Protein 9RI2 (pdb70)

Nearest PDB structures (foldseek):
  3d2l-assembly1_A  TM=8.158E-01  e=1.312E-17  Exiguobacterium sibiricum 255-15
  1y8c-assembly1_A  TM=8.364E-01  e=2.672E-17  Clostridium acetobutylicum ATCC 824
  1wzn-assembly1_A  TM=7.825E-01  e=9.847E-17  Pyrococcus horikoshii OT3
  6zxy-assembly1_B  TM=6.786E-01  e=4.424E-08  Archaeoglobus fulgidus
  7bgg-assembly1_A  TM=6.818E-01  e=3.289E-08  Mycobacterium tuberculosis H37Rv

Structure (mmCIF, N/CA/C/O backbone):
data_9RI2
#
_entry.id   9RI2
#
_cell.length_a   53.751
_cell.length_b   55.517
_cell.length_c   186.017
_cell.angle_alpha   90.000
_cell.angle_beta   90.000
_cell.angle_gamma   90.000
#
_symmetry.space_group_name_H-M   'P 21 21 21'
#
loop_
_entity.id
_entity.type
_entity.pdbx_description
1 polymer 'Methyltransferase, putative'
2 non-polymer 2-[3-(2-HYDROXY-1,1-DIHYDROXYMETHYL-ETHYLAMINO)-PROPYLAMINO]-2-HYDROXYMETHYL-PROPANE-1,3-DIOL
3 non-polymer 'CITRATE ANION'
4 water water
#
loop_
_atom_site.group_PDB
_atom_site.id
_atom_site.type_symbol
_atom_site.label_atom_id
_atom_site.label_alt_id
_atom_site.label_comp_id
_atom_site.label_asym_id
_atom_site.label_entity_id
_atom_site.label_seq_id
_atom_site.pdbx_PDB_ins_code
_atom_site.Cartn_x
_atom_site.Cartn_y
_atom_site.Cartn_z
_atom_site.occupancy
_atom_site.B_iso_or_equiv
_atom_site.auth_seq_id
_atom_site.auth_comp_id
_atom_site.auth_asym_id
_atom_site.auth_atom_id
_atom_site.pdbx_PDB_model_num
ATOM 1 N N . ALA A 1 13 ? 2.87954 -46.35167 -30.72585 1.000 71.20290 13 ALA A N 1
ATOM 2 C CA . ALA A 1 13 ? 1.82366 -45.57944 -31.37017 1.000 79.32796 13 ALA A CA 1
ATOM 3 C C . ALA A 1 13 ? 2.40136 -44.62086 -32.40758 1.000 73.23249 13 ALA A C 1
ATOM 4 O O . ALA A 1 13 ? 2.98518 -43.59452 -32.06253 1.000 77.39039 13 ALA A O 1
ATOM 6 N N . ARG A 1 14 ? 2.23393 -44.97059 -33.68239 1.000 67.29400 14 ARG A N 1
ATOM 7 C CA . ARG A 1 14 ? 2.70722 -44.14848 -34.78955 1.000 62.32672 14 ARG A CA 1
ATOM 8 C C . ARG A 1 14 ? 1.66595 -43.14646 -35.26677 1.000 62.06684 14 ARG A C 1
ATOM 9 O O . ARG A 1 14 ? 2.02584 -42.07173 -35.76348 1.000 58.37647 14 ARG A O 1
ATOM 17 N N . GLU A 1 15 ? 0.38915 -43.48384 -35.12814 1.000 55.39778 15 GLU A N 1
ATOM 18 C CA . GLU A 1 15 ? -0.71536 -42.68910 -35.64232 1.000 47.58502 15 GLU A CA 1
ATOM 19 C C . GLU A 1 15 ? -1.29582 -41.77908 -34.56803 1.000 49.63059 15 GLU A C 1
ATOM 20 O O . GLU A 1 15 ? -1.53230 -42.21927 -33.43782 1.000 52.66636 15 GLU A O 1
ATOM 26 N N . TRP A 1 16 ? -1.51323 -40.51207 -34.91731 1.000 47.86329 16 TRP A N 1
ATOM 27 C CA . TRP A 1 16 ? -2.31614 -39.61602 -34.09845 1.000 39.23708 16 TRP A CA 1
ATOM 28 C C . TRP A 1 16 ? -3.29372 -38.88528 -35.01042 1.000 38.72500 16 TRP A C 1
ATOM 29 O O . TRP A 1 16 ? -3.06964 -38.75466 -36.21608 1.000 44.69528 16 TRP A O 1
ATOM 40 N N . PHE A 1 17 ? -4.38998 -38.41090 -34.42360 1.000 43.90401 17 PHE A N 1
ATOM 41 C CA . PHE A 1 17 ? -5.46688 -37.78344 -35.17672 1.000 35.90359 17 PHE A CA 1
ATOM 42 C C . PHE A 1 17 ? -5.83443 -36.42961 -34.59379 1.000 39.30884 17 PHE A C 1
ATOM 43 O O . PHE A 1 17 ? -5.81299 -36.23739 -33.37459 1.000 50.19686 17 PHE A O 1
ATOM 51 N N . GLU A 1 18 ? -6.17776 -35.49694 -35.47438 1.000 36.76094 18 GLU A N 1
ATOM 52 C CA . GLU A 1 18 ? -6.84846 -34.26771 -35.08787 1.000 34.35123 18 GLU A CA 1
ATOM 53 C C . GLU A 1 18 ? -8.30856 -34.38541 -35.50067 1.000 39.07519 18 GLU A C 1
ATOM 54 O O . GLU A 1 18 ? -8.61948 -34.96608 -36.54517 1.000 45.35327 18 GLU A O 1
ATOM 60 N N . GLU A 1 19 ? -9.20539 -33.83778 -34.68808 1.000 42.05765 19 GLU A N 1
ATOM 61 C CA . GLU A 1 19 ? -10.62406 -33.82339 -35.01628 1.000 42.18059 19 GLU A CA 1
ATOM 62 C C . GLU A 1 19 ? -11.14827 -32.40254 -34.90680 1.000 39.60635 19 GLU A C 1
ATOM 63 O O . GLU A 1 19 ? -10.97262 -31.74889 -33.87454 1.000 36.30461 19 GLU A O 1
ATOM 69 N N . TRP A 1 20 ? -11.79299 -31.93736 -35.97002 1.000 39.77033 20 TRP A N 1
ATOM 70 C CA . TRP A 1 20 ? -12.41609 -30.62344 -36.02418 1.000 42.07253 20 TRP A CA 1
ATOM 71 C C . TRP A 1 20 ? -13.93018 -30.77615 -35.98092 1.000 47.12125 20 TRP A C 1
ATOM 72 O O . TRP A 1 20 ? -14.51017 -31.48632 -36.80958 1.000 45.54662 20 TRP A O 1
ATOM 83 N N . PHE A 1 21 ? -14.56645 -30.10778 -35.02097 1.000 47.88995 21 PHE A N 1
ATOM 84 C CA . PHE A 1 21 ? -16.01360 -30.15755 -34.86080 1.000 44.19474 21 PHE A CA 1
ATOM 85 C C . PHE A 1 21 ? -16.54700 -28.73973 -34.93329 1.000 49.84818 21 PHE A C 1
ATOM 86 O O . PHE A 1 21 ? -16.21528 -27.90322 -34.08591 1.000 53.59688 21 PHE A O 1
ATOM 94 N N . ASP A 1 22 ? -17.37084 -28.47706 -35.93402 1.000 49.61935 22 ASP A N 1
ATOM 95 C CA . ASP A 1 22 ? -18.22828 -27.31209 -35.92992 1.000 61.41557 22 ASP A CA 1
ATOM 96 C C . ASP A 1 22 ? -19.61735 -27.77517 -35.50236 1.000 74.97754 22 ASP A C 1
ATOM 97 O O . ASP A 1 22 ? -19.80610 -28.92022 -35.07885 1.000 80.68946 22 ASP A O 1
ATOM 102 N N . HIS A 1 23 ? -20.60568 -26.89062 -35.59677 1.000 103.94274 23 HIS A N 1
ATOM 103 C CA . HIS A 1 23 ? -21.94243 -27.27035 -35.14865 1.000 109.45963 23 HIS A CA 1
ATOM 104 C C . HIS A 1 23 ? -22.53242 -28.40035 -35.98754 1.000 107.13448 23 HIS A C 1
ATOM 105 O O . HIS A 1 23 ? -22.95143 -29.41249 -35.40214 1.000 106.54980 23 HIS A O 1
ATOM 112 N N . PRO A 1 24 ? -22.61429 -28.31038 -37.33161 1.000 87.20103 24 PRO A N 1
ATOM 113 C CA . PRO A 1 24 ? -23.12273 -29.46124 -38.08897 1.000 85.42515 24 PRO A CA 1
ATOM 114 C C . PRO A 1 24 ? -22.04763 -30.37704 -38.66885 1.000 85.88547 24 PRO A C 1
ATOM 115 O O . PRO A 1 24 ? -22.31922 -31.55791 -38.90591 1.000 84.13356 24 PRO A O 1
ATOM 119 N N . LEU A 1 25 ? -20.83377 -29.87375 -38.88911 1.000 89.88241 25 LEU A N 1
ATOM 120 C CA . LEU A 1 25 ? -19.83307 -30.58512 -39.67843 1.000 89.62235 25 LEU A CA 1
ATOM 121 C C . LEU A 1 25 ? -18.71204 -31.15804 -38.81596 1.000 84.56658 25 LEU A C 1
ATOM 122 O O . LEU A 1 25 ? -18.58032 -30.86617 -37.62399 1.000 82.52059 25 LEU A O 1
ATOM 127 N N . TYR A 1 26 ? -17.89236 -31.98305 -39.46824 1.000 58.58835 26 TYR A N 1
ATOM 128 C CA . TYR A 1 26 ? -16.82629 -32.75257 -38.84464 1.000 47.74874 26 TYR A CA 1
ATOM 129 C C . TYR A 1 26 ? -15.72621 -33.05990 -39.85163 1.000 51.74211 26 TYR A C 1
ATOM 130 O O . TYR A 1 26 ? -16.00597 -33.35493 -41.01591 1.000 59.24297 26 TYR A O 1
ATOM 139 N N . LEU A 1 27 ? -14.47488 -32.96366 -39.39965 1.000 46.92942 27 LEU A N 1
ATOM 140 C CA . LEU A 1 27 ? -13.31319 -33.26709 -40.22845 1.000 43.64591 27 LEU A CA 1
ATOM 141 C C . LEU A 1 27 ? -12.28998 -34.03416 -39.40278 1.000 41.90068 27 LEU A C 1
ATOM 142 O O . LEU A 1 27 ? -11.98080 -33.64435 -38.27278 1.000 41.80836 27 LEU A O 1
ATOM 147 N N . LYS A 1 28 ? -11.76614 -35.11570 -39.97639 1.000 41.12535 28 LYS A N 1
ATOM 148 C CA . LYS A 1 28 ? -10.70175 -35.91276 -39.38295 1.000 41.08452 28 LYS A CA 1
ATOM 149 C C . LYS A 1 28 ? -9.40644 -35.68673 -40.15375 1.000 40.37465 28 LYS A C 1
ATOM 150 O O . LYS A 1 28 ? -9.41209 -35.61505 -41.38656 1.000 56.96174 28 LYS A O 1
ATOM 156 N N . VAL A 1 29 ? -8.29723 -35.57369 -39.42767 1.000 34.06572 29 VAL A N 1
ATOM 157 C CA . VAL A 1 29 ? -6.97804 -35.37705 -40.01966 1.000 38.96518 29 VAL A CA 1
ATOM 158 C C . VAL A 1 29 ? -6.03569 -36.44679 -39.48385 1.000 43.35905 29 VAL A C 1
ATOM 159 O O . VAL A 1 29 ? -5.93820 -36.63917 -38.26672 1.000 43.79860 29 VAL A O 1
ATOM 163 N N . TYR A 1 30 ? -5.36559 -37.15660 -40.39260 1.000 48.87758 30 TYR A N 1
ATOM 164 C CA . TYR A 1 30 ? -4.51787 -38.29235 -40.05132 1.000 47.48129 30 TYR A CA 1
ATOM 165 C C . TYR A 1 30 ? -3.04604 -37.89967 -40.08719 1.000 50.29169 30 TYR A C 1
ATOM 166 O O . TYR A 1 30 ? -2.58820 -37.24845 -41.03127 1.000 52.72706 30 TYR A O 1
ATOM 175 N N . HIS A 1 31 ? -2.30622 -38.31605 -39.05876 1.000 43.28269 31 HIS A N 1
ATOM 176 C CA . HIS A 1 31 ? -0.87914 -38.03415 -38.93607 1.000 45.14144 31 HIS A CA 1
ATOM 17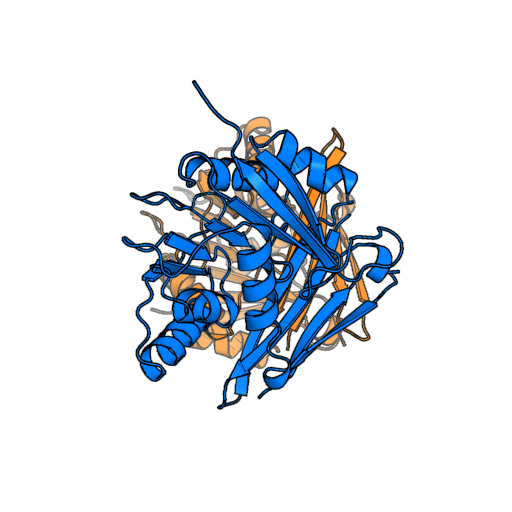7 C C . HIS A 1 31 ? -0.12709 -39.31482 -38.60158 1.000 42.42694 31 HIS A C 1
ATOM 178 O O . HIS A 1 31 ? -0.41133 -39.95131 -37.58188 1.000 48.78384 31 HIS A O 1
ATOM 185 N N . HIS A 1 32 ? 0.81566 -39.70249 -39.45826 1.000 45.30156 32 HIS A N 1
ATOM 186 C CA . HIS A 1 32 ? 1.63933 -40.88278 -39.22787 1.000 46.33131 32 HIS A CA 1
ATOM 187 C C . HIS A 1 32 ? 3.10235 -40.46565 -39.11663 1.000 46.49301 32 HIS A C 1
ATOM 188 O O . HIS A 1 32 ? 3.56824 -39.61541 -39.88255 1.000 49.02353 32 HIS A O 1
ATOM 195 N N . ARG A 1 33 ? 3.82939 -41.07060 -38.1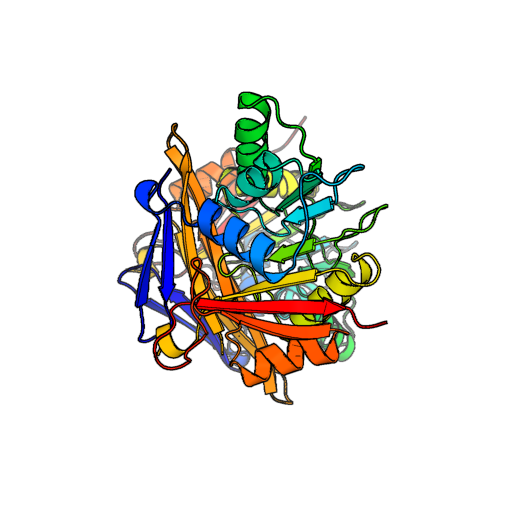6539 1.000 38.97793 33 ARG A N 1
ATOM 196 C CA . ARG A 1 33 ? 5.24698 -40.74510 -37.99660 1.000 38.99933 33 ARG A CA 1
ATOM 197 C C . ARG A 1 33 ? 6.03140 -40.95980 -39.28276 1.000 43.27608 33 ARG A C 1
ATOM 198 O O . ARG A 1 33 ? 6.87319 -40.13401 -39.65473 1.000 43.44794 33 ARG A O 1
ATOM 206 N N . ASP A 1 34 ? 5.78507 -42.07749 -39.96175 1.000 41.74385 34 ASP A N 1
ATOM 207 C CA . ASP A 1 34 ? 6.55431 -42.44172 -41.14107 1.000 39.51762 34 ASP A CA 1
ATOM 208 C C . ASP A 1 34 ? 6.30951 -41.50520 -42.31591 1.000 45.78610 34 ASP A C 1
ATOM 209 O O . ASP A 1 34 ? 7.04113 -41.58384 -43.30818 1.000 45.00373 34 ASP A O 1
ATOM 214 N N . ALA A 1 35 ? 5.31064 -40.62220 -42.22401 1.000 43.97482 35 ALA A N 1
ATOM 215 C CA . ALA A 1 35 ? 5.06185 -39.64525 -43.27695 1.000 36.96005 35 ALA A CA 1
ATOM 216 C C . ALA A 1 35 ? 6.11615 -38.54747 -43.28577 1.000 42.82371 35 ALA A C 1
ATOM 217 O O . ALA A 1 35 ? 6.32059 -37.90645 -44.32235 1.000 50.55885 35 ALA A O 1
ATOM 219 N N . GLU A 1 36 ? 6.77571 -38.31599 -42.15135 1.000 36.89548 36 GLU A N 1
ATOM 220 C CA . GLU A 1 36 ? 7.82010 -37.30175 -42.02318 1.000 41.41905 36 GLU A CA 1
ATOM 221 C C . GLU A 1 36 ? 7.29309 -35.91233 -42.36589 1.000 43.31640 36 GLU A C 1
ATOM 222 O O . GLU A 1 36 ? 7.98402 -35.10445 -42.98871 1.000 42.49134 36 GLU A O 1
ATOM 228 N N . GLU A 1 37 ? 6.05274 -35.63553 -41.95849 1.000 41.60333 37 GLU A N 1
ATOM 229 C CA . GLU A 1 37 ? 5.47445 -34.31547 -42.18800 1.000 43.79041 37 GLU A CA 1
ATOM 230 C C . GLU A 1 37 ? 6.35381 -33.22046 -41.59779 1.000 47.53537 37 GLU A C 1
ATOM 231 O O . GLU A 1 37 ? 6.49272 -32.14031 -42.18464 1.000 42.01704 37 GLU A O 1
ATOM 237 N N . ALA A 1 38 ? 6.94555 -33.47949 -40.42826 1.000 48.56139 38 ALA A N 1
ATOM 238 C CA . ALA A 1 38 ? 7.76660 -32.47102 -39.76718 1.000 39.29303 38 ALA A CA 1
ATOM 239 C C . ALA A 1 38 ? 9.01105 -32.13815 -40.58240 1.000 35.83397 38 ALA A C 1
ATOM 240 O O . ALA A 1 38 ? 9.36564 -30.96314 -40.72792 1.000 36.71256 38 ALA A O 1
ATOM 242 N N . GLU A 1 39 ? 9.68723 -33.15435 -41.12649 1.000 36.66108 39 GLU A N 1
ATOM 243 C CA . GLU A 1 39 ? 10.89601 -32.89448 -41.90485 1.000 36.69434 39 GLU A CA 1
ATOM 244 C C . GLU A 1 39 ? 10.56831 -32.18180 -43.20854 1.000 39.04644 39 GLU A C 1
ATOM 245 O O . GLU A 1 39 ? 11.22444 -31.19805 -43.56963 1.000 43.53093 39 GLU A O 1
ATOM 251 N N . ARG A 1 40 ? 9.54455 -32.65499 -43.92291 1.000 38.74763 40 ARG A N 1
ATOM 252 C CA . ARG A 1 40 ? 9.17460 -32.01950 -45.18236 1.000 37.36129 40 ARG A CA 1
ATOM 253 C C . ARG A 1 40 ? 8.71301 -30.58684 -44.95912 1.000 36.07174 40 ARG A C 1
ATOM 254 O O . ARG A 1 40 ? 8.98562 -29.70341 -45.78145 1.000 34.55287 40 ARG A O 1
ATOM 262 N N . CYS A 1 41 ? 8.01215 -30.33414 -43.85347 1.000 32.65080 41 CYS A N 1
ATOM 263 C CA . CYS A 1 41 ? 7.65732 -28.96012 -43.51823 1.000 37.03692 41 CYS A CA 1
ATOM 264 C C . CYS A 1 41 ? 8.90584 -28.12149 -43.27693 1.000 33.53037 41 CYS A C 1
ATOM 265 O O . CYS A 1 41 ? 9.01546 -26.99389 -43.77088 1.000 33.50027 41 CYS A O 1
ATOM 268 N N . VAL A 1 42 ? 9.85335 -28.65398 -42.50083 1.000 32.56685 42 VAL A N 1
ATOM 269 C CA . VAL A 1 42 ? 11.08799 -27.92636 -42.22131 1.000 31.00456 42 VAL A CA 1
ATOM 270 C C . VAL A 1 42 ? 11.87496 -27.69801 -43.50528 1.000 35.78598 42 VAL A C 1
ATOM 271 O O . VAL A 1 42 ? 12.39049 -26.59877 -43.74651 1.000 32.32636 42 VAL A O 1
ATOM 275 N N . ARG A 1 43 ? 11.97441 -28.72804 -44.35190 1.000 33.08740 43 ARG A N 1
ATOM 276 C CA . ARG A 1 43 ? 12.68043 -28.58032 -45.62182 1.000 34.30533 43 ARG A CA 1
ATOM 277 C C . ARG A 1 43 ? 12.07250 -27.46950 -46.46866 1.000 33.86558 43 ARG A C 1
ATOM 278 O O . ARG A 1 43 ? 12.79799 -26.65595 -47.05143 1.000 34.33191 43 ARG A O 1
ATOM 286 N N . THR A 1 44 ? 10.74085 -27.41686 -46.54418 1.000 32.51559 44 THR A N 1
ATOM 287 C CA . THR A 1 44 ? 10.08410 -26.36222 -47.30864 1.000 32.10654 44 THR A CA 1
ATOM 288 C C . THR A 1 44 ? 10.35733 -24.98947 -46.70492 1.000 31.33683 44 THR A C 1
ATOM 289 O O . THR A 1 44 ? 10.60661 -24.02084 -47.43254 1.000 32.55900 44 THR A O 1
ATOM 293 N N . ILE A 1 45 ? 10.31492 -24.88551 -45.37526 1.000 30.84853 45 ILE A N 1
ATOM 294 C CA . ILE A 1 45 ? 10.57075 -23.60447 -44.72092 1.000 33.73422 45 ILE A CA 1
ATOM 295 C C . ILE A 1 45 ? 11.99716 -23.13805 -44.99111 1.000 37.26702 45 ILE A C 1
ATOM 296 O O . ILE A 1 45 ? 12.23169 -21.97049 -45.32612 1.000 31.65328 45 ILE A O 1
ATOM 301 N N . LEU A 1 46 ? 12.96978 -24.04487 -44.87091 1.000 32.03149 46 LEU A N 1
ATOM 302 C CA . LEU A 1 46 ? 14.36099 -23.67299 -45.11173 1.000 40.17392 46 LEU A CA 1
ATOM 303 C C . LEU A 1 46 ? 14.58276 -23.23808 -46.55670 1.000 42.36480 46 LEU A C 1
ATOM 304 O O . LEU A 1 46 ? 15.30516 -22.26793 -46.81673 1.000 41.47229 46 LEU A O 1
ATOM 309 N N . ASP A 1 47 ? 13.97662 -23.94790 -47.51160 1.000 44.79938 47 ASP A N 1
ATOM 310 C CA . ASP A 1 47 ? 14.16901 -23.60782 -48.91773 1.000 42.42877 47 ASP A CA 1
ATOM 311 C C . ASP A 1 47 ? 13.54591 -22.26063 -49.25999 1.000 45.78459 47 ASP A C 1
ATOM 312 O O . ASP A 1 47 ? 14.15762 -21.45057 -49.96627 1.000 48.61858 47 ASP A O 1
ATOM 317 N N . LEU A 1 48 ? 12.33402 -21.99800 -48.76730 1.000 41.16732 48 LEU A N 1
ATOM 318 C CA . LEU A 1 48 ? 11.62659 -20.78812 -49.17008 1.000 41.28290 48 LEU A CA 1
ATOM 319 C C . LEU A 1 48 ? 12.13211 -19.54981 -48.44105 1.000 38.34295 48 LEU A C 1
ATOM 320 O O . LEU A 1 48 ? 12.17164 -18.46522 -49.03251 1.000 43.31501 48 LEU A O 1
ATOM 325 N N . THR A 1 49 ? 12.54414 -19.68920 -47.17994 1.000 38.50080 49 THR A N 1
ATOM 326 C CA . THR A 1 49 ? 13.05805 -18.55086 -46.42913 1.000 37.66435 49 THR A CA 1
ATOM 327 C C . THR A 1 49 ? 14.52212 -18.27083 -46.72742 1.000 42.30028 49 THR A C 1
ATOM 328 O O . THR A 1 49 ? 15.01099 -17.18622 -46.39406 1.000 43.31380 49 THR A O 1
ATOM 332 N N . GLY A 1 50 ? 15.23240 -19.21925 -47.33119 1.000 41.24889 50 GLY A N 1
ATOM 333 C CA . GLY A 1 50 ? 16.63197 -19.01855 -47.63605 1.000 49.35077 50 GLY A CA 1
ATOM 334 C C . GLY A 1 50 ? 17.57050 -19.17564 -46.46443 1.000 50.22331 50 GLY A C 1
ATOM 335 O O . GLY A 1 50 ? 18.76439 -18.88747 -46.60626 1.000 55.57420 50 GLY A O 1
ATOM 336 N N . ILE A 1 51 ? 17.06938 -19.60600 -45.30708 1.000 46.61317 51 ILE A N 1
ATOM 337 C CA . ILE A 1 51 ? 17.91838 -19.77369 -44.13507 1.000 49.84710 51 ILE A CA 1
ATOM 338 C C . ILE A 1 51 ? 18.91555 -20.89456 -44.38396 1.000 60.01765 51 ILE A C 1
ATOM 339 O O . ILE A 1 51 ? 18.54286 -22.00297 -44.79228 1.000 57.50157 51 ILE A O 1
ATOM 344 N N . ASP A 1 52 ? 20.19346 -20.60926 -44.13983 1.000 67.09799 52 ASP A N 1
ATOM 345 C CA . ASP A 1 52 ? 21.24187 -21.59273 -44.34737 1.000 65.40458 52 ASP A CA 1
ATOM 346 C C . ASP A 1 52 ? 21.62568 -22.21806 -43.01672 1.000 71.61876 52 ASP A C 1
ATOM 347 O O . ASP A 1 52 ? 22.19826 -21.52554 -42.16038 1.000 63.45827 52 ASP A O 1
ATOM 352 N N . PRO A 1 53 ? 21.34515 -23.50460 -42.79600 1.000 77.54641 53 PRO A N 1
ATOM 353 C CA . PRO A 1 53 ? 21.76930 -24.13546 -41.53635 1.000 77.59743 53 PRO A CA 1
ATOM 354 C C . PRO A 1 53 ? 23.27735 -24.26103 -41.40010 1.000 82.56499 53 PRO A C 1
ATOM 355 O O . PRO A 1 53 ? 23.77984 -24.31794 -40.27078 1.000 84.03273 53 PRO A O 1
ATOM 359 N N . ALA A 1 54 ? 24.01629 -24.30881 -42.51187 1.000 76.81957 54 ALA A N 1
ATOM 360 C CA . ALA A 1 54 ? 25.46665 -24.44626 -42.43906 1.000 81.23994 54 ALA A CA 1
ATOM 361 C C . ALA A 1 54 ? 26.15074 -23.19334 -41.90781 1.000 84.53230 54 ALA A C 1
ATOM 362 O O . ALA A 1 54 ? 27.28291 -23.28475 -41.42086 1.000 94.83661 54 ALA A O 1
ATOM 364 N N . TRP A 1 55 ? 25.50083 -22.03404 -42.00274 1.000 85.65115 55 TRP A N 1
ATOM 365 C CA . TRP A 1 55 ? 26.11185 -20.78364 -41.56735 1.000 84.84615 55 TRP A CA 1
ATOM 366 C C . TRP A 1 55 ? 26.55062 -20.83786 -40.10861 1.000 89.26525 55 TRP A C 1
ATOM 367 O O . TRP A 1 55 ? 25.87862 -21.42636 -39.25668 1.000 80.93809 55 TRP A O 1
ATOM 378 N N . GLN A 1 56 ? 27.69561 -20.21424 -39.83214 1.000 94.23053 56 GLN A N 1
ATOM 379 C CA . GLN A 1 56 ? 28.26409 -20.10780 -38.50220 1.000 94.17581 56 GLN A CA 1
ATOM 380 C C . GLN A 1 56 ? 28.41083 -18.63857 -38.12681 1.000 97.94165 56 GLN A C 1
ATOM 381 O O . GLN A 1 56 ? 28.93098 -17.85154 -38.93038 1.000 105.47485 56 GLN A O 1
ATOM 387 N N . PRO A 1 57 ? 27.97557 -18.22402 -36.92784 1.000 89.64163 57 PRO A N 1
ATOM 388 C CA . PRO A 1 57 ? 27.30001 -19.01848 -35.89191 1.000 84.79928 57 PRO A CA 1
ATOM 389 C C . PRO A 1 57 ? 25.90224 -19.43265 -36.33396 1.000 76.87423 57 PRO A C 1
ATOM 390 O O . PRO A 1 57 ? 25.26634 -18.72631 -37.11249 1.000 80.71447 57 PRO A O 1
ATOM 394 N N . PRO A 1 58 ? 25.40073 -20.56845 -35.85148 1.000 64.55545 58 PRO A N 1
ATOM 395 C CA . PRO A 1 58 ? 24.13354 -21.08658 -36.37849 1.000 68.32791 58 PRO A CA 1
ATOM 396 C C . PRO A 1 58 ? 22.96615 -20.19167 -35.99664 1.000 55.81444 58 PRO A C 1
ATOM 397 O O . PRO A 1 58 ? 22.88172 -19.69145 -34.87225 1.000 48.18779 58 PRO A O 1
ATOM 401 N N . HIS A 1 59 ? 22.06989 -19.98125 -36.95735 1.000 43.34341 59 HIS A N 1
ATOM 402 C CA . HIS A 1 59 ? 20.87984 -19.19154 -36.69576 1.000 43.32710 59 HIS A CA 1
ATOM 403 C C . HIS A 1 59 ? 20.03011 -19.85884 -35.61997 1.000 38.75159 59 HIS A C 1
ATOM 404 O O . HIS A 1 59 ? 20.13240 -21.06085 -35.36053 1.000 39.41901 59 HIS A O 1
ATOM 411 N N . SER A 1 60 ? 19.17745 -19.06040 -34.99082 1.000 37.23996 60 SER A N 1
ATOM 412 C CA . SER A 1 60 ? 18.36830 -19.51361 -33.87073 1.000 35.70385 60 SER A CA 1
ATOM 413 C C . SER A 1 60 ? 16.90871 -19.58246 -34.29640 1.000 42.84747 60 SER A C 1
ATOM 414 O O . SER A 1 60 ? 16.39193 -18.65001 -34.92289 1.000 40.94087 60 SER A O 1
ATOM 417 N N . VAL A 1 61 ? 16.25028 -20.68564 -33.95490 1.000 40.42848 61 VAL A N 1
ATOM 418 C CA . VAL A 1 61 ? 14.84532 -20.89919 -34.27112 1.000 40.48204 61 VAL A CA 1
ATOM 419 C C . VAL A 1 61 ? 14.09272 -21.12150 -32.96892 1.000 36.32095 61 VAL A C 1
ATOM 420 O O . VAL A 1 61 ? 14.56766 -21.84775 -32.08765 1.000 32.41611 61 VAL A O 1
ATOM 424 N N . LEU A 1 62 ? 12.94421 -20.46447 -32.83533 1.000 35.37499 62 LEU A N 1
ATOM 425 C CA . LEU A 1 62 ? 12.02109 -20.68377 -31.72816 1.000 33.61429 62 LEU A CA 1
ATOM 426 C C . LEU A 1 62 ? 10.79037 -21.39885 -32.27177 1.000 34.30963 62 LEU A C 1
ATOM 427 O O . LEU A 1 62 ? 10.05210 -20.84099 -33.09108 1.000 36.56146 62 LEU A O 1
ATOM 432 N N . ASP A 1 63 ? 10.58328 -22.63664 -31.83166 1.000 36.03215 63 ASP A N 1
ATOM 433 C CA . ASP A 1 63 ? 9.37817 -23.39497 -32.16220 1.000 40.73185 63 ASP A CA 1
ATOM 434 C C . ASP A 1 63 ? 8.36911 -23.11849 -31.05337 1.000 41.40250 63 ASP A C 1
ATOM 435 O O . ASP A 1 63 ? 8.41500 -23.73815 -29.98687 1.000 34.72895 63 ASP A O 1
ATOM 440 N N . ILE A 1 64 ? 7.46026 -22.17350 -31.30195 1.000 42.24732 64 ILE A N 1
ATOM 441 C CA . ILE A 1 64 ? 6.61989 -21.60079 -30.25248 1.000 52.02834 64 ILE A CA 1
ATOM 442 C C . ILE A 1 64 ? 5.51522 -22.56454 -29.82180 1.000 51.30896 64 ILE A C 1
ATOM 443 O O . ILE A 1 64 ? 4.75208 -22.28021 -28.89054 1.000 49.08462 64 ILE A O 1
ATOM 448 N N . ALA A 1 65 ? 5.44362 -23.72506 -30.46980 1.000 56.77007 65 ALA A N 1
ATOM 449 C CA . ALA A 1 65 ? 4.49644 -24.76635 -30.08711 1.000 52.53098 65 ALA A CA 1
ATOM 450 C C . ALA A 1 65 ? 4.99339 -26.11271 -30.59468 1.000 52.52480 65 ALA A C 1
ATOM 451 O O . ALA A 1 65 ? 4.45276 -26.66685 -31.55820 1.000 60.69510 65 ALA A O 1
ATOM 453 N N . CYS A 1 66 ? 6.03155 -26.63872 -29.94209 1.000 44.93896 66 CYS A N 1
ATOM 454 C CA . CYS A 1 66 ? 6.70845 -27.83009 -30.44296 1.000 60.64420 66 CYS A CA 1
ATOM 455 C C . CYS A 1 66 ? 5.79511 -29.04777 -30.45802 1.000 53.99733 66 CYS A C 1
ATOM 456 O O . CYS A 1 66 ? 5.97399 -29.93762 -31.29708 1.000 58.99036 66 CYS A O 1
ATOM 459 N N . GLY A 1 67 ? 4.80728 -29.10514 -29.56920 1.000 49.79472 67 GLY A N 1
ATOM 460 C CA . GLY A 1 67 ? 3.95176 -30.28109 -29.55855 1.000 57.56922 67 GLY A CA 1
ATOM 461 C C . GLY A 1 67 ? 4.75927 -31.46499 -29.06523 1.000 72.07133 67 GLY A C 1
ATOM 462 O O . GLY A 1 67 ? 5.43922 -31.38420 -28.03628 1.000 72.85804 67 GLY A O 1
ATOM 463 N N . ALA A 1 68 ? 4.70415 -32.58032 -29.79447 1.000 103.17521 68 ALA A N 1
ATOM 464 C CA . ALA A 1 68 ? 5.45769 -33.75515 -29.37137 1.000 106.61714 68 ALA A CA 1
ATOM 465 C C . ALA A 1 68 ? 6.96164 -33.56172 -29.52368 1.000 105.51014 68 ALA A C 1
ATOM 466 O O . ALA A 1 68 ? 7.73370 -34.29689 -28.89848 1.000 107.29416 68 ALA A O 1
ATOM 468 N N . GLY A 1 69 ? 7.39310 -32.60379 -30.33410 1.000 80.59415 69 GLY A N 1
ATOM 469 C CA . GLY A 1 69 ? 8.79770 -32.35542 -30.55135 1.000 67.00848 69 GLY A CA 1
ATOM 470 C C . GLY A 1 69 ? 9.36618 -32.90926 -31.83452 1.000 72.42800 69 GLY A C 1
ATOM 471 O O . GLY A 1 69 ? 10.56360 -33.21331 -31.87810 1.000 71.92050 69 GLY A O 1
ATOM 472 N N . ARG A 1 70 ? 8.55718 -33.03263 -32.88425 1.000 67.74398 70 ARG A N 1
ATOM 473 C CA . ARG A 1 70 ? 9.01306 -33.62562 -34.13324 1.000 41.52718 70 ARG A CA 1
ATOM 474 C C . ARG A 1 70 ? 9.61681 -32.58192 -35.06818 1.000 45.38991 70 ARG A C 1
ATOM 475 O O . ARG A 1 70 ? 10.71058 -32.78643 -35.60259 1.000 46.19721 70 ARG A O 1
ATOM 483 N N . HIS A 1 71 ? 8.93115 -31.45384 -35.26557 1.000 50.65064 71 HIS A N 1
ATOM 484 C CA . HIS A 1 71 ? 9.45396 -30.43184 -36.16311 1.000 44.05665 71 HIS A CA 1
ATOM 485 C C . HIS A 1 71 ? 10.56359 -29.61044 -35.52270 1.000 42.77568 71 HIS A C 1
ATOM 486 O O . HIS A 1 71 ? 11.50646 -29.21250 -36.21611 1.000 40.23243 71 HIS A O 1
ATOM 493 N N . ALA A 1 72 ? 10.49221 -29.36966 -34.21174 1.000 53.42930 72 ALA A N 1
ATOM 494 C CA . ALA A 1 72 ? 11.58880 -28.67893 -33.54175 1.000 48.96044 72 ALA A CA 1
ATOM 495 C C . ALA A 1 72 ? 12.86448 -29.50305 -33.61460 1.000 45.54116 72 ALA A C 1
ATOM 496 O O . ALA A 1 72 ? 13.95674 -28.96169 -33.82666 1.000 37.16981 72 ALA A O 1
ATOM 498 N N . LEU A 1 73 ? 12.73757 -30.82271 -33.47103 1.000 48.32196 73 LEU A N 1
ATOM 499 C CA . LEU A 1 73 ? 13.88523 -31.70219 -33.64243 1.000 44.21001 73 LEU A CA 1
ATOM 500 C C . LEU A 1 73 ? 14.36980 -31.70533 -35.08761 1.000 44.92754 73 LEU A C 1
ATOM 501 O O . LEU A 1 73 ? 15.57617 -31.81588 -35.33403 1.000 37.62180 73 LEU A O 1
ATOM 506 N N . SER A 1 74 ? 13.45107 -31.57962 -36.05135 1.000 45.14011 74 SER A N 1
ATOM 507 C CA . SER A 1 74 ? 13.85151 -31.51742 -37.45474 1.000 44.34321 74 SER A CA 1
ATOM 508 C C . SER A 1 74 ? 14.65327 -30.25473 -37.74668 1.000 40.81452 74 SER A C 1
ATOM 509 O O . SER A 1 74 ? 15.64043 -30.29991 -38.49032 1.000 39.48659 74 SER A O 1
ATOM 512 N N . PHE A 1 75 ? 14.23740 -29.11674 -37.18415 1.000 35.86591 75 PHE A N 1
ATOM 513 C CA . PHE A 1 75 ? 15.05672 -27.91109 -37.26388 1.000 41.18289 75 PHE A CA 1
ATOM 514 C C . PHE A 1 75 ? 16.43771 -28.15401 -36.66491 1.000 44.67703 75 PHE A C 1
ATOM 515 O O . PHE A 1 75 ? 17.46199 -27.79722 -37.25949 1.000 34.71597 75 PHE A O 1
ATOM 523 N N . ALA A 1 76 ? 16.48106 -28.77207 -35.48292 1.000 41.25318 76 ALA A N 1
ATOM 524 C CA . ALA A 1 76 ? 17.74645 -28.95783 -34.78402 1.000 38.93825 76 ALA A CA 1
ATOM 525 C C . ALA A 1 76 ? 18.67476 -29.91595 -35.51923 1.000 45.94272 76 ALA A C 1
ATOM 526 O O . ALA A 1 76 ? 19.89957 -29.79388 -35.40192 1.000 44.56667 76 ALA A O 1
ATOM 528 N N . ARG A 1 77 ? 18.12154 -30.86677 -36.27945 1.000 42.10310 77 ARG A N 1
ATOM 529 C CA . ARG A 1 77 ? 18.96583 -31.83553 -36.97364 1.000 42.85136 77 ARG A CA 1
ATOM 530 C C . ARG A 1 77 ? 19.85771 -31.16563 -38.00788 1.000 50.93669 77 ARG A C 1
ATOM 531 O O . ARG A 1 77 ? 20.98850 -31.61235 -38.23381 1.000 53.48157 77 ARG A O 1
ATOM 539 N N . THR A 1 78 ? 19.37036 -30.10002 -38.64650 1.000 46.24229 78 THR A N 1
ATOM 540 C CA . THR A 1 78 ? 20.14158 -29.41765 -39.67758 1.000 46.54165 78 THR A CA 1
ATOM 541 C C . THR A 1 78 ? 21.30388 -28.61312 -39.11149 1.000 45.90873 78 THR A C 1
ATOM 542 O O . THR A 1 78 ? 22.13302 -28.13094 -39.88978 1.000 53.71992 78 THR A O 1
ATOM 546 N N . GLY A 1 79 ? 21.38761 -28.46050 -37.78946 1.000 46.60180 79 GLY A N 1
ATOM 547 C CA . GLY A 1 79 ? 22.44166 -27.69172 -37.15566 1.000 46.34836 79 GLY A CA 1
ATOM 548 C C . GLY A 1 79 ? 22.01495 -26.35136 -36.59424 1.000 48.44079 79 GLY A C 1
ATOM 549 O O . GLY A 1 79 ? 22.85820 -25.64108 -36.03314 1.000 49.85213 79 GLY A O 1
ATOM 550 N N . LEU A 1 80 ? 20.74640 -25.97552 -36.73156 1.000 48.64244 80 LEU A N 1
ATOM 551 C CA . LEU A 1 80 ? 20.26550 -24.71322 -36.18779 1.000 43.34474 80 LEU A CA 1
ATOM 552 C C . LEU A 1 80 ? 20.12782 -24.78788 -34.66952 1.000 39.25191 80 LEU A C 1
ATOM 553 O O . LEU A 1 80 ? 19.93354 -25.86020 -34.09153 1.000 48.89483 80 LEU A O 1
ATOM 558 N N . ARG A 1 81 ? 20.22752 -23.62646 -34.02398 1.000 39.72630 81 ARG A N 1
ATOM 559 C CA . ARG A 1 81 ? 20.07379 -23.51141 -32.57581 1.000 34.53527 81 ARG A CA 1
ATOM 560 C C . ARG A 1 81 ? 18.59036 -23.38098 -32.25159 1.000 37.23648 81 ARG A C 1
ATOM 561 O O . ARG A 1 81 ? 17.97778 -22.34322 -32.52124 1.000 37.18245 81 ARG A O 1
ATOM 569 N N . VAL A 1 82 ? 18.01150 -24.43071 -31.67454 1.000 36.17298 82 VAL A N 1
ATOM 570 C CA . VAL A 1 82 ? 16.56402 -24.56639 -31.55720 1.000 39.30848 82 VAL A CA 1
ATOM 571 C C . VAL A 1 82 ? 16.15533 -24.45292 -30.09667 1.000 41.29162 82 VAL A C 1
ATOM 572 O O . VAL A 1 82 ? 16.71522 -25.13600 -29.23013 1.000 41.08743 82 VAL A O 1
ATOM 576 N N . THR A 1 83 ? 15.17512 -23.59330 -29.83101 1.000 37.46303 83 THR A N 1
ATOM 577 C CA . THR A 1 83 ? 14.50347 -23.51217 -28.54098 1.000 39.90663 83 THR A CA 1
ATOM 578 C C . THR A 1 83 ? 13.05499 -23.94621 -28.73631 1.000 40.05394 83 THR A C 1
ATOM 579 O O . THR A 1 83 ? 12.35068 -23.39885 -29.59223 1.000 35.82746 83 THR A O 1
ATOM 583 N N . ALA A 1 84 ? 12.62359 -24.94331 -27.96705 1.000 36.41438 84 ALA A N 1
ATOM 584 C CA . ALA A 1 84 ? 11.27916 -25.49531 -28.07503 1.000 34.44984 84 ALA A CA 1
ATOM 585 C C . ALA A 1 84 ? 10.42411 -25.01118 -26.91170 1.000 44.07485 84 ALA A C 1
ATOM 586 O O . ALA A 1 84 ? 10.83608 -25.09960 -25.75003 1.000 38.92529 84 ALA A O 1
ATOM 588 N N . ASN A 1 85 ? 9.23226 -24.51303 -27.22881 1.000 41.55701 85 ASN A N 1
ATOM 589 C CA . ASN A 1 85 ? 8.31722 -23.94853 -26.24784 1.000 40.67717 85 ASN A CA 1
ATOM 590 C C . ASN A 1 85 ? 6.97878 -24.66862 -26.32437 1.000 48.69300 85 ASN A C 1
ATOM 591 O O . ASN A 1 85 ? 6.44380 -24.87665 -27.41867 1.000 45.54561 85 ASN A O 1
ATOM 596 N N . ASP A 1 86 ? 6.44737 -25.05228 -25.16505 1.000 45.14526 86 ASP A N 1
ATOM 597 C CA . ASP A 1 86 ? 5.12719 -25.66157 -25.08618 1.000 45.53561 86 ASP A CA 1
ATOM 598 C C . ASP A 1 86 ? 4.61140 -25.53275 -23.65882 1.000 47.92672 86 ASP A C 1
ATOM 599 O O . ASP A 1 86 ? 5.39236 -25.52317 -22.70396 1.000 50.14017 86 ASP A O 1
ATOM 604 N N . LEU A 1 87 ? 3.28598 -25.43006 -23.52422 1.000 38.41628 87 LEU A N 1
ATOM 605 C CA . LEU A 1 87 ? 2.67687 -25.32660 -22.20025 1.000 40.53755 87 LEU A CA 1
ATOM 606 C C . LEU A 1 87 ? 2.57465 -26.67255 -21.49099 1.000 42.99170 87 LEU A C 1
ATOM 607 O O . LEU A 1 87 ? 2.57071 -26.71503 -20.25513 1.000 46.35995 87 LEU A O 1
ATOM 612 N N . SER A 1 88 ? 2.48790 -27.76798 -22.23505 1.000 31.18110 88 SER A N 1
ATOM 613 C CA . SER A 1 88 ? 2.35514 -29.08281 -21.61986 1.000 32.65772 88 SER A CA 1
ATOM 614 C C . SER A 1 88 ? 3.71456 -29.57951 -21.14112 1.000 44.85576 88 SER A C 1
ATOM 615 O O . SER A 1 88 ? 4.64849 -29.67123 -21.94716 1.000 43.73269 88 SER A O 1
ATOM 618 N N . PRO A 1 89 ? 3.87855 -29.88579 -19.85193 1.000 40.05796 89 PRO A N 1
ATOM 619 C CA . PRO A 1 89 ? 5.14388 -30.49180 -19.40337 1.000 43.54204 89 PRO A CA 1
ATOM 620 C C . PRO A 1 89 ? 5.38540 -31.86903 -19.99210 1.000 42.57743 89 PRO A C 1
ATOM 621 O O . PRO A 1 89 ? 6.54207 -32.24226 -20.22512 1.000 44.77336 89 PRO A O 1
ATOM 625 N N . TYR A 1 90 ? 4.32225 -32.63620 -20.24111 1.000 40.95294 90 TYR A N 1
ATOM 626 C CA . TYR A 1 90 ? 4.47770 -33.96102 -20.83185 1.000 40.48889 90 TYR A CA 1
ATOM 627 C C . TYR A 1 90 ? 5.05624 -33.87308 -22.23806 1.000 45.85824 90 TYR A C 1
ATOM 628 O O . TYR A 1 90 ? 5.99607 -34.59904 -22.58261 1.000 47.87868 90 TYR A O 1
ATOM 637 N N . LEU A 1 91 ? 4.50026 -32.98837 -23.06846 1.000 42.60002 91 LEU A N 1
ATOM 638 C CA . LEU A 1 91 ? 4.99402 -32.84429 -24.43360 1.000 44.33673 91 LEU A CA 1
ATOM 639 C C . LEU A 1 91 ? 6.42609 -32.32247 -24.46085 1.000 47.27822 91 LEU A C 1
ATOM 640 O O . LEU A 1 91 ? 7.21043 -32.69610 -25.34098 1.000 45.45967 91 LEU A O 1
ATOM 645 N N . LEU A 1 92 ? 6.78391 -31.44577 -23.51614 1.000 46.04753 92 LEU A N 1
ATOM 646 C CA . LEU A 1 92 ? 8.16973 -30.99244 -23.42775 1.000 43.47584 92 LEU A CA 1
ATOM 647 C C . LEU A 1 92 ? 9.09768 -32.12325 -23.00977 1.000 45.00341 92 LEU A C 1
ATOM 648 O O . LEU A 1 92 ? 10.18036 -32.28700 -23.58364 1.000 40.96561 92 LEU A O 1
ATOM 653 N N . ASP A 1 93 ? 8.69207 -32.91259 -22.01091 1.000 49.15386 93 ASP A N 1
ATOM 654 C CA . ASP A 1 93 ? 9.53024 -34.01626 -21.55901 1.000 51.00582 93 ASP A CA 1
ATOM 655 C C . ASP A 1 93 ? 9.67064 -35.07339 -22.64354 1.000 55.87083 93 ASP A C 1
ATOM 656 O O . ASP A 1 93 ? 10.70069 -35.75322 -22.71998 1.000 65.12160 93 ASP A O 1
ATOM 661 N N . GLN A 1 94 ? 8.65614 -35.21126 -23.49898 1.000 47.47382 94 GLN A N 1
ATOM 662 C CA . GLN A 1 94 ? 8.78727 -36.08238 -24.65959 1.000 55.34038 94 GLN A CA 1
ATOM 663 C C . GLN A 1 94 ? 9.87207 -35.57202 -25.60085 1.000 50.18166 94 GLN A C 1
ATOM 664 O O . GLN A 1 94 ? 10.68788 -36.35360 -26.10327 1.000 48.95546 94 GLN A O 1
ATOM 670 N N . ALA A 1 95 ? 9.91550 -34.25594 -25.82640 1.000 44.53964 95 ALA A N 1
ATOM 671 C CA . ALA A 1 95 ? 10.90881 -33.68950 -26.73161 1.000 48.96436 95 ALA A CA 1
ATOM 672 C C . ALA A 1 95 ? 12.31151 -33.73200 -26.13805 1.000 49.66280 95 ALA A C 1
ATOM 673 O O . ALA A 1 95 ? 13.29162 -33.84054 -26.88294 1.000 42.84693 95 ALA A O 1
ATOM 675 N N . ARG A 1 96 ? 12.43457 -33.64492 -24.81224 1.000 50.63911 96 ARG A N 1
ATOM 676 C CA . ARG A 1 96 ? 13.73837 -33.84010 -24.18725 1.000 46.94373 96 ARG A CA 1
ATOM 677 C C . ARG A 1 96 ? 14.25563 -35.24954 -24.43787 1.000 45.70298 96 ARG A C 1
ATOM 678 O O . ARG A 1 96 ? 15.40371 -35.43469 -24.85585 1.000 48.24733 96 ARG A O 1
ATOM 686 N N . LYS A 1 97 ? 13.41011 -36.25718 -24.20013 1.000 51.81263 97 LYS A N 1
ATOM 687 C CA . LYS A 1 97 ? 13.83696 -37.64748 -24.33624 1.000 48.72799 97 LYS A CA 1
ATOM 688 C C . LYS A 1 97 ? 14.29512 -37.94917 -25.76052 1.000 48.38997 97 LYS A C 1
ATOM 689 O O . LYS A 1 97 ? 15.34232 -38.57349 -25.96676 1.000 47.74759 97 LYS A O 1
ATOM 695 N N . GLN A 1 98 ? 13.52036 -37.51321 -26.75918 1.000 44.90520 98 GLN A N 1
ATOM 696 C CA . GLN A 1 98 ? 13.89482 -37.76485 -28.14878 1.000 49.48630 98 GLN A CA 1
ATOM 697 C C . GLN A 1 98 ? 15.19925 -37.06336 -28.50672 1.000 52.16632 98 GLN A C 1
ATOM 698 O O . GLN A 1 98 ? 16.05939 -37.64395 -29.17925 1.000 48.65843 98 GLN A O 1
ATOM 704 N N . ALA A 1 99 ? 15.35759 -35.80626 -28.08552 1.000 54.62486 99 ALA A N 1
ATOM 705 C CA . ALA A 1 99 ? 16.59905 -35.09460 -28.36913 1.000 49.84028 99 ALA A CA 1
ATOM 706 C C . ALA A 1 99 ? 17.76362 -35.72230 -27.61539 1.000 50.61353 99 ALA A C 1
ATOM 707 O O . ALA A 1 99 ? 18.86157 -35.86628 -28.16555 1.000 48.11848 99 ALA A O 1
ATOM 709 N N . LYS A 1 100 ? 17.54050 -36.09793 -26.35313 1.000 47.53266 100 LYS A N 1
ATOM 710 C CA . LYS A 1 100 ? 18.55591 -36.82510 -25.59891 1.000 51.97439 100 LYS A CA 1
ATOM 711 C C . LYS A 1 100 ? 18.92985 -38.12889 -26.29315 1.000 55.54410 100 LYS A C 1
ATOM 712 O O . LYS A 1 100 ? 20.10913 -38.49627 -26.34753 1.000 54.84623 100 LYS A O 1
ATOM 718 N N . ALA A 1 101 ? 17.94104 -38.82800 -26.85645 1.000 63.13229 101 ALA A N 1
ATOM 719 C CA . ALA A 1 101 ? 18.20017 -40.11777 -27.48524 1.000 60.60735 101 ALA A CA 1
ATOM 720 C C . ALA A 1 101 ? 18.90606 -39.98193 -28.82829 1.000 60.32193 101 ALA A C 1
ATOM 721 O O . ALA A 1 101 ? 19.54003 -40.94244 -29.27875 1.000 58.68749 101 ALA A O 1
ATOM 723 N N . GLU A 1 102 ? 18.81181 -38.82200 -29.47692 1.000 55.13693 102 GLU A N 1
ATOM 724 C CA . GLU A 1 102 ? 19.48396 -38.58107 -30.74558 1.000 50.48979 102 GLU A CA 1
ATOM 725 C C . GLU A 1 102 ? 20.76034 -37.76616 -30.58379 1.000 49.50462 102 GLU A C 1
ATOM 726 O O . GLU A 1 102 ? 21.37663 -37.39630 -31.58796 1.000 49.89488 102 GLU A O 1
ATOM 732 N N . GLY A 1 103 ? 21.17676 -37.49339 -29.35054 1.000 43.33187 103 GLY A N 1
ATOM 733 C CA . GLY A 1 103 ? 22.34931 -36.66110 -29.12371 1.000 43.29625 103 GLY A CA 1
ATOM 734 C C . GLY A 1 103 ? 22.22369 -35.26955 -29.70360 1.000 42.65496 103 GLY A C 1
ATOM 735 O O . GLY A 1 103 ? 23.21513 -34.70626 -30.18443 1.000 41.84183 103 GLY A O 1
ATOM 736 N N . ILE A 1 104 ? 21.01997 -34.70043 -29.66991 1.000 48.20857 104 ILE A N 1
ATOM 737 C CA . ILE A 1 104 ? 20.74787 -33.37775 -30.21968 1.000 47.03973 104 ILE A CA 1
ATOM 738 C C . ILE A 1 104 ? 20.61090 -32.38373 -29.07727 1.000 42.32524 104 ILE A C 1
ATOM 739 O O . ILE A 1 104 ? 19.94298 -32.66125 -28.07265 1.000 40.52088 104 ILE A O 1
ATOM 744 N N . ASN A 1 105 ? 21.22562 -31.21378 -29.23750 1.000 38.78485 105 ASN A N 1
ATOM 745 C CA . ASN A 1 105 ? 21.15264 -30.15892 -28.23763 1.000 37.14340 105 ASN A CA 1
ATOM 746 C C . ASN A 1 105 ? 19.95998 -29.25767 -28.52770 1.000 39.32294 105 ASN A C 1
ATOM 747 O O . ASN A 1 105 ? 19.78091 -28.79116 -29.65744 1.000 38.37127 105 ASN A O 1
ATOM 752 N N . MET A 1 106 ? 19.13118 -29.04185 -27.51139 1.000 44.04329 106 MET A N 1
ATOM 753 C CA . MET A 1 106 ? 17.96438 -28.18791 -27.64711 1.000 39.77721 106 MET A CA 1
ATOM 754 C C . MET A 1 106 ? 17.71129 -27.48156 -26.32486 1.000 39.87412 106 MET A C 1
ATOM 755 O O . MET A 1 106 ? 17.98915 -28.02390 -25.25219 1.000 44.67570 106 MET A O 1
ATOM 760 N N . GLU A 1 107 ? 17.18399 -26.26773 -26.41005 1.000 40.04771 107 GLU A N 1
ATOM 761 C CA . GLU A 1 107 ? 16.70835 -25.55327 -25.23756 1.000 35.85461 107 GLU A CA 1
ATOM 762 C C . GLU A 1 107 ? 15.19396 -25.67885 -25.15656 1.000 41.31206 107 GLU A C 1
ATOM 763 O O . GLU A 1 107 ? 14.51408 -25.86415 -26.16892 1.000 42.95061 107 GLU A O 1
ATOM 769 N N . PHE A 1 108 ? 14.66934 -25.59240 -23.93935 1.000 41.53128 108 PHE A N 1
ATOM 770 C CA . PHE A 1 108 ? 13.25897 -25.84868 -23.69514 1.000 42.78081 108 PHE A CA 1
ATOM 771 C C . PHE A 1 108 ? 12.65310 -24.71154 -22.88858 1.000 41.65561 108 PHE A C 1
ATOM 772 O O . PHE A 1 108 ? 13.28770 -24.16938 -21.97777 1.000 35.64538 108 PHE A O 1
ATOM 780 N N . SER A 1 109 ? 11.42541 -24.34811 -23.24911 1.000 35.84315 109 SER A N 1
ATOM 781 C CA . SER A 1 109 ? 10.70318 -23.24984 -22.62975 1.000 35.26022 109 SER A CA 1
ATOM 782 C C . SER A 1 109 ? 9.26483 -23.68576 -22.38379 1.000 44.96156 109 SER A C 1
ATOM 783 O O . SER A 1 109 ? 8.69379 -24.45975 -23.15678 1.000 48.24657 109 SER A O 1
ATOM 786 N N . ARG A 1 110 ? 8.68268 -23.18769 -21.29285 1.000 35.36992 110 ARG A N 1
ATOM 787 C CA . ARG A 1 110 ? 7.29609 -23.47858 -20.93366 1.000 38.85426 110 ARG A CA 1
ATOM 788 C C . ARG A 1 110 ? 6.59295 -22.14584 -20.64851 1.000 43.39395 110 ARG A C 1
ATOM 789 O O . ARG A 1 110 ? 6.34565 -21.78335 -19.49647 1.000 36.82239 110 ARG A O 1
ATOM 797 N N . GLN A 1 111 ? 6.28560 -21.40585 -21.71490 1.000 34.28862 111 GLN A N 1
ATOM 798 C CA . GLN A 1 111 ? 5.73178 -20.06353 -21.60446 1.000 35.67047 111 GLN A CA 1
ATOM 799 C C . GLN A 1 111 ? 4.47057 -19.92503 -22.44766 1.000 39.39189 111 GLN A C 1
ATOM 800 O O . GLN A 1 111 ? 4.36490 -20.51005 -23.53035 1.000 30.65619 111 GLN A O 1
ATOM 806 N N . ASP A 1 112 ? 3.51586 -19.14808 -21.93822 1.000 38.61837 112 ASP A N 1
ATOM 807 C CA . ASP A 1 112 ? 2.33941 -18.77756 -22.71408 1.000 36.83564 112 ASP A CA 1
ATOM 808 C C . ASP A 1 112 ? 2.71121 -17.75591 -23.78325 1.000 32.93764 112 ASP A C 1
ATOM 809 O O . ASP A 1 112 ? 3.48750 -16.83049 -23.53511 1.000 39.07235 112 ASP A O 1
ATOM 814 N N . MET A 1 113 ? 2.12773 -17.90657 -24.97390 1.000 39.80756 113 MET A N 1
ATOM 815 C CA . MET A 1 113 ? 2.49533 -17.03740 -26.08756 1.000 42.65791 113 MET A CA 1
ATOM 816 C C . MET A 1 113 ? 2.07527 -15.58642 -25.88116 1.000 43.38157 113 MET A C 1
ATOM 817 O O . MET A 1 113 ? 2.62383 -14.69951 -26.54407 1.000 40.72706 113 MET A O 1
ATOM 822 N N . ARG A 1 114 ? 1.12642 -15.31920 -24.98339 1.000 44.85459 114 ARG A N 1
ATOM 823 C CA . ARG A 1 114 ? 0.69777 -13.94744 -24.74021 1.000 42.63024 114 ARG A CA 1
ATOM 824 C C . ARG A 1 114 ? 1.70151 -13.15321 -23.91644 1.000 42.79730 114 ARG A C 1
ATOM 825 O O . ARG A 1 114 ? 1.72360 -11.92164 -24.00900 1.000 45.86030 114 ARG A O 1
ATOM 833 N N . THR A 1 115 ? 2.53102 -13.82439 -23.11588 1.000 42.33846 115 THR A N 1
ATOM 834 C CA . THR A 1 115 ? 3.49149 -13.14733 -22.25265 1.000 47.12863 115 THR A CA 1
ATOM 835 C C . THR A 1 115 ? 4.88500 -13.74663 -22.39023 1.000 50.65083 115 THR A C 1
ATOM 836 O O . THR A 1 115 ? 5.72529 -13.55470 -21.50506 1.000 60.59141 115 THR A O 1
ATOM 840 N N . ILE A 1 116 ? 5.14284 -14.47809 -23.47663 1.000 47.33681 116 ILE A N 1
ATOM 841 C CA . ILE A 1 116 ? 6.43100 -15.13960 -23.63746 1.000 47.11483 116 ILE A CA 1
ATOM 842 C C . ILE A 1 116 ? 7.52909 -14.09442 -23.75745 1.000 52.07474 116 ILE A C 1
ATOM 843 O O . ILE A 1 116 ? 7.41368 -13.12185 -24.51442 1.000 56.48732 116 ILE A O 1
ATOM 848 N N . ARG A 1 117 ? 8.59104 -14.27356 -22.98105 1.000 46.34615 117 ARG A N 1
ATOM 849 C CA . ARG A 1 117 ? 9.70821 -13.34691 -22.97927 1.000 49.06138 117 ARG A CA 1
ATOM 850 C C . ARG A 1 117 ? 11.00659 -14.12997 -23.07605 1.000 46.66987 117 ARG A C 1
ATOM 851 O O . ARG A 1 117 ? 11.10978 -15.26027 -22.58968 1.000 35.65124 117 ARG A O 1
ATOM 859 N N . PHE A 1 118 ? 11.98807 -13.52598 -23.73912 1.000 49.33747 118 PHE A N 1
ATOM 860 C CA . PHE A 1 118 ? 13.33479 -14.06850 -23.78663 1.000 46.93582 118 PHE A CA 1
ATOM 861 C C . PHE A 1 118 ? 14.33759 -12.93388 -23.68125 1.000 51.15129 118 PHE A C 1
ATOM 862 O O . PHE A 1 118 ? 14.03142 -11.77032 -23.95112 1.000 55.50947 118 PHE A O 1
ATOM 870 N N . GLU A 1 119 ? 15.55196 -13.30699 -23.29257 1.000 60.53081 119 GLU A N 1
ATOM 871 C CA . GLU A 1 119 ? 16.68650 -12.39979 -23.24313 1.000 59.77590 119 GLU A CA 1
ATOM 872 C C . GLU A 1 119 ? 17.35807 -12.23600 -24.59794 1.000 60.27628 119 GLU A C 1
ATOM 873 O O . GLU A 1 119 ? 18.00517 -11.21180 -24.83874 1.000 70.02320 119 GLU A O 1
ATOM 879 N N . ARG A 1 120 ? 17.21366 -13.21456 -25.48104 1.000 60.39931 120 ARG A N 1
ATOM 880 C CA . ARG A 1 120 ? 17.80747 -13.20175 -26.80458 1.000 50.65526 120 ARG A CA 1
ATOM 881 C C . ARG A 1 120 ? 16.71194 -13.01229 -27.84489 1.000 47.91921 120 ARG A C 1
ATOM 882 O O . ARG A 1 120 ? 15.51840 -12.97014 -27.53212 1.000 52.57210 120 ARG A O 1
ATOM 890 N N . ARG A 1 121 ? 17.12701 -12.90005 -29.09623 1.000 48.62855 121 ARG A N 1
ATOM 891 C CA . ARG A 1 121 ? 16.20054 -12.83024 -30.21265 1.000 46.11731 121 ARG A CA 1
ATOM 892 C C . ARG A 1 121 ? 16.48671 -13.97743 -31.17630 1.000 39.24668 121 ARG A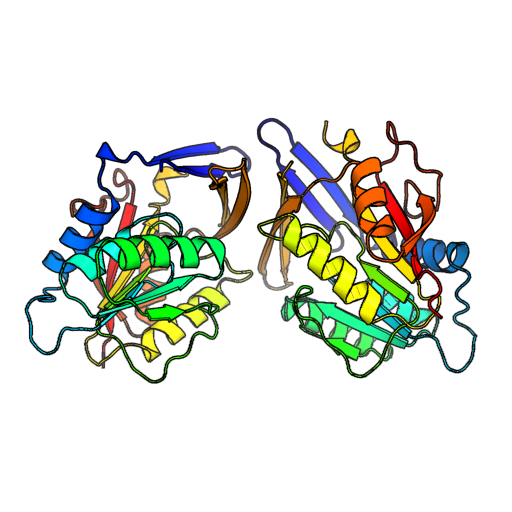 C 1
ATOM 893 O O . ARG A 1 121 ? 17.45044 -14.73025 -31.01372 1.000 37.93773 121 ARG A O 1
ATOM 901 N N . PHE A 1 122 ? 15.64571 -14.09557 -32.20002 1.000 36.95949 122 PHE A N 1
ATOM 902 C CA . PHE A 1 122 ? 15.66783 -15.24722 -33.08463 1.000 33.60772 122 PHE A CA 1
ATOM 903 C C . PHE A 1 122 ? 15.64445 -14.80220 -34.53696 1.000 43.30591 122 PHE A C 1
ATOM 904 O O . PHE A 1 122 ? 15.20189 -13.70008 -34.87054 1.000 43.85595 122 PHE A O 1
ATOM 912 N N . ASP A 1 123 ? 16.13685 -15.68670 -35.39995 1.000 44.45896 123 ASP A N 1
ATOM 913 C CA . ASP A 1 123 ? 16.08313 -15.46197 -36.83607 1.000 43.49543 123 ASP A CA 1
ATOM 914 C C . ASP A 1 123 ? 14.83347 -16.05642 -37.46581 1.000 46.66191 123 ASP A C 1
ATOM 915 O O . ASP A 1 123 ? 14.34239 -15.52825 -38.47049 1.000 47.37605 123 ASP A O 1
ATOM 920 N N . LEU A 1 124 ? 14.30753 -17.13709 -36.89291 1.000 35.67903 124 LEU A N 1
ATOM 921 C CA . LEU A 1 124 ? 13.08280 -17.76179 -37.36930 1.000 32.42124 124 LEU A CA 1
ATOM 922 C C . LEU A 1 124 ? 12.22971 -18.15594 -36.17454 1.000 39.17156 124 LEU A C 1
ATOM 923 O O . LEU A 1 124 ? 12.74207 -18.71727 -35.20197 1.000 41.36536 124 LEU A O 1
ATOM 928 N N . ILE A 1 125 ? 10.94041 -17.83692 -36.23822 1.000 33.17611 125 ILE A N 1
ATOM 929 C CA . ILE A 1 125 ? 9.96146 -18.27854 -35.25186 1.000 35.46838 125 ILE A CA 1
ATOM 930 C C . ILE A 1 125 ? 8.88641 -19.06345 -35.99103 1.000 33.76119 125 ILE A C 1
ATOM 931 O O . ILE A 1 125 ? 8.25379 -18.53884 -36.91634 1.000 30.82189 125 ILE A O 1
ATOM 936 N N . ALA A 1 126 ? 8.67240 -20.31147 -35.58127 1.000 29.33124 126 ALA A N 1
ATOM 937 C CA . ALA A 1 126 ? 7.78622 -21.22512 -36.28912 1.000 35.47760 126 ALA A CA 1
ATOM 938 C C . ALA A 1 126 ? 6.61040 -21.61110 -35.40164 1.000 37.86210 126 ALA A C 1
ATOM 939 O O . ALA A 1 126 ? 6.80165 -22.07298 -34.27098 1.000 43.57433 126 ALA A O 1
ATOM 941 N N . GLN A 1 127 ? 5.39887 -21.40128 -35.91267 1.000 27.18747 127 GLN A N 1
ATOM 942 C CA . GLN A 1 127 ? 4.15845 -21.82564 -35.26555 1.000 32.21565 127 GLN A CA 1
ATOM 943 C C . GLN A 1 127 ? 3.44972 -22.76129 -36.24156 1.000 38.46035 127 GLN A C 1
ATOM 944 O O . GLN A 1 127 ? 2.73360 -22.30731 -37.14079 1.000 30.91640 127 GLN A O 1
ATOM 950 N N . LEU A 1 128 ? 3.64439 -24.06391 -36.06168 1.000 41.50803 128 LEU A N 1
ATOM 951 C CA . LEU A 1 128 ? 3.27667 -25.05596 -37.05869 1.000 32.72005 128 LEU A CA 1
ATOM 952 C C . LEU A 1 128 ? 2.13541 -25.94226 -36.57480 1.000 32.37971 128 LEU A C 1
ATOM 953 O O . LEU A 1 128 ? 1.87178 -26.06563 -35.37528 1.000 38.21434 128 LEU A O 1
ATOM 958 N N . PHE A 1 129 ? 1.46028 -26.55843 -37.54802 1.000 35.74599 129 PHE A N 1
ATOM 959 C CA . PHE A 1 129 ? 0.44066 -27.58412 -37.31375 1.000 30.01671 129 PHE A CA 1
ATOM 960 C C . PHE A 1 129 ? -0.72907 -27.04582 -36.48878 1.000 37.56949 129 PHE A C 1
ATOM 961 O O . PHE A 1 129 ? -1.13747 -27.63436 -35.48411 1.000 35.54009 129 PHE A O 1
ATOM 969 N N . SER A 1 130 ? -1.27595 -25.91418 -36.94123 1.000 32.54439 130 SER A N 1
ATOM 970 C CA . SER A 1 130 ? -2.54465 -25.38064 -36.44711 1.000 25.59336 130 SER A CA 1
ATOM 971 C C . SER A 1 130 ? -2.52721 -25.16960 -34.93380 1.000 38.79199 130 SER A C 1
ATOM 972 O O . SER A 1 130 ? -3.40498 -25.63985 -34.20798 1.000 38.90132 130 SER A O 1
ATOM 975 N N . SER A 1 131 ? -1.51829 -24.44151 -34.45647 1.000 39.62010 131 SER A N 1
ATOM 976 C CA . SER A 1 131 ? -1.38871 -24.13049 -33.03846 1.00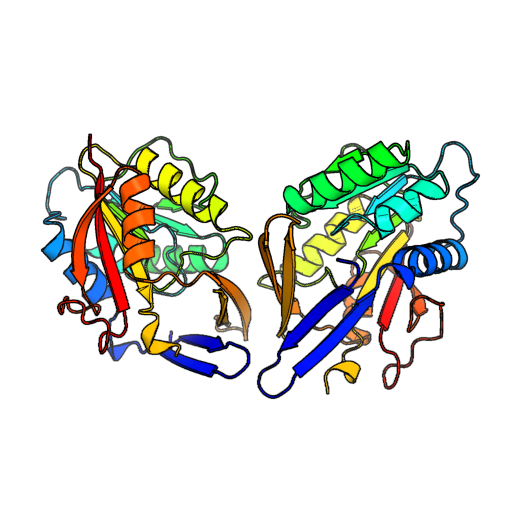0 30.87891 131 SER A CA 1
ATOM 977 C C . SER A 1 131 ? -1.72496 -22.67450 -32.72838 1.000 33.63949 131 SER A C 1
ATOM 978 O O . SER A 1 131 ? -1.41207 -22.18823 -31.63730 1.000 40.36164 131 SER A O 1
ATOM 981 N N . PHE A 1 132 ? -2.37782 -21.97792 -33.65403 1.000 33.18774 132 PHE A N 1
ATOM 982 C CA . PHE A 1 132 ? -2.67173 -20.56102 -33.51488 1.000 29.81148 132 PHE A CA 1
ATOM 983 C C . PHE A 1 132 ? -4.16935 -20.33825 -33.35566 1.000 36.84095 132 PHE A C 1
ATOM 984 O O . PHE A 1 132 ? -4.98568 -21.06333 -33.92974 1.000 45.98221 132 PHE A O 1
ATOM 992 N N . GLY A 1 133 ? -4.52115 -19.32443 -32.56698 1.000 39.32634 133 GLY A N 1
ATOM 993 C CA . GLY A 1 133 ? -5.90777 -18.94029 -32.40790 1.000 37.18498 133 GLY A CA 1
ATOM 994 C C . GLY A 1 133 ? -6.65467 -19.65206 -31.30439 1.000 46.65642 133 GLY A C 1
ATOM 995 O O . GLY A 1 133 ? -7.86064 -19.89054 -31.44249 1.000 43.62192 133 GLY A O 1
ATOM 996 N N . TYR A 1 134 ? -5.98294 -19.99850 -30.20847 1.000 41.80458 134 TYR A N 1
ATOM 997 C CA . TYR A 1 134 ? -6.59963 -20.75733 -29.12811 1.000 31.94216 134 TYR A CA 1
ATOM 998 C C . TYR A 1 134 ? -7.28407 -19.87970 -28.08605 1.000 40.65973 134 TYR A C 1
ATOM 999 O O . TYR A 1 134 ? -7.90079 -20.41530 -27.15859 1.000 44.56558 134 TYR A O 1
ATOM 1008 N N . PHE A 1 135 ? -7.20596 -18.55848 -28.21291 1.000 38.90460 135 PHE A N 1
ATOM 1009 C CA . PHE A 1 135 ? -7.51790 -17.68062 -27.09839 1.000 37.14953 135 PHE A CA 1
ATOM 1010 C C . PHE A 1 135 ? -8.98403 -17.25099 -27.11920 1.000 39.11400 135 PHE A C 1
ATOM 1011 O O . PHE A 1 135 ? -9.75002 -17.57307 -28.03049 1.000 44.44171 135 PHE A O 1
ATOM 1019 N N . GLU A 1 136 ? -9.37161 -16.50242 -26.08396 1.000 47.96728 136 GLU A N 1
ATOM 1020 C CA . GLU A 1 136 ? -10.76648 -16.11246 -25.90382 1.000 39.95571 136 GLU A CA 1
ATOM 1021 C C . GLU A 1 136 ? -11.20618 -15.09278 -26.94678 1.000 44.85491 136 GLU A C 1
ATOM 1022 O O . GLU A 1 136 ? -12.29498 -15.21444 -27.52003 1.000 43.74928 136 GLU A O 1
ATOM 1028 N N . THR A 1 137 ? -10.37331 -14.08641 -27.20782 1.000 49.52805 137 THR A N 1
ATOM 1029 C CA . THR A 1 137 ? -10.71362 -12.97360 -28.07999 1.000 41.00088 137 THR A CA 1
ATOM 1030 C C . THR A 1 137 ? -9.69773 -12.83627 -29.20689 1.000 50.36522 137 THR A C 1
ATOM 1031 O O . THR A 1 137 ? -8.58533 -13.36722 -29.14322 1.000 53.81396 137 THR A O 1
ATOM 1035 N N . ASP A 1 138 ? -10.10224 -12.10238 -30.24780 1.000 56.94682 138 ASP A N 1
ATOM 1036 C CA . ASP A 1 138 ? -9.20113 -11.81569 -31.35981 1.000 56.03173 138 ASP A CA 1
ATOM 1037 C C . ASP A 1 138 ? -8.04775 -10.91802 -30.93600 1.000 49.23195 138 ASP A C 1
ATOM 1038 O O . ASP A 1 138 ? -6.95253 -11.00911 -31.50380 1.000 45.11369 138 ASP A O 1
ATOM 1043 N N . GLN A 1 139 ? -8.27649 -10.04261 -29.95387 1.000 48.83325 139 GLN A N 1
ATOM 1044 C CA . GLN A 1 139 ? -7.22200 -9.14372 -29.49988 1.000 48.73240 139 GLN A CA 1
ATOM 1045 C C . GLN A 1 139 ? -6.01274 -9.91192 -28.98622 1.000 45.23149 139 GLN A C 1
ATOM 1046 O O . GLN A 1 139 ? -4.87193 -9.47079 -29.16960 1.000 43.90094 139 GLN A O 1
ATOM 1052 N N . GLU A 1 140 ? -6.23631 -11.07311 -28.37007 1.000 39.61617 140 GLU A N 1
ATOM 1053 C CA . GLU A 1 140 ? -5.12090 -11.84380 -27.83575 1.000 45.07619 140 GLU A CA 1
ATOM 1054 C C . GLU A 1 140 ? -4.24678 -12.41296 -28.94471 1.000 45.92674 140 GLU A C 1
ATOM 1055 O O . GLU A 1 140 ? -3.05108 -12.64157 -28.73223 1.000 43.78597 140 GLU A O 1
ATOM 1061 N N . ASP A 1 141 ? -4.81564 -12.64342 -30.12928 1.000 46.44136 141 ASP A N 1
ATOM 1062 C CA . ASP A 1 141 ? -4.00594 -13.10489 -31.25220 1.000 40.08199 141 ASP A CA 1
ATOM 1063 C C . ASP A 1 141 ? -3.15313 -11.97765 -31.82372 1.000 41.71282 141 ASP A C 1
ATOM 1064 O O . ASP A 1 141 ? -2.01389 -12.20997 -32.24513 1.000 37.06050 141 ASP A O 1
ATOM 1069 N N . ARG A 1 142 ? -3.68309 -10.75031 -31.84622 1.000 38.04816 142 ARG A N 1
ATOM 1070 C CA . ARG A 1 142 ? -2.87161 -9.60824 -32.25801 1.000 35.34985 142 ARG A CA 1
ATOM 1071 C C . ARG A 1 142 ? -1.74389 -9.34961 -31.26866 1.000 37.10776 142 ARG A C 1
ATOM 1072 O O . ARG A 1 142 ? -0.64950 -8.92497 -31.66027 1.000 29.78401 142 ARG A O 1
ATOM 1080 N N . ASP A 1 143 ? -2.00272 -9.57485 -29.97973 1.000 42.55390 143 ASP A N 1
ATOM 1081 C CA . ASP A 1 143 ? -0.95425 -9.43862 -28.97561 1.000 35.13201 143 ASP A CA 1
ATOM 1082 C C . ASP A 1 143 ? 0.16806 -10.44082 -29.22199 1.000 32.41383 143 ASP A C 1
ATOM 1083 O O . ASP A 1 143 ? 1.35086 -10.08317 -29.19019 1.000 43.60444 143 ASP A O 1
ATOM 1088 N N . VAL A 1 144 ? -0.18705 -11.70685 -29.46859 1.000 33.67020 144 VAL A N 1
ATOM 1089 C CA . VAL A 1 144 ? 0.82004 -12.73185 -29.74349 1.000 36.46636 144 VAL A CA 1
ATOM 1090 C C . VAL A 1 144 ? 1.64959 -12.36553 -30.97033 1.000 40.87151 144 VAL A C 1
ATOM 1091 O O . VAL A 1 144 ? 2.87975 -12.50349 -30.96591 1.000 42.07910 144 VAL A O 1
ATOM 1095 N N . ILE A 1 145 ? 0.99469 -11.89332 -32.03656 1.000 36.39557 145 ILE A N 1
ATOM 1096 C CA . ILE A 1 145 ? 1.71809 -11.49217 -33.24295 1.000 33.02270 145 ILE A CA 1
ATOM 1097 C C . ILE A 1 145 ? 2.73514 -10.40821 -32.90982 1.000 36.29399 145 ILE A C 1
ATOM 1098 O O . ILE A 1 145 ? 3.90772 -10.49178 -33.29407 1.000 35.89441 145 ILE A O 1
ATOM 1103 N N . ALA A 1 146 ? 2.29636 -9.37283 -32.18660 1.000 42.37531 146 ALA A N 1
ATOM 1104 C CA . ALA A 1 146 ? 3.20462 -8.30824 -31.77029 1.000 33.86743 146 ALA A CA 1
ATOM 1105 C C . ALA A 1 146 ? 4.32613 -8.84886 -30.89269 1.000 41.15835 146 ALA A C 1
ATOM 1106 O O . ALA A 1 146 ? 5.46733 -8.37796 -30.96972 1.000 39.94421 146 ALA A O 1
ATOM 1108 N N . ASN A 1 147 ? 4.01680 -9.83526 -30.04823 1.000 42.71059 147 ASN A N 1
ATOM 1109 C CA . ASN A 1 147 ? 5.04150 -10.46526 -29.22319 1.000 44.13437 147 ASN A CA 1
ATOM 1110 C C . ASN A 1 147 ? 6.08937 -11.15425 -30.08653 1.000 47.51664 147 ASN A C 1
ATOM 1111 O O . ASN A 1 147 ? 7.29714 -10.99233 -29.87157 1.000 45.72925 147 ASN A O 1
ATOM 1116 N N . ILE A 1 148 ? 5.63835 -11.93337 -31.07200 1.000 43.13946 148 ILE A N 1
ATOM 1117 C CA . ILE A 1 148 ? 6.56085 -12.65127 -31.94651 1.000 42.67102 148 ILE A CA 1
ATOM 1118 C C . ILE A 1 148 ? 7.42984 -11.67361 -32.73224 1.000 43.60301 148 ILE A C 1
ATOM 1119 O O . ILE A 1 148 ? 8.62163 -11.92200 -32.95766 1.000 46.75381 148 ILE A O 1
ATOM 1124 N N . ALA A 1 149 ? 6.85978 -10.53310 -33.13118 1.000 36.63375 149 ALA A N 1
ATOM 1125 C CA . ALA A 1 149 ? 7.62945 -9.53939 -33.87506 1.000 36.22237 149 ALA A CA 1
ATOM 1126 C C . ALA A 1 149 ? 8.75655 -8.96246 -33.02762 1.000 37.33784 149 ALA A C 1
ATOM 1127 O O . ALA A 1 149 ? 9.84664 -8.67938 -33.53807 1.000 37.73013 149 ALA A O 1
ATOM 1129 N N . SER A 1 150 ? 8.51092 -8.77283 -31.73248 1.000 40.11511 150 SER A N 1
ATOM 1130 C CA . SER A 1 150 ? 9.51201 -8.20092 -30.84359 1.000 37.35417 150 SER A CA 1
ATOM 1131 C C . SER A 1 150 ? 10.61386 -9.18654 -30.47382 1.000 39.46945 150 SER A C 1
ATOM 1132 O O . SER A 1 150 ? 11.64036 -8.76549 -29.93124 1.000 40.97870 150 SER A O 1
ATOM 1135 N N . LEU A 1 151 ? 10.42675 -10.47696 -30.73489 1.000 34.05357 151 LEU A N 1
ATOM 1136 C CA . LEU A 1 151 ? 11.43765 -11.48163 -30.43783 1.000 38.36664 151 LEU A CA 1
ATOM 1137 C C . LEU A 1 151 ? 12.33900 -11.79141 -31.62710 1.000 47.25218 151 LEU A C 1
ATOM 1138 O O . LEU A 1 151 ? 13.23972 -12.62692 -31.49996 1.000 45.73914 151 LEU A O 1
ATOM 1143 N N . LEU A 1 152 ? 12.12653 -11.14658 -32.77039 1.000 42.71159 152 LEU A N 1
ATOM 1144 C CA . LEU A 1 152 ? 12.86487 -11.45283 -33.98747 1.000 42.33956 152 LEU A CA 1
ATOM 1145 C C . LEU A 1 152 ? 14.02605 -10.48600 -34.18608 1.000 46.90473 152 LEU A C 1
ATOM 1146 O O . LEU A 1 152 ? 13.91970 -9.29323 -33.88516 1.000 49.09698 152 LEU A O 1
ATOM 1151 N N . ASN A 1 153 ? 15.14064 -11.01851 -34.68898 1.000 37.88902 153 ASN A N 1
ATOM 1152 C CA . ASN A 1 153 ? 16.21838 -10.19293 -35.20263 1.000 39.90111 153 ASN A CA 1
ATOM 1153 C C . ASN A 1 153 ? 15.73214 -9.39815 -36.41473 1.000 42.80088 153 ASN A C 1
ATOM 1154 O O . ASN A 1 153 ? 14.68843 -9.71334 -36.99320 1.000 45.56728 153 ASN A O 1
ATOM 1159 N N . PRO A 1 154 ? 16.45820 -8.34656 -36.80403 1.000 45.09898 154 PRO A N 1
ATOM 1160 C CA . PRO A 1 154 ? 16.10394 -7.63205 -38.03630 1.000 36.49588 154 PRO A CA 1
ATOM 1161 C C . PRO A 1 154 ? 16.05775 -8.57635 -39.22842 1.000 40.15239 154 PRO A C 1
ATOM 1162 O O . PRO A 1 154 ? 16.93042 -9.42948 -39.40440 1.000 42.74531 154 PRO A O 1
ATOM 1166 N N . GLY A 1 155 ? 15.01679 -8.42030 -40.04475 1.000 37.90061 155 GLY A N 1
ATOM 1167 C CA . GLY A 1 155 ? 14.80690 -9.31914 -41.16183 1.000 39.58046 155 GLY A CA 1
ATOM 1168 C C . GLY A 1 155 ? 14.41274 -10.72777 -40.77881 1.000 43.17056 155 GLY A C 1
ATOM 1169 O O . GLY A 1 155 ? 14.48789 -11.62968 -41.61746 1.000 38.99240 155 GLY A O 1
ATOM 1170 N N . GLY A 1 156 ? 13.97031 -10.94102 -39.53921 1.000 38.52752 156 GLY A N 1
ATOM 1171 C CA . GLY A 1 156 ? 13.62279 -12.27500 -39.10098 1.000 35.44109 156 GLY A CA 1
ATOM 1172 C C . GLY A 1 156 ? 12.34502 -12.78221 -39.73879 1.000 41.25097 156 GLY A C 1
ATOM 1173 O O . GLY A 1 156 ? 11.52892 -12.02598 -40.26747 1.000 42.18797 156 GLY A O 1
ATOM 1174 N N . TRP A 1 157 ? 12.17627 -14.10087 -39.68069 1.000 40.01562 157 TRP A N 1
ATOM 1175 C CA . TRP A 1 157 ? 11.07689 -14.79103 -40.33989 1.000 37.29764 157 TRP A CA 1
ATOM 1176 C C . TRP A 1 157 ? 10.07250 -15.32111 -39.32445 1.000 35.99308 157 TRP A C 1
ATOM 1177 O O . TRP A 1 157 ? 10.44951 -15.78513 -38.24295 1.000 31.95298 157 TRP A O 1
ATOM 1188 N N . TYR A 1 158 ? 8.79337 -15.26661 -39.69403 1.000 31.00580 158 TYR A N 1
ATOM 1189 C CA . TYR A 1 158 ? 7.70749 -15.86011 -38.92142 1.000 33.82702 158 TYR A CA 1
ATOM 1190 C C . TYR A 1 158 ? 6.89097 -16.74463 -39.85178 1.000 35.48005 158 TYR A C 1
ATOM 1191 O O . TYR A 1 158 ? 6.35288 -16.25973 -40.85298 1.000 32.08091 158 TYR A O 1
ATOM 1200 N N . VAL A 1 159 ? 6.80447 -18.03461 -39.52970 1.000 34.56277 159 VAL A N 1
ATOM 1201 C CA . VAL A 1 159 ? 6.07274 -19.00962 -40.33543 1.000 33.24575 159 VAL A CA 1
ATOM 1202 C C . VAL A 1 159 ? 4.82722 -19.42417 -39.56368 1.000 29.64833 159 VAL A C 1
ATOM 1203 O O . VAL A 1 159 ? 4.92334 -19.91140 -38.43085 1.000 29.58327 159 VAL A O 1
ATOM 1207 N N . LEU A 1 160 ? 3.66040 -19.23840 -40.17808 1.000 34.15980 160 LEU A N 1
ATOM 1208 C CA . LEU A 1 160 ? 2.37449 -19.51693 -39.54787 1.000 38.81698 160 LEU A CA 1
ATOM 1209 C C . LEU A 1 160 ? 1.63913 -20.55578 -40.38177 1.000 30.47663 160 LEU A C 1
ATOM 1210 O O . LEU A 1 160 ? 1.30768 -20.29959 -41.54408 1.000 30.95529 160 LEU A O 1
ATOM 1215 N N . ASP A 1 161 ? 1.38296 -21.71966 -39.78696 1.000 37.62444 161 ASP A N 1
ATOM 1216 C CA . ASP A 1 161 ? 0.77152 -22.85953 -40.47080 1.000 36.33934 161 ASP A CA 1
ATOM 1217 C C . ASP A 1 161 ? -0.67236 -22.99434 -39.99331 1.000 40.73851 161 ASP A C 1
ATOM 1218 O O . ASP A 1 161 ? -0.93452 -23.54799 -38.92091 1.000 41.60507 161 ASP A O 1
ATOM 1223 N N . LEU A 1 162 ? -1.60451 -22.49446 -40.79759 1.000 35.44230 162 LEU A N 1
ATOM 1224 C CA . LEU A 1 162 ? -3.02348 -22.52430 -40.48281 1.000 30.58143 162 LEU A CA 1
ATOM 1225 C C . LEU A 1 162 ? -3.74990 -23.46331 -41.43405 1.000 36.13855 162 LEU A C 1
ATOM 1226 O O . LEU A 1 162 ? -3.30625 -23.69689 -42.56236 1.000 42.81770 162 LEU A O 1
ATOM 1231 N N . ILE A 1 163 ? -4.87771 -23.99992 -40.96888 1.000 34.84928 163 ILE A N 1
ATOM 1232 C CA . ILE A 1 163 ? -5.72133 -24.80762 -41.83754 1.000 38.17077 163 ILE A CA 1
ATOM 1233 C C . ILE A 1 163 ? -6.38702 -23.90642 -42.86604 1.000 42.45867 163 ILE A C 1
ATOM 1234 O O . ILE A 1 163 ? -6.69088 -22.73705 -42.59144 1.000 35.12711 163 ILE A O 1
ATOM 1239 N N . ASN A 1 164 ? -6.57360 -24.43057 -44.07163 1.000 39.56258 164 ASN A N 1
ATOM 1240 C CA . ASN A 1 164 ? -7.32448 -23.71397 -45.09147 1.000 38.48331 164 ASN A CA 1
ATOM 1241 C C . ASN A 1 164 ? -8.81453 -23.95407 -44.86330 1.000 36.35432 164 ASN A C 1
ATOM 1242 O O . ASN A 1 164 ? -9.26377 -25.10425 -44.93530 1.000 38.06997 164 ASN A O 1
ATOM 1247 N N . PRO A 1 165 ? -9.60064 -22.91644 -44.55916 1.000 33.60367 165 PRO A N 1
ATOM 1248 C CA . PRO A 1 165 ? -10.98970 -23.13957 -44.11266 1.000 41.15731 165 PRO A CA 1
ATOM 1249 C C . PRO A 1 165 ? -11.86750 -23.92469 -45.07801 1.000 44.46618 165 PRO A C 1
ATOM 1250 O O . PRO A 1 165 ? -12.81763 -24.57528 -44.62246 1.000 43.88778 165 PRO A O 1
ATOM 1254 N N . VAL A 1 166 ? -11.59547 -23.88044 -46.38778 1.000 45.26118 166 VAL A N 1
ATOM 1255 C CA . VAL A 1 166 ? -12.40311 -24.63660 -47.34746 1.000 45.56683 166 VAL A CA 1
ATOM 1256 C C . VAL A 1 166 ? -12.46420 -26.11284 -46.98205 1.000 44.30237 166 VAL A C 1
ATOM 1257 O O . VAL A 1 166 ? -13.47423 -26.78111 -47.23338 1.000 46.97220 166 VAL A O 1
ATOM 1261 N N . GLN A 1 167 ? -11.39914 -26.64324 -46.37836 1.000 42.18051 167 GLN A N 1
ATOM 1262 C CA . GLN A 1 167 ? -11.31046 -28.05639 -46.03220 1.000 41.48058 167 GLN A CA 1
ATOM 1263 C C . GLN A 1 167 ? -12.19999 -28.45054 -44.86248 1.000 51.11850 167 GLN A C 1
ATOM 1264 O O . GLN A 1 167 ? -12.16311 -29.61554 -44.45275 1.000 56.15866 167 GLN A O 1
ATOM 1270 N N . LEU A 1 168 ? -12.99081 -27.53255 -44.31499 1.000 52.52846 168 LEU A N 1
ATOM 1271 C CA . LEU A 1 168 ? -13.90103 -27.85689 -43.22850 1.000 52.58226 168 LEU A CA 1
ATOM 1272 C C . LEU A 1 168 ? -15.34915 -27.96748 -43.69074 1.000 57.78104 168 LEU A C 1
ATOM 1273 O O . LEU A 1 168 ? -16.22265 -28.27414 -42.87478 1.000 57.28997 168 LEU A O 1
ATOM 1278 N N . LYS A 1 169 ? -15.62252 -27.75185 -44.97478 1.000 54.20044 169 LYS A N 1
ATOM 1279 C CA . LYS A 1 169 ? -16.98776 -27.83786 -45.48538 1.000 68.27720 169 LYS A CA 1
ATOM 1280 C C . LYS A 1 169 ? -17.17854 -29.08609 -46.34144 1.000 62.68390 169 LYS A C 1
ATOM 1281 O O . LYS A 1 169 ? -17.02777 -30.20866 -45.85942 1.000 66.64203 169 LYS A O 1
ATOM 1287 N N . ARG A 1 194 ? -17.12879 -18.39939 -36.33488 1.000 75.51582 194 ARG A N 1
ATOM 1288 C CA . ARG A 1 194 ? -15.70372 -18.22304 -36.59409 1.000 69.66864 194 ARG A CA 1
ATOM 1289 C C . ARG A 1 194 ? -14.80480 -19.08945 -35.71996 1.000 71.13604 194 ARG A C 1
ATOM 1290 O O . ARG A 1 194 ? -13.58212 -19.01446 -35.82660 1.000 76.20011 194 ARG A O 1
ATOM 1298 N N . HIS A 1 195 ? -15.39688 -19.91380 -34.85950 1.000 57.15210 195 HIS A N 1
ATOM 1299 C CA . HIS A 1 195 ? -14.63145 -20.73072 -33.92536 1.000 46.60676 195 HIS A CA 1
ATOM 1300 C C . HIS A 1 195 ? -15.03485 -22.18621 -34.09630 1.000 54.19486 195 HIS A C 1
ATOM 1301 O O . HIS A 1 195 ? -16.21877 -22.52581 -33.98959 1.000 65.25812 195 HIS A O 1
ATOM 1308 N N . VAL A 1 196 ? -14.04411 -23.03813 -34.34779 1.000 49.42005 196 VAL A N 1
ATOM 1309 C CA . VAL A 1 196 ? -14.21491 -24.47891 -34.43051 1.000 43.23984 196 VAL A CA 1
ATOM 1310 C C . VAL A 1 196 ? -13.42463 -25.10040 -33.28762 1.000 44.70935 196 VAL A C 1
ATOM 1311 O O . VAL A 1 196 ? -12.44711 -24.53137 -32.79627 1.000 48.52375 196 VAL A O 1
ATOM 1315 N N . THR A 1 197 ? -13.85009 -26.28534 -32.86857 1.000 43.33855 197 THR A N 1
ATOM 1316 C CA . THR A 1 197 ? -13.18631 -27.00134 -31.79081 1.000 46.10567 197 THR A CA 1
ATOM 1317 C C . THR A 1 197 ? -12.26074 -28.05180 -32.39050 1.000 46.33695 197 THR A C 1
ATOM 1318 O O . THR A 1 197 ? -12.66107 -28.79980 -33.28939 1.000 40.76280 197 THR A O 1
ATOM 1322 N N . LYS A 1 198 ? -11.01997 -28.08394 -31.90959 1.000 38.87458 198 LYS A N 1
ATOM 1323 C CA . LYS A 1 198 ? -10.00711 -29.02723 -32.36694 1.000 38.26627 198 LYS A CA 1
ATOM 1324 C C . LYS A 1 198 ? -9.66503 -29.94996 -31.20559 1.000 42.95118 198 LYS A C 1
ATOM 1325 O O . LYS A 1 198 ? -9.28048 -29.47883 -30.13021 1.000 47.53883 198 LYS A O 1
ATOM 1331 N N . LYS A 1 199 ? -9.79331 -31.25733 -31.42463 1.000 43.05680 199 LYS A N 1
ATOM 1332 C CA . LYS A 1 199 ? -9.63323 -32.24968 -30.37001 1.000 35.43715 199 LYS A CA 1
ATOM 1333 C C . LYS A 1 199 ? -8.50555 -33.21275 -30.71480 1.000 40.84891 199 LYS A C 1
ATOM 1334 O O . LYS A 1 199 ? -8.50182 -33.81508 -31.79459 1.000 42.49467 199 LYS A O 1
ATOM 1340 N N . ILE A 1 200 ? -7.55805 -33.35842 -29.78977 1.000 43.88769 200 ILE A N 1
ATOM 1341 C CA . ILE A 1 200 ? -6.49568 -34.35281 -29.87644 1.000 42.75634 200 ILE A CA 1
ATOM 1342 C C . ILE A 1 200 ? -6.45938 -35.11901 -28.55905 1.000 39.66434 200 ILE A C 1
ATOM 1343 O O . ILE A 1 200 ? -6.68081 -34.54086 -27.48877 1.000 41.03733 200 ILE A O 1
ATOM 1348 N N . THR A 1 201 ? -6.19529 -36.42331 -28.63884 1.000 36.47823 201 THR A N 1
ATOM 1349 C CA . THR A 1 201 ? -6.09986 -37.28136 -27.46125 1.000 44.35002 201 THR A CA 1
ATOM 1350 C C . THR A 1 201 ? -4.88811 -38.18490 -27.62145 1.000 42.93563 201 THR A C 1
ATOM 1351 O O . THR A 1 201 ? -4.78921 -38.91655 -28.60999 1.000 53.23146 201 THR A O 1
ATOM 1355 N N . LEU A 1 202 ? -3.97110 -38.13416 -26.65874 1.000 49.88447 202 LEU A N 1
ATOM 1356 C CA . LEU A 1 202 ? -2.76937 -38.95543 -26.67393 1.000 57.02071 202 LEU A CA 1
ATOM 1357 C C . LEU A 1 202 ? -2.80526 -39.96200 -25.52917 1.000 61.06955 202 LEU A C 1
ATOM 1358 O O . LEU A 1 202 ? -3.46368 -39.74385 -24.50807 1.000 57.30824 202 LEU A O 1
ATOM 1363 N N . HIS A 1 203 ? -2.08465 -41.06908 -25.70998 1.000 60.02690 203 HIS A N 1
ATOM 1364 C CA . HIS A 1 203 ? -2.00833 -42.13974 -24.72374 1.000 58.91960 203 HIS A CA 1
ATOM 1365 C C . HIS A 1 203 ? -0.55345 -42.53360 -24.53422 1.000 64.90861 203 HIS A C 1
ATOM 1366 O O . HIS A 1 203 ? 0.16270 -42.75853 -25.51502 1.000 75.65041 203 HIS A O 1
ATOM 1373 N N . GLU A 1 204 ? -0.11755 -42.61419 -23.28049 1.000 69.61168 204 GLU A N 1
ATOM 1374 C CA . GLU A 1 204 ? 1.20689 -43.13980 -22.99163 1.000 70.60308 204 GLU A CA 1
ATOM 1375 C C . GLU A 1 204 ? 1.22562 -44.65355 -23.19657 1.000 70.28183 204 GLU A C 1
ATOM 1376 O O . GLU A 1 204 ? 0.20504 -45.28674 -23.48560 1.000 67.26103 204 GLU A O 1
ATOM 1382 N N . ALA A 1 205 ? 2.41742 -45.23711 -23.04744 1.000 71.85094 205 ALA A N 1
ATOM 1383 C CA . ALA A 1 205 ? 2.56514 -46.68365 -23.17933 1.000 73.71766 205 ALA A CA 1
ATOM 1384 C C . ALA A 1 205 ? 1.67900 -47.42331 -22.18385 1.000 64.39476 205 ALA A C 1
ATOM 1385 O O . ALA A 1 205 ? 0.98795 -48.38299 -22.54418 1.000 65.31082 205 ALA A O 1
ATOM 1387 N N . ASN A 1 206 ? 1.68780 -46.98992 -20.92064 1.000 69.48021 206 ASN A N 1
ATOM 1388 C CA . ASN A 1 206 ? 0.87108 -47.63868 -19.90056 1.000 71.65117 206 ASN A CA 1
ATOM 1389 C C . ASN A 1 206 ? -0.62152 -47.42737 -20.12390 1.000 67.94972 206 ASN A C 1
ATOM 1390 O O . ASN A 1 206 ? -1.42933 -48.20074 -19.59782 1.000 68.38418 206 ASN A O 1
ATOM 1395 N N . GLY A 1 207 ? -1.00238 -46.40608 -20.88614 1.000 72.98575 207 GLY A N 1
ATOM 1396 C CA . GLY A 1 207 ? -2.39898 -46.11183 -21.15875 1.000 58.75285 207 GLY A CA 1
ATOM 1397 C C . GLY A 1 207 ? -2.87325 -44.77126 -20.63456 1.000 66.78302 207 GLY A C 1
ATOM 1398 O O . GLY A 1 207 ? -4.02729 -44.40043 -20.89411 1.000 67.90638 207 GLY A O 1
ATOM 1399 N N . ARG A 1 208 ? -2.03924 -44.03184 -19.90416 1.000 63.58720 208 ARG A N 1
ATOM 1400 C CA . ARG A 1 208 ? -2.44173 -42.74106 -19.36391 1.000 58.29284 208 ARG A CA 1
ATOM 1401 C C . ARG A 1 208 ? -2.85740 -41.80092 -20.48958 1.000 62.89736 208 ARG A C 1
ATOM 1402 O O . ARG A 1 208 ? -2.19436 -41.71061 -21.52646 1.000 66.01112 208 ARG A O 1
ATOM 1410 N N . LYS A 1 209 ? -3.96281 -41.09596 -20.27403 1.000 63.65984 209 LYS A N 1
ATOM 1411 C CA . LYS A 1 209 ? -4.59139 -40.27118 -21.29533 1.000 46.36274 209 LYS A CA 1
ATOM 1412 C C . LYS A 1 209 ? -4.17279 -38.81316 -21.15888 1.000 44.24338 209 LYS A C 1
ATOM 1413 O O . LYS A 1 209 ? -4.00727 -38.30333 -20.04722 1.000 53.66133 209 LYS A O 1
ATOM 1419 N N . HIS A 1 210 ? -3.98985 -38.15411 -22.30291 1.000 53.21900 210 HIS A N 1
ATOM 1420 C CA . HIS A 1 210 ? -3.68640 -36.72785 -22.37719 1.000 51.64278 210 HIS A CA 1
ATOM 1421 C C . HIS A 1 210 ? -4.64224 -36.09240 -23.37593 1.000 47.61658 210 HIS A C 1
ATOM 1422 O O . HIS A 1 210 ? -4.65320 -36.47263 -24.55132 1.000 44.49194 210 HIS A O 1
ATOM 1429 N N . SER A 1 211 ? -5.43073 -35.12323 -22.91737 1.000 56.04144 211 SER A N 1
ATOM 1430 C CA . SER A 1 211 ? -6.46535 -34.49468 -23.73006 1.000 53.74201 211 SER A CA 1
ATOM 1431 C C . SER A 1 211 ? -6.03528 -33.08617 -24.11665 1.000 47.99821 211 SER A C 1
ATOM 1432 O O . SER A 1 211 ? -5.62732 -32.29866 -23.25615 1.000 52.95004 211 SER A O 1
ATOM 1435 N N . PHE A 1 212 ? -6.13021 -32.77264 -25.40977 1.000 34.94514 212 PHE A N 1
ATOM 1436 C CA . PHE A 1 212 ? -5.79366 -31.45036 -25.94262 1.000 35.26706 212 PHE A CA 1
ATOM 1437 C C . PHE A 1 212 ? -6.95022 -30.98679 -26.82387 1.000 45.85198 212 PHE A C 1
ATOM 1438 O O . PHE A 1 212 ? -6.96095 -31.23999 -28.03188 1.000 42.86777 212 PHE A O 1
ATOM 1446 N N . THR A 1 213 ? -7.91454 -30.29379 -26.22618 1.000 40.88761 213 THR A N 1
ATOM 1447 C CA . THR A 1 213 ? -9.05826 -29.75659 -26.95049 1.000 41.24707 213 THR A CA 1
ATOM 1448 C C . THR A 1 213 ? -9.02182 -28.23633 -26.86009 1.000 41.31510 213 THR A C 1
ATOM 1449 O O . THR A 1 213 ? -8.79927 -27.67797 -25.78123 1.000 31.46219 213 THR A O 1
ATOM 1453 N N . GLU A 1 214 ? -9.20799 -27.56863 -27.99606 1.000 41.94079 214 GLU A N 1
ATOM 1454 C CA . GLU A 1 214 ? -9.07958 -26.12109 -28.05560 1.000 41.49307 214 GLU A CA 1
ATOM 1455 C C . GLU A 1 214 ? -10.20366 -25.53333 -28.89338 1.000 38.83156 214 GLU A C 1
ATOM 1456 O O . GLU A 1 214 ? -10.82766 -26.21765 -29.70813 1.000 42.13858 214 GLU A O 1
ATOM 1462 N N . SER A 1 215 ? -10.46076 -24.24849 -28.66943 1.000 38.71163 215 SER A N 1
ATOM 1463 C CA . SER A 1 215 ? -11.18839 -23.43187 -29.62644 1.000 36.95383 215 SER A CA 1
ATOM 1464 C C . SER A 1 215 ? -10.18238 -22.83090 -30.59563 1.000 40.69059 215 SER A C 1
ATOM 1465 O O . SER A 1 215 ? -9.07756 -22.44976 -30.20010 1.000 41.46141 215 SER A O 1
ATOM 1468 N N . VAL A 1 216 ? -10.55462 -22.76431 -31.86867 1.000 37.56681 216 VAL A N 1
ATOM 1469 C CA . VAL A 1 216 ? -9.65461 -22.27869 -32.90607 1.000 36.71331 216 VAL A CA 1
ATOM 1470 C C . VAL A 1 216 ? -10.36716 -21.17886 -33.67408 1.000 41.47121 216 VAL A C 1
ATOM 1471 O O . VAL A 1 216 ? -11.39043 -21.43179 -34.31992 1.000 50.39635 216 VAL A O 1
ATOM 1475 N N . ARG A 1 217 ? -9.84231 -19.96095 -33.59061 1.000 41.64613 217 ARG A N 1
ATOM 1476 C CA . ARG A 1 217 ? -10.33561 -18.88265 -34.43283 1.000 44.47470 217 ARG A CA 1
ATOM 1477 C C . ARG A 1 217 ? -9.88654 -19.15426 -35.86239 1.000 48.57909 217 ARG A C 1
ATOM 1478 O O . ARG A 1 217 ? -8.68595 -19.27026 -36.13268 1.000 49.13404 217 ARG A O 1
ATOM 1486 N N . ILE A 1 218 ? -10.84570 -19.26038 -36.77442 1.000 47.14800 218 ILE A N 1
ATOM 1487 C CA . ILE A 1 218 ? -10.57775 -19.64779 -38.15203 1.000 38.91545 218 ILE A CA 1
ATOM 1488 C C . ILE A 1 218 ? -10.46086 -18.37944 -38.97910 1.000 40.27649 218 ILE A C 1
ATOM 1489 O O . ILE A 1 218 ? -11.40945 -17.59068 -39.06188 1.000 52.63843 218 ILE A O 1
ATOM 1494 N N . TYR A 1 219 ? -9.30512 -18.19031 -39.60322 1.000 40.31792 219 TYR A N 1
ATOM 1495 C CA . TYR A 1 219 ? -9.00387 -16.98054 -40.35082 1.000 37.55793 219 TYR A CA 1
ATOM 1496 C C . TYR A 1 219 ? -9.04551 -17.27245 -41.84167 1.000 39.77359 219 TYR A C 1
ATOM 1497 O O . TYR A 1 219 ? -8.44008 -18.24387 -42.30746 1.000 50.16443 219 TYR A O 1
ATOM 1506 N N . SER A 1 220 ? -9.76358 -16.43371 -42.58157 1.000 41.70804 220 SER A N 1
ATOM 1507 C CA . SER A 1 220 ? -9.68512 -16.46268 -44.02685 1.000 38.62595 220 SER A CA 1
ATOM 1508 C C . SER A 1 220 ? -8.29445 -16.00649 -44.46269 1.000 40.02373 220 SER A C 1
ATOM 1509 O O . SER A 1 220 ? -7.54340 -15.43926 -43.66527 1.000 37.14027 220 SER A O 1
ATOM 1512 N N . PRO A 1 221 ? -7.91066 -16.27061 -45.71617 1.000 40.85386 221 PRO A N 1
ATOM 1513 C CA . PRO A 1 221 ? -6.61272 -15.75546 -46.18490 1.000 40.17893 221 PRO A CA 1
ATOM 1514 C C . PRO A 1 221 ? -6.48588 -14.24809 -46.05058 1.000 38.18774 221 PRO A C 1
ATOM 1515 O O . PRO A 1 221 ? -5.43410 -13.75906 -45.62002 1.000 39.66936 221 PRO A O 1
ATOM 1519 N N . ALA A 1 222 ? -7.53929 -13.49783 -46.38379 1.000 33.68359 222 ALA A N 1
ATOM 1520 C CA . ALA A 1 222 ? -7.50830 -12.05120 -46.19603 1.000 35.89462 222 ALA A CA 1
ATOM 1521 C C . ALA A 1 222 ? -7.21281 -11.69420 -44.74659 1.000 43.41505 222 ALA A C 1
ATOM 1522 O O . ALA A 1 222 ? -6.34842 -10.85525 -44.46549 1.000 44.18702 222 ALA A O 1
ATOM 1524 N N . GLU A 1 223 ? -7.91943 -12.33240 -43.80971 1.000 38.24092 223 GLU A N 1
ATOM 1525 C CA . GLU A 1 223 ? -7.71165 -12.04142 -42.39458 1.000 37.40070 223 GLU A CA 1
ATOM 1526 C C . GLU A 1 223 ? -6.29479 -12.39171 -41.95380 1.000 38.07651 223 GLU A C 1
ATOM 1527 O O . GLU A 1 223 ? -5.66622 -11.63230 -41.20634 1.000 39.30004 223 GLU A O 1
ATOM 1533 N N . ALA A 1 224 ? -5.77201 -13.53424 -42.40949 1.000 33.84874 224 ALA A N 1
ATOM 1534 C CA . ALA A 1 224 ? -4.41621 -13.92663 -42.03345 1.000 36.81693 224 ALA A CA 1
ATOM 1535 C C . ALA A 1 224 ? -3.38709 -12.93686 -42.56631 1.000 39.94968 224 ALA A C 1
ATOM 1536 O O . ALA A 1 224 ? -2.39895 -12.63070 -41.88821 1.000 34.48661 224 ALA A O 1
ATOM 1538 N N . PHE A 1 225 ? -3.60000 -12.42792 -43.78164 1.000 39.02169 225 PHE A N 1
ATOM 1539 C CA . PHE A 1 225 ? -2.72530 -11.38824 -44.31238 1.000 34.48745 225 PHE A CA 1
ATOM 1540 C C . PHE A 1 225 ? -2.85105 -10.10698 -43.49980 1.000 41.65793 225 PHE A C 1
ATOM 1541 O O . PHE A 1 225 ? -1.84274 -9.51427 -43.09915 1.000 45.25983 225 PHE A O 1
ATOM 1549 N N . SER A 1 226 ? -4.08741 -9.66334 -43.24921 1.000 36.58261 226 SER A N 1
ATOM 1550 C CA . SER A 1 226 ? -4.29549 -8.44623 -42.47099 1.000 40.73088 226 SER A CA 1
ATOM 1551 C C . SER A 1 226 ? -3.66677 -8.56146 -41.08973 1.000 46.64679 226 SER A C 1
ATOM 1552 O O . SER A 1 226 ? -3.14606 -7.57721 -40.55131 1.000 49.11796 226 SER A O 1
ATOM 1555 N N . LEU A 1 227 ? -3.69200 -9.76080 -40.50716 1.000 43.82808 227 LEU A N 1
ATOM 1556 C CA . LEU A 1 227 ? -3.12282 -9.95089 -39.17826 1.000 40.44693 227 LEU A CA 1
ATOM 1557 C C . LEU A 1 227 ? -1.61910 -9.70472 -39.18607 1.000 35.71533 227 LEU A C 1
ATOM 1558 O O . LEU A 1 227 ? -1.09012 -8.98584 -38.33098 1.000 37.97036 227 LEU A O 1
ATOM 1563 N N . LEU A 1 228 ? -0.91509 -10.28735 -40.15694 1.000 41.68802 228 LEU A N 1
ATOM 1564 C CA . LEU A 1 228 ? 0.53375 -10.13766 -40.22806 1.000 35.58029 228 LEU A CA 1
ATOM 1565 C C . LEU A 1 228 ? 0.94562 -8.78272 -40.79118 1.000 37.52092 228 LEU A C 1
ATOM 1566 O O . LEU A 1 228 ? 1.87929 -8.15689 -40.27644 1.000 36.36191 228 LEU A O 1
ATOM 1571 N N . GLU A 1 229 ? 0.27396 -8.32154 -41.85304 1.000 47.27815 229 GLU A N 1
ATOM 1572 C CA . GLU A 1 229 ? 0.66041 -7.06115 -42.48192 1.000 49.86639 229 GLU A CA 1
ATOM 1573 C C . GLU A 1 229 ? 0.54647 -5.88894 -41.51808 1.000 53.79120 229 GLU A C 1
ATOM 1574 O O . GLU A 1 229 ? 1.34696 -4.94944 -41.58789 1.000 57.03027 229 GLU A O 1
ATOM 1580 N N . SER A 1 230 ? -0.43446 -5.91916 -40.61922 1.000 44.51266 230 SER A N 1
ATOM 1581 C CA . SER A 1 230 ? -0.58636 -4.88716 -39.60515 1.000 43.70360 230 SER A CA 1
ATOM 1582 C C . SER A 1 230 ? 0.06761 -5.27575 -38.28563 1.000 40.45919 230 SER A C 1
ATOM 1583 O O . SER A 1 230 ? -0.13203 -4.58909 -37.27956 1.000 38.38038 230 SER A O 1
ATOM 1586 N N . GLY A 1 231 ? 0.84245 -6.35739 -38.26959 1.000 41.04992 231 GLY A N 1
ATOM 1587 C CA . GLY A 1 231 ? 1.64634 -6.73997 -37.13124 1.000 32.26710 231 GLY A CA 1
ATOM 1588 C C . GLY A 1 231 ? 3.12011 -6.43401 -37.26155 1.000 34.11450 231 GLY A C 1
ATOM 1589 O O . GLY A 1 231 ? 3.89223 -6.78479 -36.36498 1.000 39.15663 231 GLY A O 1
ATOM 1590 N N . GLY A 1 232 ? 3.53454 -5.78587 -38.34631 1.000 36.35788 232 GLY A N 1
ATOM 1591 C CA . GLY A 1 232 ? 4.92871 -5.48847 -38.59917 1.000 31.70924 232 GLY A CA 1
ATOM 1592 C C . GLY A 1 232 ? 5.60929 -6.38581 -39.60682 1.000 38.64631 232 GLY A C 1
ATOM 1593 O O . GLY A 1 232 ? 6.83010 -6.28550 -39.76978 1.000 37.19368 232 GLY A O 1
ATOM 1594 N N . PHE A 1 233 ? 4.85988 -7.23754 -40.30228 1.000 39.89581 233 PHE A N 1
ATOM 1595 C CA . PHE A 1 233 ? 5.40848 -8.25039 -41.18815 1.000 33.58916 233 PHE A CA 1
ATOM 1596 C C . PHE A 1 233 ? 5.02085 -7.97522 -42.63380 1.000 37.78037 233 PHE A C 1
ATOM 1597 O O . PHE A 1 233 ? 4.02431 -7.30497 -42.91892 1.000 37.38911 233 PHE A O 1
ATOM 1605 N N . ALA A 1 234 ? 5.83071 -8.51055 -43.54614 1.000 35.37564 234 ALA A N 1
ATOM 1606 C CA . ALA A 1 234 ? 5.50633 -8.57235 -44.96619 1.000 32.32289 234 ALA A CA 1
ATOM 1607 C C . ALA A 1 234 ? 5.45485 -10.03609 -45.37710 1.000 39.03562 234 ALA A C 1
ATOM 1608 O O . ALA A 1 234 ? 6.42809 -10.77111 -45.18078 1.000 42.74306 234 ALA A O 1
ATOM 1610 N N . VAL A 1 235 ? 4.32905 -10.45763 -45.94407 1.000 31.65643 235 VAL A N 1
ATOM 1611 C CA . VAL A 1 235 ? 4.17424 -11.84131 -46.37416 1.000 31.17482 235 VAL A CA 1
ATOM 1612 C C . VAL A 1 235 ? 4.97277 -12.05003 -47.65154 1.000 37.81858 235 VAL A C 1
ATOM 1613 O O . VAL A 1 235 ? 4.87286 -11.26455 -48.60057 1.000 46.41662 235 VAL A O 1
ATOM 1617 N N . GLU A 1 236 ? 5.76710 -13.11242 -47.68105 1.000 35.66127 236 GLU A N 1
ATOM 1618 C CA . GLU A 1 236 ? 6.64011 -13.38087 -48.81330 1.000 38.58279 236 GLU A CA 1
ATOM 1619 C C . GLU A 1 236 ? 6.11052 -14.48026 -49.72123 1.000 42.35299 236 GLU A C 1
ATOM 1620 O O . GLU A 1 236 ? 6.16407 -14.33754 -50.94533 1.000 39.75177 236 GLU A O 1
ATOM 1626 N N . ARG A 1 237 ? 5.63607 -15.59136 -49.15922 1.000 40.48438 237 ARG A N 1
ATOM 1627 C CA . ARG A 1 237 ? 4.89521 -16.57806 -49.93201 1.000 42.90323 237 ARG A CA 1
ATOM 1628 C C . ARG A 1 237 ? 3.77129 -17.15310 -49.08496 1.000 40.83905 237 ARG A C 1
ATOM 1629 O O . ARG A 1 237 ? 3.74491 -17.00738 -47.86052 1.000 39.13189 237 ARG A O 1
ATOM 1637 N N . VAL A 1 238 ? 2.81539 -17.77791 -49.76492 1.000 39.64970 238 VAL A N 1
ATOM 1638 C CA . VAL A 1 238 ? 1.86664 -18.68277 -49.13413 1.000 35.01331 238 VAL A CA 1
ATOM 1639 C C . VAL A 1 238 ? 1.92353 -19.99969 -49.89419 1.000 35.28603 238 VAL A C 1
ATOM 1640 O O . VAL A 1 238 ? 2.06695 -20.01334 -51.12189 1.000 35.39093 238 VAL A O 1
ATOM 1644 N N . VAL A 1 239 ? 1.83730 -21.10602 -49.16467 1.000 34.39196 239 VAL A N 1
ATOM 1645 C CA . VAL A 1 239 ? 1.87744 -22.43205 -49.76167 1.000 35.16425 239 VAL A CA 1
ATOM 1646 C C . VAL A 1 239 ? 0.71230 -23.24502 -49.22466 1.000 32.47238 239 VAL A C 1
ATOM 1647 O O . VAL A 1 239 ? 0.20838 -22.99663 -48.12468 1.000 37.15947 239 VAL A O 1
ATOM 1651 N N . GLY A 1 240 ? 0.27660 -24.21453 -50.02211 1.000 36.88515 240 GLY A N 1
ATOM 1652 C CA . GLY A 1 240 ? -0.90630 -24.98651 -49.70518 1.000 38.83224 240 GLY A CA 1
ATOM 1653 C C . GLY A 1 240 ? -0.62324 -26.31094 -49.02662 1.000 38.16485 240 GLY A C 1
ATOM 1654 O O . GLY A 1 240 ? -1.55159 -26.98361 -48.57029 1.000 41.93326 240 GLY A O 1
ATOM 1655 N N . ASP A 1 241 ? 0.64695 -26.69987 -48.94731 1.000 35.80500 241 ASP A N 1
ATOM 1656 C CA . ASP A 1 241 ? 1.01072 -27.96514 -48.32309 1.000 38.44351 241 ASP A CA 1
ATOM 1657 C C . ASP A 1 241 ? 2.46629 -27.89610 -47.88065 1.000 38.71352 241 ASP A C 1
ATOM 1658 O O . ASP A 1 241 ? 3.16964 -26.91579 -48.13590 1.000 37.49307 241 ASP A O 1
ATOM 1663 N N . TYR A 1 242 ? 2.90416 -28.94918 -47.19294 1.000 35.60360 242 TYR A N 1
ATOM 1664 C CA . TYR A 1 242 ? 4.25433 -29.00079 -46.64792 1.000 39.64218 242 TYR A CA 1
ATOM 1665 C C . TYR A 1 242 ? 5.30963 -29.28196 -47.70637 1.000 40.73392 242 TYR A C 1
ATOM 1666 O O . TYR A 1 242 ? 6.50249 -29.29806 -47.38129 1.000 36.42065 242 TYR A O 1
ATOM 1675 N N . GLU A 1 243 ? 4.90356 -29.50260 -48.95364 1.000 34.59860 243 GLU A N 1
ATOM 1676 C CA . GLU A 1 243 ? 5.84143 -29.62797 -50.05640 1.000 38.63467 243 GLU A CA 1
ATOM 1677 C C . GLU A 1 243 ? 6.05931 -28.31656 -50.79640 1.000 41.00319 243 GLU A C 1
ATOM 1678 O O . GLU A 1 243 ? 6.92224 -28.25988 -51.67862 1.000 44.74584 243 GLU A O 1
ATOM 1684 N N . GLY A 1 244 ? 5.31102 -27.26952 -50.46362 1.000 36.88301 244 GLY A N 1
ATOM 1685 C CA . GLY A 1 244 ? 5.50773 -25.97165 -51.07201 1.000 42.55410 244 GLY A CA 1
ATOM 1686 C C . GLY A 1 244 ? 4.58557 -25.62631 -52.22082 1.000 41.18509 244 GLY A C 1
ATOM 1687 O O . GLY A 1 244 ? 4.80230 -24.59617 -52.87097 1.000 40.09497 244 GLY A O 1
ATOM 1688 N N . SER A 1 245 ? 3.58043 -26.45708 -52.50436 1.000 39.36255 245 SER A N 1
ATOM 1689 C CA . SER A 1 245 ? 2.61640 -26.20694 -53.57146 1.000 42.73880 245 SER A CA 1
ATOM 1690 C C . SER A 1 245 ? 1.96742 -24.83803 -53.40001 1.000 40.12888 245 SER A C 1
ATOM 1691 O O . SER A 1 245 ? 1.75896 -24.38949 -52.26586 1.000 40.39415 245 SER A O 1
ATOM 1694 N N . PRO A 1 246 ? 1.63988 -24.14604 -54.49105 1.000 36.60482 246 PRO A N 1
ATOM 1695 C CA . PRO A 1 246 ? 0.99706 -22.83367 -54.36318 1.000 42.92634 246 PRO A CA 1
ATOM 1696 C C . PRO A 1 246 ? -0.33722 -22.92917 -53.64026 1.000 39.12437 246 PRO A C 1
ATOM 1697 O O . PRO A 1 246 ? -1.06450 -23.91812 -53.75455 1.000 48.89996 246 PRO A O 1
ATOM 1701 N N . PHE A 1 247 ? -0.64241 -21.88845 -52.86933 1.000 39.11059 247 PHE A N 1
ATOM 1702 C CA . PHE A 1 247 ? -1.88512 -21.83836 -52.11013 1.000 40.86342 247 PHE A CA 1
ATOM 1703 C C . PHE A 1 247 ? -3.03624 -21.42799 -53.01959 1.000 40.36190 247 PHE A C 1
ATOM 1704 O O . PHE A 1 247 ? -2.99141 -20.36551 -53.64885 1.000 37.64004 247 PHE A O 1
ATOM 1712 N N . ASP A 1 248 ? -4.05515 -22.27640 -53.10312 1.000 40.83663 248 ASP A N 1
ATOM 1713 C CA . ASP A 1 248 ? -5.31029 -21.94609 -53.76442 1.000 40.34580 248 ASP A CA 1
ATOM 1714 C C . ASP A 1 248 ? -6.40912 -21.99792 -52.71371 1.000 40.70161 248 ASP A C 1
ATOM 1715 O O . ASP A 1 248 ? -6.62838 -23.04434 -52.09365 1.000 36.15418 248 ASP A O 1
ATOM 1720 N N . GLU A 1 249 ? -7.07851 -20.86310 -52.50300 1.000 45.91253 249 GLU A N 1
ATOM 1721 C CA . GLU A 1 249 ? -8.06534 -20.75555 -51.43282 1.000 42.90797 249 GLU A CA 1
ATOM 1722 C C . GLU A 1 249 ? -9.11663 -21.85632 -51.51949 1.000 48.59927 249 GLU A C 1
ATOM 1723 O O . GLU A 1 249 ? -9.55626 -22.38823 -50.49320 1.000 49.72603 249 GLU A O 1
ATOM 1729 N N . ALA A 1 250 ? -9.52112 -22.21988 -52.73914 1.000 43.90772 250 ALA A N 1
ATOM 1730 C CA . ALA A 1 250 ? -10.61084 -23.16357 -52.95664 1.000 42.52378 250 ALA A CA 1
ATOM 1731 C C . ALA A 1 250 ? -10.19116 -24.62869 -52.89312 1.000 44.86604 250 ALA A C 1
ATOM 1732 O O . ALA A 1 250 ? -11.06923 -25.49621 -52.83885 1.000 44.95166 250 ALA A O 1
ATOM 1734 N N . THR A 1 251 ? -8.89160 -24.93852 -52.91385 1.000 45.16499 251 THR A N 1
ATOM 1735 C CA . THR A 1 251 ? -8.44656 -26.32755 -53.00825 1.000 40.53871 251 THR A CA 1
ATOM 1736 C C . THR A 1 251 ? -7.36034 -26.73342 -52.01986 1.000 34.10713 251 THR A C 1
ATOM 1737 O O . THR A 1 251 ? -7.25134 -27.92942 -51.72696 1.000 41.15175 251 THR A O 1
ATOM 1741 N N . SER A 1 252 ? -6.56246 -25.80646 -51.50069 1.000 38.02567 252 SER A N 1
ATOM 1742 C CA . SER A 1 252 ? -5.40134 -26.19054 -50.70665 1.000 37.04322 252 SER A CA 1
ATOM 1743 C C . SER A 1 252 ? -5.82229 -26.75935 -49.35090 1.000 39.31709 252 SER A C 1
ATOM 1744 O O . SER A 1 252 ? -6.81530 -26.31461 -48.76720 1.000 37.83259 252 SER A O 1
ATOM 1747 N N . PRO A 1 253 ? -5.10706 -27.77050 -48.84300 1.000 37.59753 253 PRO A N 1
ATOM 1748 C CA . PRO A 1 253 ? -5.37588 -28.27314 -47.48721 1.000 38.74491 253 PRO A CA 1
ATOM 1749 C C . PRO A 1 253 ? -4.81490 -27.37252 -46.39494 1.000 39.21593 253 PRO A C 1
ATOM 1750 O O . PRO A 1 253 ? -5.42621 -27.20856 -45.33370 1.000 39.21952 253 PRO A O 1
ATOM 1754 N N . ARG A 1 254 ? -3.65166 -26.78416 -46.65186 1.000 37.75742 254 ARG A N 1
ATOM 1755 C CA . ARG A 1 254 ? -2.94260 -25.93133 -45.70996 1.000 39.58547 254 ARG A CA 1
ATOM 1756 C C . ARG A 1 254 ? -2.90440 -24.49618 -46.21073 1.000 40.74229 254 ARG A C 1
ATOM 1757 O O . ARG A 1 254 ? -3.07129 -24.22278 -47.40255 1.000 42.12544 254 ARG A O 1
ATOM 1765 N N . MET A 1 255 ? -2.68508 -23.57372 -45.26917 1.000 34.59628 255 MET A N 1
ATOM 1766 C CA . MET A 1 255 ? -2.42380 -22.16401 -45.56900 1.000 38.89348 255 MET A CA 1
ATOM 1767 C C . MET A 1 255 ? -1.22924 -21.76399 -44.71041 1.000 40.22508 255 MET A C 1
ATOM 1768 O O . MET A 1 255 ? -1.39235 -21.23685 -43.60750 1.000 38.25141 255 MET A O 1
ATOM 1773 N N . MET A 1 256 ? -0.02484 -22.02674 -45.20902 1.000 36.14389 256 MET A N 1
ATOM 1774 C CA . MET A 1 256 ? 1.19512 -21.73063 -44.46909 1.000 34.66991 256 MET A CA 1
ATOM 1775 C C . MET A 1 256 ? 1.76645 -20.42241 -44.99732 1.000 27.76032 256 MET A C 1
ATOM 1776 O O . MET A 1 256 ? 2.21583 -20.35236 -46.14538 1.000 33.08459 256 MET A O 1
ATOM 1781 N N . LEU A 1 257 ? 1.74435 -19.38967 -44.15837 1.000 29.93267 257 LEU A N 1
ATOM 1782 C CA . LEU A 1 257 ? 2.26355 -18.07591 -44.51369 1.000 37.71663 257 LEU A CA 1
ATOM 1783 C C . LEU A 1 257 ? 3.69165 -17.93612 -44.01056 1.000 27.75066 257 LEU A C 1
ATOM 1784 O O . LEU A 1 257 ? 3.97433 -18.21061 -42.83964 1.000 27.42704 257 LEU A O 1
ATOM 1789 N N . LEU A 1 258 ? 4.58011 -17.49395 -44.89074 1.000 28.08153 258 LEU A N 1
ATOM 1790 C CA . LEU A 1 258 ? 5.97342 -17.23717 -44.54971 1.000 29.61329 258 LEU A CA 1
ATOM 1791 C C . LEU A 1 258 ? 6.20230 -15.73921 -44.67638 1.000 32.80285 258 LEU A C 1
ATOM 1792 O O . LEU A 1 258 ? 6.20217 -15.19628 -45.78673 1.000 33.96179 258 LEU A O 1
ATOM 1797 N N . ALA A 1 259 ? 6.41480 -15.08003 -43.54299 1.000 33.36531 259 ALA A N 1
ATOM 1798 C CA . ALA A 1 259 ? 6.47045 -13.63072 -43.48324 1.000 37.54875 259 ALA A CA 1
ATOM 1799 C C . ALA A 1 259 ? 7.81162 -13.18911 -42.92019 1.000 36.12439 259 ALA A C 1
ATOM 1800 O O . ALA A 1 259 ? 8.48307 -13.92410 -42.19170 1.000 34.60887 259 ALA A O 1
ATOM 1802 N N . ARG A 1 260 ? 8.18902 -11.96804 -43.27022 1.000 35.31628 260 ARG A N 1
ATOM 1803 C CA . ARG A 1 260 ? 9.47951 -11.41345 -42.90920 1.000 33.12567 260 ARG A CA 1
ATOM 1804 C C . ARG A 1 260 ? 9.27697 -10.05258 -42.26139 1.000 39.09543 260 ARG A C 1
ATOM 1805 O O . ARG A 1 260 ? 8.40931 -9.27750 -42.67531 1.000 40.38179 260 ARG A O 1
ATOM 1813 N N . LEU A 1 261 ? 10.08138 -9.77429 -41.24128 1.000 41.39841 261 LEU A N 1
ATOM 1814 C CA . LEU A 1 261 ? 9.94324 -8.54593 -40.47156 1.000 40.79601 261 LEU A CA 1
ATOM 1815 C C . LEU A 1 261 ? 10.29712 -7.33730 -41.33167 1.000 38.16503 261 LEU A C 1
ATOM 1816 O O . LEU A 1 261 ? 11.34431 -7.31270 -41.98503 1.000 46.50241 261 LEU A O 1
ATOM 1821 N N . LEU A 1 262 ? 9.41815 -6.33580 -41.33133 1.000 33.15345 262 LEU A N 1
ATOM 1822 C CA . LEU A 1 262 ? 9.68323 -5.09150 -42.04144 1.000 43.37100 262 LEU A CA 1
ATOM 1823 C C . LEU A 1 262 ? 10.87349 -4.36116 -41.42334 1.000 46.77002 262 LEU A C 1
ATOM 1824 O O . LEU A 1 262 ? 11.22361 -4.55495 -40.25570 1.000 52.31605 262 LEU A O 1
ATOM 1829 N N . VAL A 1 263 ? 11.49981 -3.50781 -42.22719 1.000 36.73922 263 VAL A N 1
ATOM 1830 C CA . VAL A 1 263 ? 12.69139 -2.79478 -41.78374 1.000 52.79140 263 VAL A CA 1
ATOM 1831 C C . VAL A 1 263 ? 12.28234 -1.60175 -40.93183 1.000 48.34068 263 VAL A C 1
ATOM 1832 O O . VAL A 1 263 ? 11.21180 -1.00861 -41.11482 1.000 38.39652 263 VAL A O 1
ATOM 1836 N N . SER A 1 264 ? 13.14322 -1.25756 -39.97552 1.000 43.68122 264 SER A N 1
ATOM 1837 C CA . SER A 1 264 ? 12.89872 -0.16418 -39.04553 1.000 44.61361 264 SER A CA 1
ATOM 1838 C C . SER A 1 264 ? 14.14186 0.70446 -38.95994 1.000 54.50167 264 SER A C 1
ATOM 1839 O O . SER A 1 264 ? 15.24585 0.19158 -38.75222 1.000 65.92006 264 SER A O 1
ATOM 1842 N N . ARG A 1 265 ? 13.96281 2.01191 -39.11547 1.000 45.99090 265 ARG A N 1
ATOM 1843 C CA . ARG A 1 265 ? 15.07776 2.94039 -39.00261 1.000 48.48197 265 ARG A CA 1
ATOM 1844 C C . ARG A 1 265 ? 15.26300 3.37168 -37.55155 1.000 58.18382 265 ARG A C 1
ATOM 1845 O O . ARG A 1 265 ? 14.31342 3.36959 -36.76733 1.000 49.29481 265 ARG A O 1
ATOM 1853 N N . ARG B 1 14 ? -27.45461 -11.16029 -21.03348 1.000 119.41587 14 ARG B N 1
ATOM 1854 C CA . ARG B 1 14 ? -27.62495 -11.68451 -19.68302 1.000 119.63123 14 ARG B CA 1
ATOM 1855 C C . ARG B 1 14 ? -27.80997 -13.19618 -19.68962 1.000 114.58664 14 ARG B C 1
ATOM 1856 O O . ARG B 1 14 ? -27.44223 -13.87502 -18.73187 1.000 111.16829 14 ARG B O 1
ATOM 1864 N N . GLU B 1 15 ? -28.39744 -13.72235 -20.75922 1.000 113.89558 15 GLU B N 1
ATOM 1865 C CA . GLU B 1 15 ? -28.61861 -15.15509 -20.88854 1.000 100.48940 15 GLU B CA 1
ATOM 1866 C C . GLU B 1 15 ? -27.50624 -15.78674 -21.70564 1.000 91.05349 15 GLU B C 1
ATOM 1867 O O . GLU B 1 15 ? -27.13645 -15.28339 -22.77217 1.000 97.01937 15 GLU B O 1
ATOM 1873 N N . TRP B 1 16 ? -26.99399 -16.89813 -21.19943 1.000 81.28002 16 TRP B N 1
ATOM 1874 C CA . TRP B 1 16 ? -25.98565 -17.68939 -21.87014 1.000 82.92190 16 TRP B CA 1
ATOM 1875 C C . T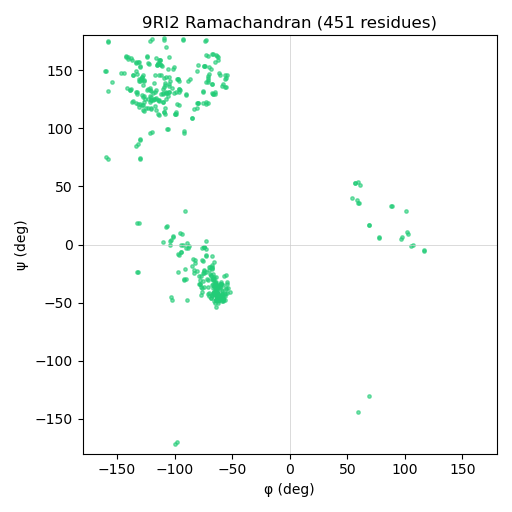RP B 1 16 ? -26.39076 -19.15356 -21.87361 1.000 79.82473 16 TRP B C 1
ATOM 1876 O O . TRP B 1 16 ? -27.19425 -19.60575 -21.05318 1.000 68.70740 16 TRP B O 1
ATOM 1887 N N . PHE B 1 17 ? -25.83721 -19.88492 -22.83149 1.000 75.50416 17 PHE B N 1
ATOM 1888 C CA . PHE B 1 17 ? -26.08317 -21.30943 -22.96232 1.000 70.19803 17 PHE B CA 1
ATOM 1889 C C . PHE B 1 17 ? -24.73972 -22.01089 -23.10138 1.000 65.76753 17 PHE B C 1
ATOM 1890 O O . PHE B 1 17 ? -23.81388 -21.48143 -23.72440 1.000 60.91890 17 PHE B O 1
ATOM 1898 N N . GLU B 1 18 ? -24.63062 -23.18656 -22.49103 1.000 51.64838 18 GLU B N 1
ATOM 1899 C CA . GLU B 1 18 ? -23.50033 -24.08294 -22.67659 1.000 54.21464 18 GLU B CA 1
ATOM 1900 C C . GLU B 1 18 ? -23.90629 -25.26810 -23.54437 1.000 50.10356 18 GLU B C 1
ATOM 1901 O O . GLU B 1 18 ? -25.07369 -25.66776 -23.57455 1.000 52.23306 18 GLU B O 1
ATOM 1907 N N . GLU B 1 19 ? -22.93212 -25.81162 -24.27029 1.000 48.44711 19 GLU B N 1
ATOM 1908 C CA . GLU B 1 19 ? -23.13931 -26.96273 -25.13661 1.000 42.39066 19 GLU B CA 1
ATOM 1909 C C . GLU B 1 19 ? -22.19061 -28.08022 -24.73299 1.000 46.08440 19 GLU B C 1
ATOM 1910 O O . GLU B 1 19 ? -20.97535 -27.87107 -24.67528 1.000 48.11064 19 GLU B O 1
ATOM 1916 N N . TRP B 1 20 ? -22.74200 -29.26204 -24.46065 1.000 50.52082 20 TRP B N 1
ATOM 1917 C CA . TRP B 1 20 ? -21.95034 -30.45681 -24.19531 1.000 46.18985 20 TRP B CA 1
ATOM 1918 C C . TRP B 1 20 ? -22.10660 -31.37748 -25.39450 1.000 53.84945 20 TRP B C 1
ATOM 1919 O O . TRP B 1 20 ? -23.21839 -31.82999 -25.68768 1.000 55.53611 20 TRP B O 1
ATOM 1930 N N . PHE B 1 21 ? -21.00645 -31.65151 -26.08944 1.000 58.54844 21 PHE B N 1
ATOM 1931 C CA . PHE B 1 21 ? -21.04357 -32.52987 -27.25195 1.000 70.22122 21 PHE B CA 1
ATOM 1932 C C . PHE B 1 21 ? -19.90612 -33.53817 -27.19451 1.000 72.57957 21 PHE B C 1
ATOM 1933 O O . PHE B 1 21 ? -18.73479 -33.15785 -27.09815 1.000 68.19606 21 PHE B O 1
ATOM 1941 N N . ASP B 1 22 ? -20.25788 -34.81612 -27.21617 1.000 85.06679 22 ASP B N 1
ATOM 1942 C CA . ASP B 1 22 ? -19.32535 -35.88017 -27.53161 1.000 90.35863 22 ASP B CA 1
ATOM 1943 C C . ASP B 1 22 ? -19.51807 -36.24270 -29.00375 1.000 99.61291 22 ASP B C 1
ATOM 1944 O O . ASP B 1 22 ? -20.21099 -35.54439 -29.74862 1.000 105.25002 22 ASP B O 1
ATOM 1949 N N . HIS B 1 23 ? -18.89621 -37.33191 -29.44326 1.000 117.13377 23 HIS B N 1
ATOM 1950 C CA . HIS B 1 23 ? -19.00010 -37.70611 -30.85228 1.000 117.14945 23 HIS B CA 1
ATOM 1951 C C . HIS B 1 23 ? -20.43048 -38.02207 -31.26812 1.000 116.45205 23 HIS B C 1
ATOM 1952 O O . HIS B 1 23 ? -20.88126 -37.48332 -32.29412 1.000 122.12690 23 HIS B O 1
ATOM 1959 N N . PRO B 1 24 ? -21.19414 -38.86891 -30.55488 1.000 112.55634 24 PRO B N 1
ATOM 1960 C CA . PRO B 1 24 ? -22.57588 -39.12009 -30.97954 1.000 103.55312 24 PRO B CA 1
ATOM 1961 C C . PRO B 1 24 ? -23.57907 -38.16960 -30.34347 1.000 93.89472 24 PRO B C 1
ATOM 1962 O O . PRO B 1 24 ? -24.67902 -37.98598 -30.87310 1.000 88.90310 24 PRO B O 1
ATOM 1966 N N . LEU B 1 25 ? -23.21933 -37.54881 -29.22490 1.000 92.34967 25 LEU B N 1
ATOM 1967 C CA . LEU B 1 25 ? -24.17525 -36.80215 -28.42521 1.000 81.04537 25 LEU B CA 1
ATOM 1968 C C . LEU B 1 25 ? -23.98176 -35.30358 -28.61905 1.000 76.51537 25 LEU B C 1
ATOM 1969 O O . LEU B 1 25 ? -22.93757 -34.84012 -29.08410 1.000 75.68150 25 LEU B O 1
ATOM 1974 N N . TYR B 1 26 ? -25.01916 -34.55004 -28.25870 1.000 75.23760 26 TYR B N 1
ATOM 1975 C CA . TYR B 1 26 ? -25.00171 -33.09657 -28.33681 1.000 66.75104 26 TYR B CA 1
ATOM 1976 C C . TYR B 1 26 ? -26.07526 -32.62530 -27.36771 1.000 58.28679 26 TYR B C 1
ATOM 1977 O O . TYR B 1 26 ? -27.19552 -33.14162 -27.39732 1.000 62.41205 26 TYR B O 1
ATOM 1986 N N . LEU B 1 27 ? -25.74661 -31.65653 -26.51802 1.000 61.48351 27 LEU B N 1
ATOM 1987 C CA . LEU B 1 27 ? -26.69285 -31.19522 -25.51031 1.000 46.02123 27 LEU B CA 1
ATOM 1988 C C . LEU B 1 27 ? -26.59516 -29.68938 -25.34019 1.000 51.38992 27 LEU B C 1
ATOM 1989 O O . LEU B 1 27 ? -25.49195 -29.14463 -25.24270 1.000 53.09210 27 LEU B O 1
ATOM 1994 N N . LYS B 1 28 ? -27.74610 -29.02542 -25.29697 1.000 46.15868 28 LYS B N 1
ATOM 1995 C CA . LYS B 1 28 ? -27.82195 -27.60408 -25.00040 1.000 45.81576 28 LYS B CA 1
ATOM 1996 C C . LYS B 1 28 ? -28.40377 -27.41783 -23.60594 1.000 58.16959 28 LYS B C 1
ATOM 1997 O O . LYS B 1 28 ? -29.36944 -28.09119 -23.23258 1.000 59.25637 28 LYS B O 1
ATOM 2003 N N . VAL B 1 29 ? -27.81702 -26.50516 -22.83648 1.000 61.10559 29 VAL B N 1
ATOM 2004 C CA . VAL B 1 29 ? -28.31075 -26.16768 -21.50651 1.000 54.15133 29 VAL B CA 1
ATOM 2005 C C . VAL B 1 29 ? -28.51053 -24.66202 -21.47376 1.000 58.07753 29 VAL B C 1
ATOM 2006 O O . VAL B 1 29 ? -27.56704 -23.90192 -21.71950 1.000 61.56505 29 VAL B O 1
ATOM 2010 N N . TYR B 1 30 ? -29.72809 -24.23492 -21.16720 1.000 65.59838 30 TYR B N 1
ATOM 2011 C CA . TYR B 1 30 ? -30.11174 -22.83389 -21.23128 1.000 63.13587 30 TYR B CA 1
ATOM 2012 C C . TYR B 1 30 ? -30.17576 -22.24044 -19.83145 1.000 69.37243 30 TYR B C 1
ATOM 2013 O O . TYR B 1 30 ? -30.61416 -22.90002 -18.88431 1.000 63.67783 30 TYR B O 1
ATOM 2022 N N . HIS B 1 31 ? -29.72382 -20.99546 -19.70540 1.000 75.79005 31 HIS B N 1
ATOM 2023 C CA . HIS B 1 31 ? -29.73322 -20.27863 -18.43741 1.000 74.53905 31 HIS B CA 1
ATOM 2024 C C . HIS B 1 31 ? -30.48179 -18.97263 -18.64796 1.000 80.93934 31 HIS B C 1
ATOM 2025 O O . HIS B 1 31 ? -30.05735 -18.12704 -19.44272 1.000 87.58665 31 HIS B O 1
ATOM 2032 N N . HIS B 1 32 ? -31.58872 -18.81448 -17.93092 1.000 82.60437 32 HIS B N 1
ATOM 2033 C CA . HIS B 1 32 ? -32.45899 -17.65664 -18.04023 1.000 85.94557 32 HIS B CA 1
ATOM 2034 C C . HIS B 1 32 ? -32.48794 -16.89488 -16.72317 1.000 86.73021 32 HIS B C 1
ATOM 2035 O O . HIS B 1 32 ? -32.39033 -17.48540 -15.64229 1.000 79.75451 32 HIS B O 1
ATOM 2042 N N . ARG B 1 33 ? -32.60002 -15.56770 -16.83720 1.000 101.87968 33 ARG B N 1
ATOM 2043 C CA . ARG B 1 33 ? -32.67051 -14.70324 -15.66245 1.000 104.31844 33 ARG B CA 1
ATOM 2044 C C . ARG B 1 33 ? -33.74183 -15.17177 -14.68707 1.000 108.02139 33 ARG B C 1
ATOM 2045 O O . ARG B 1 33 ? -33.53695 -15.14822 -13.46791 1.000 108.44351 33 ARG B O 1
ATOM 2053 N N . ASP B 1 34 ? -34.89826 -15.59127 -15.20605 1.000 118.94405 34 ASP B N 1
ATOM 2054 C CA . ASP B 1 34 ? -36.02949 -15.93709 -14.35532 1.000 120.95547 34 ASP B CA 1
ATOM 2055 C C . ASP B 1 34 ? -35.77766 -17.16331 -13.48658 1.000 116.92810 34 ASP B C 1
ATOM 2056 O O . ASP B 1 34 ? -36.53518 -17.38852 -12.53631 1.000 114.95428 34 ASP B O 1
ATOM 2061 N N . ALA B 1 35 ? -34.74323 -17.95573 -13.77626 1.000 106.29011 35 ALA B N 1
ATOM 2062 C CA . ALA B 1 35 ? -34.45718 -19.11279 -12.93706 1.000 100.90791 35 ALA B CA 1
ATOM 2063 C C . ALA B 1 35 ? -33.74645 -18.73643 -11.64307 1.000 97.86448 35 ALA B C 1
ATOM 2064 O O . ALA B 1 35 ? -33.94157 -19.40790 -10.62244 1.000 92.43188 35 ALA B O 1
ATOM 2066 N N . GLU B 1 36 ? -32.93679 -17.67370 -11.65970 1.000 93.24098 36 GLU B N 1
ATOM 2067 C CA . GLU B 1 36 ? -32.18156 -17.24893 -10.47988 1.000 81.25253 36 GLU B CA 1
ATOM 2068 C C . GLU B 1 36 ? -31.35661 -18.40731 -9.93171 1.000 72.95000 36 GLU B C 1
ATOM 2069 O O . GLU B 1 36 ? -31.26101 -18.61410 -8.72082 1.000 67.46641 36 GLU B O 1
ATOM 2075 N N . GLU B 1 37 ? -30.77612 -19.18551 -10.84870 1.000 68.89625 37 GLU B N 1
ATOM 2076 C CA . GLU B 1 37 ? -29.98934 -20.35136 -10.46298 1.000 62.03609 37 GLU B CA 1
ATOM 2077 C C . GLU B 1 37 ? -28.88741 -19.98842 -9.48046 1.000 54.67914 37 GLU B C 1
ATOM 2078 O O . GLU B 1 37 ? -28.65687 -20.70730 -8.50221 1.000 59.97172 37 GLU B O 1
ATOM 2084 N N . ALA B 1 38 ? -28.21617 -18.85869 -9.70842 1.000 51.36772 38 ALA B N 1
ATOM 2085 C CA . ALA B 1 38 ? -27.09835 -18.47672 -8.85354 1.000 51.60216 38 ALA B CA 1
ATOM 2086 C C . ALA B 1 38 ? -27.55763 -18.19564 -7.42989 1.000 52.61936 38 ALA B C 1
ATOM 2087 O O . ALA B 1 38 ? -26.90590 -18.61465 -6.46626 1.000 50.95109 38 ALA B O 1
ATOM 2089 N N . GLU B 1 39 ? -28.68239 -17.49932 -7.27782 1.000 51.87943 39 GLU B N 1
ATOM 2090 C CA . GLU B 1 39 ? -29.16480 -17.15575 -5.94617 1.000 54.51071 39 GLU B CA 1
ATOM 2091 C C . GLU B 1 39 ? -29.62176 -18.39653 -5.18635 1.000 57.41859 39 GLU B C 1
ATOM 2092 O O . GLU B 1 39 ? -29.28763 -18.57354 -4.00888 1.000 58.86870 39 GLU B O 1
ATOM 2098 N N . ARG B 1 40 ? -30.39472 -19.26558 -5.84283 1.000 61.32288 40 ARG B N 1
ATOM 2099 C CA . ARG B 1 40 ? -30.87656 -20.47325 -5.17897 1.000 60.32384 40 ARG B CA 1
ATOM 2100 C C . ARG B 1 40 ? -29.73200 -21.42368 -4.84465 1.000 48.86680 40 ARG B C 1
ATOM 2101 O O . ARG B 1 40 ? -29.74696 -22.07198 -3.79174 1.000 53.83189 40 ARG B O 1
ATOM 2109 N N . CYS B 1 41 ? -28.73032 -21.51801 -5.72306 1.000 53.50058 41 CYS B N 1
ATOM 2110 C CA . CYS B 1 41 ? -27.56079 -22.34117 -5.42709 1.000 45.17013 41 CYS B CA 1
ATOM 2111 C C . CYS B 1 41 ? -26.83107 -21.83669 -4.19164 1.000 51.25341 41 CYS B C 1
ATOM 2112 O O . CYS B 1 41 ? -26.48369 -22.61867 -3.29842 1.000 51.41060 41 CYS B O 1
ATOM 2115 N N . VAL B 1 42 ? -26.58823 -20.52615 -4.12515 1.000 50.39527 42 VAL B N 1
ATOM 2116 C CA . VAL B 1 42 ? -25.88800 -19.96070 -2.97673 1.000 51.84795 42 VAL B CA 1
ATOM 2117 C C . VAL B 1 42 ? -26.69871 -20.17460 -1.70617 1.000 52.05681 42 VAL B C 1
ATOM 2118 O O . VAL B 1 42 ? -26.15873 -20.56810 -0.66466 1.000 49.19156 42 VAL B O 1
ATOM 2122 N N . ARG B 1 43 ? -28.00987 -19.93637 -1.77848 1.000 55.64692 43 ARG B N 1
ATOM 2123 C CA . ARG B 1 43 ? -28.87692 -20.15502 -0.62658 1.000 52.49257 43 ARG B CA 1
ATOM 2124 C C . ARG B 1 43 ? -28.81195 -21.59949 -0.15051 1.000 51.36311 43 ARG B C 1
ATOM 2125 O O . ARG B 1 43 ? -28.76963 -21.86122 1.05717 1.000 52.50117 43 ARG B O 1
ATOM 2133 N N . THR B 1 44 ? -28.81216 -22.55133 -1.08685 1.000 51.31815 44 THR B N 1
ATOM 2134 C CA . THR B 1 44 ? -28.70422 -23.95928 -0.71668 1.000 53.37101 44 THR B CA 1
ATOM 2135 C C . THR B 1 44 ? -27.37346 -24.24851 -0.02901 1.000 51.71524 44 THR B C 1
ATOM 2136 O O . THR B 1 44 ? -27.32814 -24.97342 0.97265 1.000 45.33014 44 THR B O 1
ATOM 2140 N N . ILE B 1 45 ? -26.28248 -23.67030 -0.53908 1.000 46.21534 45 ILE B N 1
ATOM 2141 C CA . ILE B 1 45 ? -24.96869 -23.88330 0.06320 1.000 44.37422 45 ILE B CA 1
ATOM 2142 C C . ILE B 1 45 ? -24.94411 -23.35369 1.49034 1.000 44.28056 45 ILE B C 1
ATOM 2143 O O . ILE B 1 45 ? -24.42566 -24.00748 2.40341 1.000 48.50167 45 ILE B O 1
ATOM 2148 N N . LEU B 1 46 ? -25.50703 -22.16332 1.70538 1.000 46.50834 46 LEU B N 1
ATOM 2149 C CA . LEU B 1 46 ? -25.52565 -21.58116 3.04295 1.000 50.01446 46 LEU B CA 1
ATOM 2150 C C . LEU B 1 46 ? -26.33065 -22.43823 4.01484 1.000 50.02536 46 LEU B C 1
ATOM 2151 O O . LEU B 1 46 ? -25.91378 -22.64479 5.16074 1.000 49.66167 46 LEU B O 1
ATOM 2156 N N . ASP B 1 47 ? -27.47959 -22.95858 3.57200 1.000 46.72505 47 ASP B N 1
ATOM 2157 C CA . ASP B 1 47 ? -28.32335 -23.75778 4.45840 1.000 50.88261 47 ASP B CA 1
ATOM 2158 C C . ASP B 1 47 ? -27.64604 -25.06656 4.85309 1.000 50.29705 47 ASP B C 1
ATOM 2159 O O . ASP B 1 47 ? -27.71298 -25.47799 6.01744 1.000 50.85561 47 ASP B O 1
ATOM 2164 N N . LEU B 1 48 ? -26.99402 -25.73729 3.90014 1.000 48.48941 48 LEU B N 1
ATOM 2165 C CA . LEU B 1 48 ? -26.43236 -27.05754 4.16690 1.000 47.58981 48 LEU B CA 1
ATOM 2166 C C . LEU B 1 48 ? -25.12505 -26.98777 4.94358 1.000 49.96435 48 LEU B C 1
ATOM 2167 O O . LEU B 1 48 ? -24.83779 -27.88664 5.74260 1.000 48.95166 48 LEU B O 1
ATOM 2172 N N . THR B 1 49 ? -24.31599 -25.95224 4.71174 1.000 54.30258 49 THR B N 1
ATOM 2173 C CA . THR B 1 49 ? -23.06059 -25.80116 5.43643 1.000 54.68033 49 THR B CA 1
ATOM 2174 C C . THR B 1 49 ? -23.23023 -25.10515 6.78168 1.000 60.02431 49 THR B C 1
ATOM 2175 O O . THR B 1 49 ? -22.34098 -25.21065 7.63404 1.000 59.19841 49 THR B O 1
ATOM 2179 N N . GLY B 1 50 ? -24.34179 -24.40309 6.99326 1.000 51.93252 50 GLY B N 1
ATOM 2180 C CA . GLY B 1 50 ? -24.56115 -23.69533 8.23744 1.000 56.57806 50 GLY B CA 1
ATOM 2181 C C . GLY B 1 50 ? -23.80607 -22.39330 8.38098 1.000 55.53385 50 GLY B C 1
ATOM 2182 O O . GLY B 1 50 ? -23.85446 -21.78487 9.45614 1.000 61.93189 50 GLY B O 1
ATOM 2183 N N . ILE B 1 51 ? -23.11099 -21.94450 7.33565 1.000 52.12217 51 ILE B N 1
ATOM 2184 C CA . ILE B 1 51 ? -22.34174 -20.70783 7.41086 1.000 58.53358 51 ILE B CA 1
ATOM 2185 C C . ILE B 1 51 ? -23.28506 -19.52332 7.57561 1.000 61.38552 51 ILE B C 1
ATOM 2186 O O . ILE B 1 51 ? -24.24078 -19.35585 6.80627 1.000 60.20264 51 ILE B O 1
ATOM 2191 N N . ASP B 1 52 ? -23.00867 -18.68215 8.57505 1.000 65.80309 52 ASP B N 1
ATOM 2192 C CA . ASP B 1 52 ? -23.84474 -17.52623 8.86337 1.000 64.20264 52 ASP B CA 1
ATOM 2193 C C . ASP B 1 52 ? -23.21498 -16.28245 8.25740 1.000 64.42779 52 ASP B C 1
ATOM 2194 O O . ASP B 1 52 ? -22.13429 -15.86712 8.70473 1.000 65.90795 52 ASP B O 1
ATOM 2199 N N . PRO B 1 53 ? -23.82893 -15.66586 7.24397 1.000 50.69982 53 PRO B N 1
ATOM 2200 C CA . PRO B 1 53 ? -23.26319 -14.42077 6.70250 1.000 57.29232 53 PRO B CA 1
ATOM 2201 C C . PRO B 1 53 ? -23.34681 -13.24923 7.66865 1.000 59.99039 53 PRO B C 1
ATOM 2202 O O . PRO B 1 53 ? -22.52753 -12.32649 7.57953 1.000 54.39306 53 PRO B O 1
ATOM 2206 N N . ALA B 1 54 ? -24.31015 -13.25821 8.59153 1.000 61.20861 54 ALA B N 1
ATOM 2207 C CA . ALA B 1 54 ? -24.44795 -12.17248 9.55532 1.000 57.95240 54 ALA B CA 1
ATOM 2208 C C . ALA B 1 54 ? -23.32198 -12.15736 10.58008 1.000 63.94413 54 ALA B C 1
ATOM 2209 O O . ALA B 1 54 ? -23.11592 -11.13150 11.23698 1.000 66.71643 54 ALA B O 1
ATOM 2211 N N . TRP B 1 55 ? -22.61840 -13.27748 10.74570 1.000 68.39300 55 TRP B N 1
ATOM 2212 C CA . TRP B 1 55 ? -21.57851 -13.40863 11.76022 1.000 74.45249 55 TRP B CA 1
ATOM 2213 C C . TRP B 1 55 ? -20.52897 -12.31017 11.60868 1.000 69.80592 55 TRP B C 1
ATOM 2214 O O . TRP B 1 55 ? -20.18305 -11.91123 10.49370 1.000 62.20063 55 TRP B O 1
ATOM 2225 N N . GLN B 1 56 ? -20.01623 -11.82296 12.73928 1.000 73.43388 56 GLN B N 1
ATOM 2226 C CA . GLN B 1 56 ? -19.00185 -10.77980 12.74013 1.000 76.46119 56 GLN B CA 1
ATOM 2227 C C . GLN B 1 56 ? -17.72729 -11.28615 13.40359 1.000 75.76604 56 GLN B C 1
ATOM 2228 O O . GLN B 1 56 ? -17.79483 -11.85277 14.50356 1.000 89.29151 56 GLN B O 1
ATOM 2234 N N . PRO B 1 57 ? -16.54966 -11.11209 12.77975 1.000 70.57690 57 PRO B N 1
ATOM 2235 C CA . PRO B 1 57 ? -16.29830 -10.55626 11.43990 1.000 65.01338 57 PRO B CA 1
ATOM 2236 C C . PRO B 1 57 ? -16.78877 -11.51201 10.35883 1.000 55.97104 57 PRO B C 1
ATOM 2237 O O . PRO B 1 57 ? -16.83589 -12.71770 10.58605 1.000 61.39570 57 PRO B O 1
ATOM 2241 N N . PRO B 1 58 ? -17.16024 -11.01203 9.18135 1.000 61.94481 58 PRO B N 1
ATOM 2242 C CA . PRO B 1 58 ? -17.80477 -11.88201 8.19006 1.000 56.40144 58 PRO B CA 1
ATOM 2243 C C . PRO B 1 58 ? -16.84973 -12.93447 7.65204 1.000 50.58384 58 PRO B C 1
ATOM 2244 O O . PRO B 1 58 ? -15.67776 -12.66103 7.38369 1.000 54.32015 58 PRO B O 1
ATOM 2248 N N . HIS B 1 59 ? -17.36911 -14.15248 7.51139 1.000 49.58585 59 HIS B N 1
ATOM 2249 C CA . HIS B 1 59 ? -16.60639 -15.25427 6.94559 1.000 47.54185 59 HIS B CA 1
ATOM 2250 C C . HIS B 1 59 ? -16.21792 -14.95029 5.50015 1.000 46.06190 59 HIS B C 1
ATOM 2251 O O . HIS B 1 59 ? -16.81133 -14.09924 4.83275 1.000 48.74742 59 HIS B O 1
ATOM 2258 N N . SER B 1 60 ? -15.21312 -15.67228 5.01245 1.000 45.89331 60 SER B N 1
ATOM 2259 C CA . SER B 1 60 ? -14.62507 -15.42607 3.70109 1.000 45.06198 60 SER B CA 1
ATOM 2260 C C . SER B 1 60 ? -14.99518 -16.54674 2.73831 1.000 45.22557 60 SER B C 1
ATOM 2261 O O . SER B 1 60 ? -14.93893 -17.72781 3.09787 1.000 46.60884 60 SER B O 1
ATOM 2264 N N . VAL B 1 61 ? -15.38420 -16.17095 1.52273 1.000 41.28389 61 VAL B N 1
ATOM 2265 C CA . VAL B 1 61 ? -15.74561 -17.11307 0.47075 1.000 42.13461 61 VAL B CA 1
ATOM 2266 C C . VAL B 1 61 ? -14.84200 -16.86943 -0.72954 1.000 39.25039 61 VAL B C 1
ATOM 2267 O O . VAL B 1 61 ? -14.65039 -15.71937 -1.14238 1.000 44.92921 61 VAL B O 1
ATOM 2271 N N . LEU B 1 62 ? -14.29026 -17.94928 -1.28854 1.000 38.42589 62 LEU B N 1
ATOM 2272 C CA . LEU B 1 62 ? -13.54337 -17.90071 -2.54381 1.000 38.09650 62 LEU B CA 1
ATOM 2273 C C . LEU B 1 62 ? -14.37809 -18.57824 -3.62433 1.000 37.45054 62 LEU B C 1
ATOM 2274 O O . LEU B 1 62 ? -14.62429 -19.78791 -3.56034 1.000 37.05152 62 LEU B O 1
ATOM 2279 N N . ASP B 1 63 ? -14.82428 -17.79662 -4.60417 1.000 37.47333 63 ASP B N 1
ATOM 2280 C CA . ASP B 1 63 ? -15.51664 -18.32922 -5.77594 1.000 41.71884 63 ASP B CA 1
ATOM 2281 C C . ASP B 1 63 ? -14.44598 -18.57566 -6.83066 1.000 35.71544 63 ASP B C 1
ATOM 2282 O O . ASP B 1 63 ? -14.07740 -17.66974 -7.58242 1.000 38.83744 63 ASP B O 1
ATOM 2287 N N . ILE B 1 64 ? -13.96207 -19.81464 -6.90001 1.000 35.29563 64 ILE B N 1
ATOM 2288 C CA . ILE B 1 64 ? -12.74563 -20.13860 -7.63769 1.000 44.97739 64 ILE B CA 1
ATOM 2289 C C . ILE B 1 64 ? -12.97672 -20.13019 -9.14717 1.000 48.72154 64 ILE B C 1
ATOM 2290 O O . ILE B 1 64 ? -12.03831 -20.32244 -9.93037 1.000 44.28169 64 ILE B O 1
ATOM 2295 N N . ALA B 1 65 ? -14.21789 -19.88382 -9.56803 1.000 43.71613 65 ALA B N 1
ATOM 2296 C CA . ALA B 1 65 ? -14.54220 -19.76856 -10.98697 1.000 40.47840 65 ALA B CA 1
ATOM 2297 C C . ALA B 1 65 ? -15.84613 -19.00538 -11.18576 1.000 46.98290 65 ALA B C 1
ATOM 2298 O O . ALA B 1 65 ? -16.88784 -19.61608 -11.45088 1.000 52.51411 65 ALA B O 1
ATOM 2300 N N . CYS B 1 66 ? -15.81026 -17.67757 -11.02981 1.000 37.12100 66 CYS B N 1
ATOM 2301 C CA . CYS B 1 66 ? -17.05112 -16.90822 -11.04469 1.000 45.71476 66 CYS B CA 1
ATOM 2302 C C . CYS B 1 66 ? -17.75272 -17.00743 -12.39590 1.000 45.11664 66 CYS B C 1
ATOM 2303 O O . CYS B 1 66 ? -18.98657 -17.05851 -12.45983 1.000 50.16909 66 CYS B O 1
ATOM 2306 N N . GLY B 1 67 ? -16.98355 -17.04262 -13.47983 1.000 42.77312 67 GLY B N 1
ATOM 2307 C CA . GLY B 1 67 ? -17.51542 -17.26034 -14.81687 1.000 42.84101 67 GLY B CA 1
ATOM 2308 C C . GLY B 1 67 ? -18.52877 -16.22419 -15.26424 1.000 51.42148 67 GLY B C 1
ATOM 2309 O O . GLY B 1 67 ? -18.42003 -15.02951 -14.96413 1.000 50.14601 67 GLY B O 1
ATOM 2310 N N . ALA B 1 68 ? -19.53130 -16.69728 -16.01491 1.000 51.42603 68 ALA B N 1
ATOM 2311 C CA . ALA B 1 68 ? -20.62526 -15.86210 -16.49869 1.000 49.30552 68 ALA B CA 1
ATOM 2312 C C . ALA B 1 68 ? -21.73764 -15.67841 -15.47716 1.000 50.77939 68 ALA B C 1
ATOM 2313 O O . ALA B 1 68 ? -22.50718 -14.71893 -15.58678 1.000 55.30189 68 ALA B O 1
ATOM 2315 N N . GLY B 1 69 ? -21.85181 -16.58026 -14.50524 1.000 68.72144 69 GLY B N 1
ATOM 2316 C CA . GLY B 1 69 ? -22.94605 -16.51114 -13.55941 1.000 68.93242 69 GLY B CA 1
ATOM 2317 C C . GLY B 1 69 ? -22.71479 -15.49271 -12.45937 1.000 70.53965 69 GLY B C 1
ATOM 2318 O O . GLY B 1 69 ? -21.58499 -15.14501 -12.11824 1.000 70.94746 69 GLY B O 1
ATOM 2319 N N . ARG B 1 70 ? -23.82440 -15.00270 -11.90248 1.000 48.82187 70 ARG B N 1
ATOM 2320 C CA . ARG B 1 70 ? -23.80056 -13.98768 -10.85713 1.000 53.62286 70 ARG B CA 1
ATOM 2321 C C . ARG B 1 70 ? -23.76926 -14.58376 -9.45181 1.000 44.78458 70 ARG B C 1
ATOM 2322 O O . ARG B 1 70 ? -24.25390 -13.94839 -8.50610 1.000 48.92335 70 ARG B O 1
ATOM 2330 N N . HIS B 1 71 ? -23.19779 -15.77887 -9.27811 1.000 43.16969 71 HIS B N 1
ATOM 2331 C CA . HIS B 1 71 ? -23.19414 -16.39380 -7.95406 1.000 45.97513 71 HIS B CA 1
ATOM 2332 C C . HIS B 1 71 ? -22.17552 -15.74945 -7.02466 1.000 46.29554 71 HIS B C 1
ATOM 2333 O O . HIS B 1 71 ? -22.39771 -15.70747 -5.80907 1.000 45.46030 71 HIS B O 1
ATOM 2340 N N . ALA B 1 72 ? -21.06297 -15.24659 -7.56424 1.000 48.23944 72 ALA B N 1
ATOM 2341 C CA . ALA B 1 72 ? -20.11614 -14.51739 -6.72808 1.000 43.08089 72 ALA B CA 1
ATOM 2342 C C . ALA B 1 72 ? -20.75860 -13.26431 -6.14421 1.000 42.45516 72 ALA B C 1
ATOM 2343 O O . ALA B 1 72 ? -20.51365 -12.91622 -4.98320 1.000 39.52481 72 ALA B O 1
ATOM 2345 N N . LEU B 1 73 ? -21.59195 -12.57828 -6.93410 1.000 43.03581 73 LEU B N 1
ATOM 2346 C CA . LEU B 1 73 ? -22.34567 -11.43924 -6.41718 1.000 38.27599 73 LEU B CA 1
ATOM 2347 C C . LEU B 1 73 ? -23.39101 -11.87793 -5.39610 1.000 45.97335 73 LEU B C 1
ATOM 2348 O O . LEU B 1 73 ? -23.66962 -11.15150 -4.43378 1.000 46.14343 73 LEU B O 1
ATOM 2353 N N . SER B 1 74 ? -23.98822 -13.05784 -5.59384 1.000 48.21059 74 SER B N 1
ATOM 2354 C CA . SER B 1 74 ? -24.97693 -13.55974 -4.64218 1.000 50.31660 74 SER B CA 1
ATOM 2355 C C . SER B 1 74 ? -24.34383 -13.85406 -3.28805 1.000 50.28100 74 SER B C 1
ATOM 2356 O O . SER B 1 74 ? -24.94501 -13.57828 -2.24238 1.000 48.30551 74 SER B O 1
ATOM 2359 N N . PHE B 1 75 ? -23.14444 -14.44022 -3.28837 1.000 46.58860 75 PHE B N 1
ATOM 2360 C CA . PHE B 1 75 ? -22.38431 -14.57888 -2.05149 1.000 36.23321 75 PHE B CA 1
ATOM 2361 C C . PHE B 1 75 ? -22.13630 -13.21782 -1.41291 1.000 42.36274 75 PHE B C 1
ATOM 2362 O O . PHE B 1 75 ? -22.34916 -13.03248 -0.20879 1.000 40.40263 75 PHE B O 1
ATOM 2370 N N . ALA B 1 76 ? -21.69592 -12.24529 -2.21664 1.000 40.70135 76 ALA B N 1
ATOM 2371 C CA . ALA B 1 76 ? -21.32458 -10.94186 -1.67803 1.000 45.18387 76 ALA B CA 1
ATOM 2372 C C . ALA B 1 76 ? -22.52575 -10.18333 -1.13021 1.000 43.03820 76 ALA B C 1
ATOM 2373 O O . ALA B 1 76 ? -22.37428 -9.38308 -0.20053 1.000 45.70789 76 ALA B O 1
ATOM 2375 N N . ARG B 1 77 ? -23.71832 -10.41133 -1.68665 1.000 45.99932 77 ARG B N 1
ATOM 2376 C CA . ARG B 1 77 ? -24.89806 -9.69698 -1.20721 1.000 45.57529 77 ARG B CA 1
ATOM 2377 C C . ARG B 1 77 ? -25.23909 -10.05779 0.23315 1.000 45.38715 77 ARG B C 1
ATOM 2378 O O . ARG B 1 77 ? -25.73833 -9.20815 0.97928 1.000 38.91098 77 ARG B O 1
ATOM 2386 N N . THR B 1 78 ? -24.98307 -11.30268 0.64152 1.000 46.40857 78 THR B N 1
ATOM 2387 C CA . THR B 1 78 ? -25.33050 -11.74334 1.98733 1.000 46.77481 78 THR B CA 1
ATOM 2388 C C . THR B 1 78 ? -24.42733 -11.15167 3.06056 1.000 48.84713 78 THR B C 1
ATOM 2389 O O . THR B 1 78 ? -24.72939 -11.30016 4.24918 1.000 44.19662 78 THR B O 1
ATOM 2393 N N . GLY B 1 79 ? -23.33563 -10.49327 2.68105 1.000 50.26996 79 GLY B N 1
ATOM 2394 C CA . GLY B 1 79 ? -22.41554 -9.91618 3.63954 1.000 49.63507 79 GLY B CA 1
ATOM 2395 C C . GLY B 1 79 ? -21.11825 -10.67330 3.80182 1.000 41.03124 79 GLY B C 1
ATOM 2396 O O . GLY B 1 79 ? -20.26408 -10.24012 4.58457 1.000 43.79857 79 GLY B O 1
ATOM 2397 N N . LEU B 1 80 ? -20.93944 -11.78600 3.09726 1.000 42.20669 80 LEU B N 1
ATOM 2398 C CA . LEU B 1 80 ? -19.69817 -12.53537 3.19486 1.000 46.92740 80 LEU B CA 1
ATOM 2399 C C . LEU B 1 80 ? -18.58043 -11.79856 2.47090 1.000 45.28264 80 LEU B C 1
ATOM 2400 O O . LEU B 1 80 ? -18.81611 -11.03246 1.53337 1.000 53.62830 80 LEU B O 1
ATOM 2405 N N . ARG B 1 81 ? -17.35115 -12.03674 2.91658 1.000 43.82709 81 ARG B N 1
ATOM 2406 C CA . ARG B 1 81 ? -16.17479 -11.44130 2.29566 1.000 49.36133 81 ARG B CA 1
ATOM 2407 C C . ARG B 1 81 ? -15.78270 -12.34222 1.12834 1.000 47.99355 81 ARG B C 1
ATOM 2408 O O . ARG B 1 81 ? -15.29070 -13.45666 1.33178 1.000 51.66932 81 ARG B O 1
ATOM 2416 N N . VAL B 1 82 ? -16.00691 -11.86251 -0.09361 1.000 49.78353 82 VAL B N 1
ATOM 2417 C CA . VAL B 1 82 ? -15.97681 -12.69054 -1.29523 1.000 48.11421 82 VAL B CA 1
ATOM 2418 C C . VAL B 1 82 ? -14.76101 -12.33397 -2.13967 1.000 48.11691 82 VAL B C 1
ATOM 2419 O O . VAL B 1 82 ? -14.52737 -11.15771 -2.44357 1.000 38.60402 82 VAL B O 1
ATOM 2423 N N . THR B 1 83 ? -13.99490 -13.35330 -2.52279 1.000 49.04153 83 THR B N 1
ATOM 2424 C CA . THR B 1 83 ? -12.93821 -13.23357 -3.52020 1.000 48.12902 83 THR B CA 1
ATOM 2425 C C . THR B 1 83 ? -13.33597 -14.05789 -4.73767 1.000 43.53578 83 THR B C 1
ATOM 2426 O O . THR B 1 83 ? -13.60508 -15.25757 -4.61646 1.000 35.41479 83 THR B O 1
ATOM 2430 N N . ALA B 1 84 ? -13.38796 -13.41428 -5.89981 1.000 47.12702 84 ALA B N 1
ATOM 2431 C CA . ALA B 1 84 ? -13.77660 -14.06235 -7.14506 1.000 41.62188 84 ALA B CA 1
ATOM 2432 C C . ALA B 1 84 ? -12.53689 -14.28948 -7.99759 1.000 43.86217 84 ALA B C 1
ATOM 2433 O O . ALA B 1 84 ? -11.73473 -13.37030 -8.19341 1.000 44.92283 84 ALA B O 1
ATOM 2435 N N . ASN B 1 85 ? -12.38416 -15.50782 -8.50492 1.000 41.95092 85 ASN B N 1
ATOM 2436 C CA . ASN B 1 85 ? -11.21892 -15.88640 -9.28879 1.000 45.08881 85 ASN B CA 1
ATOM 2437 C C . ASN B 1 85 ? -11.67039 -16.39998 -10.64605 1.000 45.85716 85 ASN B C 1
ATOM 2438 O O . ASN B 1 85 ? -12.61007 -17.19690 -10.73241 1.000 40.94458 85 ASN B O 1
ATOM 2443 N N . ASP B 1 86 ? -11.01174 -15.92627 -11.69933 1.000 37.25881 86 ASP B N 1
ATOM 2444 C CA . ASP B 1 86 ? -11.26691 -16.41051 -13.04565 1.000 41.13347 86 ASP B CA 1
ATOM 2445 C C . ASP B 1 86 ? -10.06236 -16.08595 -13.91438 1.000 44.18209 86 ASP B C 1
ATOM 2446 O O . ASP B 1 86 ? -9.37592 -15.08474 -13.69606 1.000 38.99938 86 ASP B O 1
ATOM 2451 N N . LEU B 1 87 ? -9.81759 -16.94288 -14.90653 1.000 37.55969 87 LEU B N 1
ATOM 2452 C CA . LEU B 1 87 ? -8.70703 -16.70588 -15.81846 1.000 39.90350 87 LEU B CA 1
ATOM 2453 C C . LEU B 1 87 ? -9.04037 -15.63539 -16.84599 1.000 42.72205 87 LEU B C 1
ATOM 2454 O O . LEU B 1 87 ? -8.13340 -14.96167 -17.34658 1.000 45.84230 87 LEU B O 1
ATOM 2459 N N . SER B 1 88 ? -10.31712 -15.46494 -17.16946 1.000 35.10331 88 SER B N 1
ATOM 2460 C CA . SER B 1 88 ? -10.71925 -14.47716 -18.16266 1.000 37.29804 88 SER B CA 1
ATOM 2461 C C . SER B 1 88 ? -10.77180 -13.08877 -17.53893 1.000 44.66171 88 SER B C 1
ATOM 2462 O O . SER B 1 88 ? -11.51593 -12.88330 -16.57327 1.000 45.70306 88 SER B O 1
ATOM 2465 N N . PRO B 1 89 ? -10.01993 -12.11519 -18.05541 1.000 46.88069 89 PRO B N 1
ATOM 2466 C CA . PRO B 1 89 ? -10.16272 -10.74324 -17.54552 1.000 42.59474 89 PRO B CA 1
ATOM 2467 C C . PRO B 1 89 ? -11.53601 -10.15696 -17.80542 1.000 42.56857 89 PRO B C 1
ATOM 2468 O O . PRO B 1 89 ? -12.02816 -9.36937 -16.98790 1.000 53.15578 89 PRO B O 1
ATOM 2472 N N . TYR B 1 90 ? -12.17844 -10.53402 -18.91325 1.000 42.30244 90 TYR B N 1
ATOM 2473 C CA . TYR B 1 90 ? -13.51140 -10.02218 -19.21327 1.000 39.13602 90 TYR B CA 1
ATOM 2474 C C . TYR B 1 90 ? -14.51791 -10.47852 -18.16469 1.000 47.74481 90 TYR B C 1
ATOM 2475 O O . TYR B 1 90 ? -15.30149 -9.67356 -17.64790 1.000 46.80182 90 TYR B O 1
ATOM 2484 N N . LEU B 1 91 ? -14.50265 -11.77309 -17.83055 1.000 48.38310 91 LEU B N 1
ATOM 2485 C CA . LEU B 1 91 ? -15.42666 -12.29398 -16.82746 1.000 45.19744 91 LEU B CA 1
ATOM 2486 C C . LEU B 1 91 ? -15.17391 -11.67564 -15.45992 1.000 47.99062 91 LEU B C 1
ATOM 2487 O O . LEU B 1 91 ? -16.11809 -11.46934 -14.68812 1.000 48.35208 91 LEU B O 1
ATOM 2492 N N . LEU B 1 92 ? -13.91178 -11.37971 -15.14101 1.000 41.34073 92 LEU B N 1
ATOM 2493 C CA . LEU B 1 92 ? -13.60669 -10.68438 -13.89600 1.000 49.22518 92 LEU B CA 1
ATOM 2494 C C . LEU B 1 92 ? -14.17310 -9.27045 -13.90819 1.000 58.16057 92 LEU B C 1
ATOM 2495 O O . LEU B 1 92 ? -14.72928 -8.80789 -12.90491 1.000 58.28625 92 LEU B O 1
ATOM 2500 N N . ASP B 1 93 ? -14.04112 -8.56948 -15.03645 1.000 54.48992 93 ASP B N 1
ATOM 2501 C CA . ASP B 1 93 ? -14.55746 -7.20914 -15.12654 1.000 60.35806 93 ASP B CA 1
ATOM 2502 C C . ASP B 1 93 ? -16.07836 -7.17544 -15.02511 1.000 59.87981 93 ASP B C 1
ATOM 2503 O O . ASP B 1 93 ? -16.64490 -6.17881 -14.55995 1.000 60.77979 93 ASP B O 1
ATOM 2508 N N . GLN B 1 94 ? -16.75288 -8.24942 -15.44530 1.000 49.54303 94 GLN B N 1
ATOM 2509 C CA . GLN B 1 94 ? -18.19691 -8.33675 -15.24995 1.000 49.01426 94 GLN B CA 1
ATOM 2510 C C . GLN B 1 94 ? -18.54929 -8.34648 -13.76939 1.000 51.65967 94 GLN B C 1
ATOM 2511 O O . GLN B 1 94 ? -19.52118 -7.70759 -13.35190 1.000 52.85171 94 GLN B O 1
ATOM 2517 N N . ALA B 1 95 ? -17.78285 -9.08482 -12.96266 1.000 49.47467 95 ALA B N 1
ATOM 2518 C CA . ALA B 1 95 ? -18.04419 -9.12760 -11.52908 1.000 44.66820 95 ALA B CA 1
ATOM 2519 C C . ALA B 1 95 ? -17.65611 -7.81881 -10.85624 1.000 51.24787 95 ALA B C 1
ATOM 2520 O O . ALA B 1 95 ? -18.24657 -7.45041 -9.83471 1.000 53.48634 95 ALA B O 1
ATOM 2522 N N . ARG B 1 96 ? -16.65975 -7.11650 -11.40276 1.000 50.05527 96 ARG B N 1
ATOM 2523 C CA . ARG B 1 96 ? -16.33223 -5.77796 -10.92027 1.000 50.93155 96 ARG B CA 1
ATOM 2524 C C . ARG B 1 96 ? -17.50203 -4.82647 -11.13181 1.000 49.86192 96 ARG B C 1
ATOM 2525 O O . ARG B 1 96 ? -17.88364 -4.07997 -10.22415 1.000 46.35320 96 ARG B O 1
ATOM 2533 N N . LYS B 1 97 ? -18.07324 -4.83484 -12.34057 1.000 53.69823 97 LYS B N 1
ATOM 2534 C CA . LYS B 1 97 ? -19.18745 -3.94770 -12.66290 1.000 56.10502 97 LYS B CA 1
ATOM 2535 C C . LYS B 1 97 ? -20.37874 -4.19417 -11.74492 1.000 51.52581 97 LYS B C 1
ATOM 2536 O O . LYS B 1 97 ? -21.00790 -3.24417 -11.26393 1.000 60.75167 97 LYS B O 1
ATOM 2542 N N . GLN B 1 98 ? -20.71028 -5.46331 -11.50141 1.000 48.00561 98 GLN B N 1
ATOM 2543 C CA . GLN B 1 98 ? -21.85712 -5.78757 -10.65920 1.000 53.32757 98 GLN B CA 1
ATOM 2544 C C . GLN B 1 98 ? -21.66093 -5.27809 -9.23584 1.000 54.96740 98 GLN B C 1
ATOM 2545 O O . GLN B 1 98 ? -22.55309 -4.64381 -8.66102 1.000 59.79417 98 GLN B O 1
ATOM 2551 N N . ALA B 1 99 ? -20.48819 -5.53651 -8.65465 1.000 50.15088 99 ALA B N 1
ATOM 2552 C CA . ALA B 1 99 ? -20.22867 -5.10186 -7.28648 1.000 50.48255 99 ALA B CA 1
ATOM 2553 C C . ALA B 1 99 ? -20.09576 -3.58776 -7.19304 1.000 55.36763 99 ALA B C 1
ATOM 2554 O O . ALA B 1 99 ? -20.60401 -2.97336 -6.24777 1.000 57.45081 99 ALA B O 1
ATOM 2556 N N . LYS B 1 100 ? -19.40972 -2.97209 -8.15906 1.000 52.18824 100 LYS B N 1
ATOM 2557 C CA . LYS B 1 100 ? -19.26855 -1.51871 -8.16675 1.000 56.57019 100 LYS B CA 1
ATOM 2558 C C . LYS B 1 100 ? -20.62712 -0.82906 -8.20604 1.000 56.24077 100 LYS B C 1
ATOM 2559 O O . LYS B 1 100 ? -20.83261 0.19313 -7.54045 1.000 57.05639 100 LYS B O 1
ATOM 2565 N N . ALA B 1 101 ? -21.57263 -1.38066 -8.97001 1.000 54.71588 101 ALA B N 1
ATOM 2566 C CA . ALA B 1 101 ? -22.87998 -0.75425 -9.11996 1.000 54.77119 101 ALA B CA 1
ATOM 2567 C C . ALA B 1 101 ? -23.76717 -0.92119 -7.89260 1.000 59.80869 101 ALA B C 1
ATOM 2568 O O . ALA B 1 101 ? -24.68065 -0.11328 -7.69271 1.000 62.48048 101 ALA B O 1
ATOM 2570 N N . GLU B 1 102 ? -23.51905 -1.93570 -7.06633 1.000 58.48695 102 GLU B N 1
ATOM 2571 C CA . GLU B 1 102 ? -24.29075 -2.16796 -5.85341 1.000 48.11188 102 GLU B CA 1
ATOM 2572 C C . GLU B 1 102 ? -23.56826 -1.69718 -4.59678 1.000 55.83405 102 GLU B C 1
ATOM 2573 O O . GLU B 1 102 ? -24.04827 -1.95038 -3.48759 1.000 51.04515 102 GLU B O 1
ATOM 2579 N N . GLY B 1 103 ? -22.43618 -1.01583 -4.74370 1.000 56.10895 103 GLY B N 1
ATOM 2580 C CA . GLY B 1 103 ? -21.65890 -0.59667 -3.58747 1.000 48.03209 103 GLY B CA 1
ATOM 2581 C C . GLY B 1 103 ? -21.17903 -1.74741 -2.73130 1.000 56.74561 103 GLY B C 1
ATOM 2582 O O . GLY B 1 103 ? -21.10950 -1.62104 -1.50222 1.000 60.28978 103 GLY B O 1
ATOM 2583 N N . ILE B 1 104 ? -20.83925 -2.86895 -3.35510 1.000 54.52310 104 ILE B N 1
ATOM 2584 C CA . ILE B 1 104 ? -20.37719 -4.05851 -2.65188 1.000 53.76506 104 ILE B CA 1
ATOM 2585 C C . ILE B 1 104 ? -18.87120 -4.17159 -2.83132 1.000 54.30314 104 ILE B C 1
ATOM 2586 O O . ILE B 1 104 ? -18.34216 -3.91894 -3.92175 1.000 57.42857 104 ILE B O 1
ATOM 2591 N N . ASN B 1 105 ? -18.17349 -4.52248 -1.75457 1.000 48.02383 105 ASN B N 1
ATOM 2592 C CA . ASN B 1 105 ? -16.72990 -4.71066 -1.79647 1.000 53.20406 105 ASN B CA 1
ATOM 2593 C C . ASN B 1 105 ? -16.40485 -6.16162 -2.13013 1.000 54.36926 105 ASN B C 1
ATOM 2594 O O . ASN B 1 105 ? -16.93200 -7.08445 -1.50033 1.000 55.34532 105 ASN B O 1
ATOM 2599 N N . MET B 1 106 ? -15.54064 -6.35740 -3.12393 1.000 53.89296 106 MET B N 1
ATOM 2600 C CA . MET B 1 106 ? -15.10044 -7.68470 -3.52743 1.000 47.48402 106 MET B CA 1
ATOM 2601 C C . MET B 1 106 ? -13.63866 -7.62105 -3.93483 1.000 47.19393 106 MET B C 1
ATOM 2602 O O . MET B 1 106 ? -13.16444 -6.60531 -4.44946 1.000 60.21458 106 MET B O 1
ATOM 2607 N N . GLU B 1 107 ? -12.92660 -8.71263 -3.68877 1.000 47.38390 107 GLU B N 1
ATOM 2608 C CA . GLU B 1 107 ? -11.57256 -8.87858 -4.18781 1.000 38.30302 107 GLU B CA 1
ATOM 2609 C C . GLU B 1 107 ? -11.58446 -9.79179 -5.40652 1.000 47.36240 107 GLU B C 1
ATOM 2610 O O . GLU B 1 107 ? -12.44369 -10.66750 -5.54154 1.000 43.75661 107 GLU B O 1
ATOM 2616 N N . PHE B 1 108 ? -10.61538 -9.58468 -6.29398 1.000 50.21758 108 PHE B N 1
ATOM 2617 C CA . PHE B 1 108 ? -10.59637 -10.26483 -7.57917 1.000 45.52432 108 PHE B CA 1
ATOM 2618 C C . PHE B 1 108 ? -9.22877 -10.87654 -7.82530 1.000 44.50376 108 PHE B C 1
ATOM 2619 O O . PHE B 1 108 ? -8.19886 -10.27446 -7.50652 1.000 42.94589 108 PHE B O 1
ATOM 2627 N N . SER B 1 109 ? -9.23466 -12.07952 -8.39387 1.000 44.83894 109 SER B N 1
ATOM 2628 C CA . SER B 1 109 ? -8.02608 -12.85065 -8.62986 1.000 38.95168 109 SER B CA 1
ATOM 2629 C C . SER B 1 109 ? -8.07410 -13.45900 -10.02401 1.000 46.24556 109 SER B C 1
ATOM 2630 O O . SER B 1 109 ? -9.14202 -13.82175 -10.52367 1.000 49.93587 109 SER B O 1
ATOM 2633 N N . ARG B 1 110 ? -6.89975 -13.56819 -10.64998 1.000 39.74216 110 ARG B N 1
ATOM 2634 C CA . ARG B 1 110 ? -6.75672 -14.16419 -11.97678 1.000 37.27846 110 ARG B CA 1
ATOM 2635 C C . ARG B 1 110 ? -5.63838 -15.20686 -11.91448 1.000 46.54627 110 ARG B C 1
ATOM 2636 O O . ARG B 1 110 ? -4.53758 -14.99886 -12.42966 1.000 45.95415 110 ARG B O 1
ATOM 2644 N N . GLN B 1 111 ? -5.93502 -16.34466 -11.29101 1.000 42.16672 111 GLN B N 1
ATOM 2645 C CA . GLN B 1 111 ? -4.93819 -17.37213 -11.03762 1.000 39.10446 111 GLN B CA 1
ATOM 2646 C C . GLN B 1 111 ? -5.42141 -18.72101 -11.54805 1.000 38.34507 111 GLN B C 1
ATOM 2647 O O . GLN B 1 111 ? -6.61492 -19.03272 -11.50889 1.000 41.26111 111 GLN B O 1
ATOM 2653 N N . ASP B 1 112 ? -4.47110 -19.51432 -12.03312 1.000 42.50930 112 ASP B N 1
ATOM 2654 C CA . ASP B 1 112 ? -4.74431 -20.89932 -12.38229 1.000 29.71469 112 ASP B CA 1
ATOM 2655 C C . ASP B 1 112 ? -4.96961 -21.70705 -11.11350 1.000 35.99191 112 ASP B C 1
ATOM 2656 O O . ASP B 1 112 ? -4.26861 -21.52865 -10.11449 1.000 40.64377 112 ASP B O 1
ATOM 2661 N N . MET B 1 113 ? -5.95202 -22.60987 -11.15919 1.000 36.95325 113 MET B N 1
ATOM 2662 C CA . MET B 1 113 ? -6.26777 -23.41048 -9.98298 1.000 34.16613 113 MET B CA 1
ATOM 2663 C C . MET B 1 113 ? -5.15197 -24.38404 -9.63105 1.000 38.98840 113 MET B C 1
ATOM 2664 O O . MET B 1 113 ? -5.11071 -24.87744 -8.49919 1.000 40.97848 113 MET B O 1
ATOM 2669 N N . ARG B 1 114 ? -4.24535 -24.66927 -10.56620 1.000 35.82778 114 ARG B N 1
ATOM 2670 C CA . ARG B 1 114 ? -3.15528 -25.58507 -10.26314 1.000 47.98028 114 ARG B CA 1
ATOM 2671 C C . ARG B 1 114 ? -2.09647 -24.94199 -9.37871 1.000 52.09891 114 ARG B C 1
ATOM 2672 O O . ARG B 1 114 ? -1.38174 -25.65776 -8.66972 1.000 55.89263 114 ARG B O 1
ATOM 2680 N N . THR B 1 115 ? -1.98106 -23.61064 -9.39918 1.000 42.01030 115 THR B N 1
ATOM 2681 C CA . THR B 1 115 ? -0.96301 -22.90847 -8.62565 1.000 43.67312 115 THR B CA 1
ATOM 2682 C C . THR B 1 115 ? -1.53962 -21.72809 -7.84890 1.000 48.90076 115 THR B C 1
ATOM 2683 O O . THR B 1 115 ? -0.78480 -20.84544 -7.42614 1.000 49.72373 115 THR B O 1
ATOM 2687 N N . ILE B 1 116 ? -2.85937 -21.69513 -7.64669 1.000 49.88150 116 ILE B N 1
ATOM 2688 C CA . ILE B 1 116 ? -3.48529 -20.55155 -6.99348 1.000 46.70214 116 ILE B CA 1
ATOM 2689 C C . ILE B 1 116 ? -2.99966 -20.45286 -5.55336 1.000 53.86250 116 ILE B C 1
ATOM 2690 O O . ILE B 1 116 ? -2.99918 -21.43765 -4.80321 1.000 52.92756 116 ILE B O 1
ATOM 2695 N N . ARG B 1 117 ? -2.55790 -19.25780 -5.16961 1.000 52.85563 117 ARG B N 1
ATOM 2696 C CA . ARG B 1 117 ? -2.02538 -18.99281 -3.84239 1.000 47.99922 117 ARG B CA 1
ATOM 2697 C C . ARG B 1 117 ? -2.64088 -17.71420 -3.29791 1.000 41.72383 117 ARG B C 1
ATOM 2698 O O . ARG B 1 117 ? -2.98411 -16.80192 -4.05395 1.000 39.69825 117 ARG B O 1
ATOM 2706 N N . PHE B 1 118 ? -2.79200 -17.66114 -1.97753 1.000 45.40448 118 PHE B N 1
ATOM 2707 C CA . PHE B 1 118 ? -3.23216 -16.44875 -1.30578 1.000 47.54098 118 PHE B CA 1
ATOM 2708 C C . PHE B 1 118 ? -2.45106 -16.28305 -0.01136 1.000 43.20428 118 PHE B C 1
ATOM 2709 O O . PHE B 1 118 ? -1.85662 -17.23117 0.50414 1.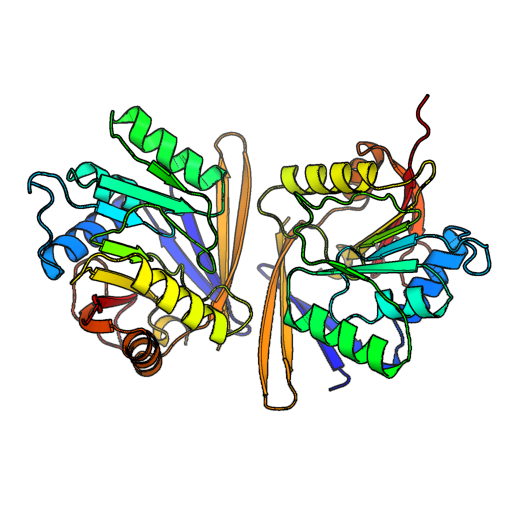000 47.91138 118 PHE B O 1
ATOM 2717 N N . GLU B 1 119 ? -2.46052 -15.05561 0.51024 1.000 55.59750 119 GLU B N 1
ATOM 2718 C CA . GLU B 1 119 ? -1.85640 -14.77671 1.80722 1.000 59.40652 119 GLU B CA 1
ATOM 2719 C C . GLU B 1 119 ? -2.77706 -15.15584 2.95543 1.000 55.93890 119 GLU B C 1
ATOM 2720 O O . GLU B 1 119 ? -2.30123 -15.37001 4.07530 1.000 59.03239 119 GLU B O 1
ATOM 2726 N N . ARG B 1 120 ? -4.07560 -15.22709 2.70015 1.000 52.64582 120 ARG B N 1
ATOM 2727 C CA . ARG B 1 120 ? -5.08969 -15.57055 3.67970 1.000 54.21022 120 ARG B CA 1
ATOM 2728 C C . ARG B 1 120 ? -5.64690 -16.95283 3.36441 1.000 54.54441 120 ARG B C 1
ATOM 2729 O O . ARG B 1 120 ? -5.28524 -17.58510 2.36810 1.000 53.83636 120 ARG B O 1
ATOM 2737 N N . ARG B 1 121 ? -6.54802 -17.41166 4.22166 1.000 60.78835 121 ARG B N 1
ATOM 2738 C CA . ARG B 1 121 ? -7.27784 -18.65567 4.03042 1.000 53.73874 121 ARG B CA 1
ATOM 2739 C C . ARG B 1 121 ? -8.76786 -18.33306 3.96042 1.000 48.98772 121 ARG B C 1
ATOM 2740 O O . ARG B 1 121 ? -9.18263 -17.18048 4.11023 1.000 45.55213 121 ARG B O 1
ATOM 2748 N N . PHE B 1 122 ? -9.57883 -19.35780 3.71451 1.000 49.15176 122 PHE B N 1
ATOM 2749 C CA . PHE B 1 122 ? -10.99434 -19.16102 3.44707 1.000 45.76369 122 PHE B CA 1
ATOM 2750 C C . PHE B 1 122 ? -11.82861 -20.13749 4.26449 1.000 50.29305 122 PHE B C 1
ATOM 2751 O O . PHE B 1 122 ? -11.35933 -21.20212 4.67567 1.000 52.41917 122 PHE B O 1
ATOM 2759 N N . ASP B 1 123 ? -13.08406 -19.75524 4.49667 1.000 40.11017 123 ASP B N 1
ATOM 2760 C CA . ASP B 1 123 ? -14.03583 -20.62788 5.17260 1.000 43.87699 123 ASP B CA 1
ATOM 2761 C C . ASP B 1 123 ? -14.84738 -21.47127 4.20125 1.000 51.22495 123 ASP B C 1
ATOM 2762 O O . ASP B 1 123 ? -15.25377 -22.58677 4.54879 1.000 51.00608 123 ASP B O 1
ATOM 2767 N N . LEU B 1 124 ? -15.09671 -20.96130 2.99763 1.000 42.26011 124 LEU B N 1
ATOM 2768 C CA . LEU B 1 124 ? -15.81414 -21.69836 1.96951 1.000 32.09211 124 LEU B CA 1
ATOM 2769 C C . LEU B 1 124 ? -15.14088 -21.45983 0.62878 1.000 45.47055 124 LEU B C 1
ATOM 2770 O O . LEU B 1 124 ? -14.84939 -20.31374 0.27325 1.000 47.50069 124 LEU B O 1
ATOM 2775 N N . ILE B 1 125 ? -14.90606 -22.53753 -0.11259 1.000 43.03643 125 ILE B N 1
ATOM 2776 C CA . ILE B 1 125 ? -14.41000 -22.46863 -1.48089 1.000 39.24201 125 ILE B CA 1
ATOM 2777 C C . ILE B 1 125 ? -15.44296 -23.15311 -2.36348 1.000 35.74966 125 ILE B C 1
ATOM 2778 O O . ILE B 1 125 ? -15.82750 -24.29999 -2.10195 1.000 31.09875 125 ILE B O 1
ATOM 2783 N N . ALA B 1 126 ? -15.93301 -22.43273 -3.36904 1.000 38.31149 126 ALA B N 1
ATOM 2784 C CA . ALA B 1 126 ? -17.02109 -22.89872 -4.21762 1.000 33.30950 126 ALA B CA 1
ATOM 2785 C C . ALA B 1 126 ? -16.54088 -23.01334 -5.65602 1.000 32.06975 126 ALA B C 1
ATOM 2786 O O . ALA B 1 126 ? -16.02897 -22.04378 -6.22574 1.000 36.06492 126 ALA B O 1
ATOM 2788 N N . GLN B 1 127 ? -16.71822 -24.19259 -6.23974 1.000 36.85709 127 GLN B N 1
ATOM 2789 C CA . GLN B 1 127 ? -16.42096 -24.44295 -7.64714 1.000 39.94288 127 GLN B CA 1
ATOM 2790 C C . GLN B 1 127 ? -17.73416 -24.87487 -8.28947 1.000 37.73813 127 GLN B C 1
ATOM 2791 O O . GLN B 1 127 ? -18.11759 -26.04610 -8.21025 1.000 40.86945 127 GLN B O 1
ATOM 2797 N N . LEU B 1 128 ? -18.42587 -23.92585 -8.91240 1.000 38.26062 128 LEU B N 1
ATOM 2798 C CA . LEU B 1 128 ? -19.81026 -24.10403 -9.31922 1.000 43.60009 128 LEU B CA 1
ATOM 2799 C C . LEU B 1 128 ? -19.95579 -24.13732 -10.83620 1.000 46.31597 128 LEU B C 1
ATOM 2800 O O . LEU B 1 128 ? -19.09835 -23.65396 -11.58195 1.000 41.49274 128 LEU B O 1
ATOM 2805 N N . PHE B 1 129 ? -21.06915 -24.73290 -11.27618 1.000 46.84227 129 PHE B N 1
ATOM 2806 C CA . PHE B 1 129 ? -21.50335 -24.70963 -12.67560 1.000 39.65543 129 PHE B CA 1
ATOM 2807 C C . PHE B 1 129 ? -20.46385 -25.32801 -13.60959 1.000 42.04742 129 PHE B C 1
ATOM 2808 O O . PHE B 1 129 ? -20.02565 -24.71294 -14.58446 1.000 44.82083 129 PHE B O 1
ATOM 2816 N N . SER B 1 130 ? -20.06224 -26.56025 -13.28776 1.000 44.33646 130 SER B N 1
ATOM 2817 C CA . SER B 1 130 ? -19.25757 -27.39769 -14.17897 1.000 43.59006 130 SER B CA 1
ATOM 2818 C C . SER B 1 130 ? -17.96178 -26.69966 -14.58955 1.000 40.91048 130 SER B C 1
ATOM 2819 O O . SER B 1 130 ? -17.64843 -26.56615 -15.77340 1.000 39.78232 130 SER B O 1
ATOM 2822 N N . SER B 1 131 ? -17.20889 -26.23964 -13.59134 1.000 36.85817 131 SER B N 1
ATOM 2823 C CA . SER B 1 131 ? -15.93043 -25.57834 -13.81336 1.000 34.40634 131 SER B CA 1
ATOM 2824 C C . SER B 1 131 ? -14.74748 -26.45517 -13.41326 1.000 42.22080 131 SER B C 1
ATOM 2825 O O . SER B 1 131 ? -13.62865 -25.95262 -13.26579 1.000 45.34910 131 SER B O 1
ATOM 2828 N N . PHE B 1 132 ? -14.97283 -27.75283 -13.22949 1.000 45.01545 132 PHE B N 1
ATOM 2829 C CA . PHE B 1 132 ? -13.94886 -28.68149 -12.77602 1.000 37.57093 132 PHE B CA 1
ATOM 2830 C C . PHE B 1 132 ? -13.61502 -29.67591 -13.88222 1.000 40.35196 132 PHE B C 1
ATOM 2831 O O . PHE B 1 132 ? -14.48004 -30.05742 -14.67578 1.000 46.24610 132 PHE B O 1
ATOM 2839 N N . GLY B 1 133 ? -12.34752 -30.08310 -13.93707 1.000 38.24268 133 GLY B N 1
ATOM 2840 C CA . GLY B 1 133 ? -11.92583 -31.11428 -14.86503 1.000 35.28446 133 GLY B CA 1
ATOM 2841 C C . GLY B 1 133 ? -11.50570 -30.63737 -16.23644 1.000 38.71574 133 GLY B C 1
ATOM 2842 O O . GLY B 1 133 ? -11.71892 -31.35491 -17.22111 1.000 37.80969 133 GLY B O 1
ATOM 2843 N N . TYR B 1 134 ? -10.91473 -29.44911 -16.33684 1.000 50.74935 134 TYR B N 1
ATOM 2844 C CA . TYR B 1 134 ? -10.54698 -28.85229 -17.61525 1.000 38.16149 134 TYR B CA 1
ATOM 2845 C C . TYR B 1 134 ? -9.14494 -29.21787 -18.08385 1.000 36.71458 134 TYR B C 1
ATOM 2846 O O . TYR B 1 134 ? -8.75032 -28.79652 -19.17446 1.000 38.93244 134 TYR B O 1
ATOM 2855 N N . PHE B 1 135 ? -8.37697 -29.96130 -17.29510 1.000 38.37501 135 PHE B N 1
ATOM 2856 C CA . PHE B 1 135 ? -6.94280 -30.03768 -17.51818 1.000 39.91668 135 PHE B CA 1
ATOM 2857 C C . PHE B 1 135 ? -6.57191 -31.22306 -18.40836 1.000 38.42296 135 PHE B C 1
ATOM 2858 O O . PHE B 1 135 ? -7.41638 -32.01398 -18.83575 1.000 40.25217 135 PHE B O 1
ATOM 2866 N N . GLU B 1 136 ? -5.27331 -31.32261 -18.70324 1.000 39.97132 136 GLU B N 1
ATOM 2867 C CA . GLU B 1 136 ? -4.77218 -32.31059 -19.65500 1.000 44.56565 136 GLU B CA 1
ATOM 2868 C C . GLU B 1 136 ? -4.84994 -33.72891 -19.10069 1.000 41.70018 136 GLU B C 1
ATOM 2869 O O . GLU B 1 136 ? -5.20733 -34.66412 -19.82743 1.000 44.95574 136 GLU B O 1
ATOM 2875 N N . THR B 1 137 ? -4.48323 -33.91644 -17.83399 1.000 43.63011 137 THR B N 1
ATOM 2876 C CA . THR B 1 137 ? -4.43227 -35.23140 -17.21349 1.000 41.27445 137 THR B CA 1
ATOM 2877 C C . THR B 1 137 ? -5.30310 -35.25732 -15.96550 1.000 40.22286 137 THR B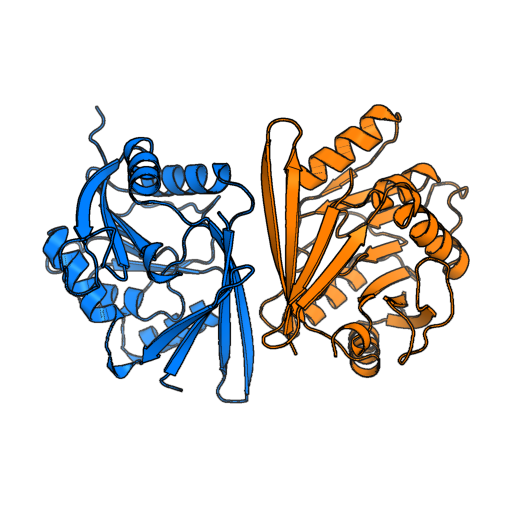 C 1
ATOM 2878 O O . THR B 1 137 ? -5.63519 -34.21776 -15.39051 1.000 41.92238 137 THR B O 1
ATOM 2882 N N . ASP B 1 138 ? -5.64596 -36.47498 -15.53624 1.000 46.70986 138 ASP B N 1
ATOM 2883 C CA . ASP B 1 138 ? -6.40559 -36.64523 -14.30204 1.000 42.42625 138 ASP B CA 1
ATOM 2884 C C . ASP B 1 138 ? -5.59376 -36.23077 -13.08264 1.000 47.22568 138 ASP B C 1
ATOM 2885 O O . ASP B 1 138 ? -6.16879 -35.80487 -12.07418 1.000 44.85247 138 ASP B O 1
ATOM 2890 N N . GLN B 1 139 ? -4.26566 -36.37500 -13.14750 1.000 40.25284 139 GLN B N 1
ATOM 2891 C CA . GLN B 1 139 ? -3.41189 -35.99849 -12.02538 1.000 38.81969 139 GLN B CA 1
ATOM 2892 C C . GLN B 1 139 ? -3.55230 -34.52292 -11.67502 1.000 43.75750 139 GLN B C 1
ATOM 2893 O O . GLN B 1 139 ? -3.45111 -34.15431 -10.49947 1.000 47.20638 139 GLN B O 1
ATOM 2899 N N . GLU B 1 140 ? -3.78257 -33.66412 -12.67236 1.000 42.71449 140 GLU B N 1
ATOM 2900 C CA . GLU B 1 140 ? -3.90677 -32.23570 -12.39551 1.000 42.58654 140 GLU B CA 1
ATOM 2901 C C . GLU B 1 140 ? -5.18041 -31.91076 -11.62901 1.000 41.02300 140 GLU B C 1
ATOM 2902 O O . GLU B 1 140 ? -5.23725 -30.88867 -10.93658 1.000 50.81390 140 GLU B O 1
ATOM 2908 N N . ASP B 1 141 ? -6.21221 -32.74848 -11.74267 1.000 41.77483 141 ASP B N 1
ATOM 2909 C CA . ASP B 1 141 ? -7.41103 -32.51935 -10.94423 1.000 44.91799 141 ASP B CA 1
ATOM 2910 C C . ASP B 1 141 ? -7.14484 -32.82302 -9.47710 1.000 45.37424 141 ASP B C 1
ATOM 2911 O O . ASP B 1 141 ? -7.65296 -32.12870 -8.58913 1.000 48.91730 141 ASP B O 1
ATOM 2916 N N . ARG B 1 142 ? -6.32976 -33.84349 -9.20722 1.000 48.26897 142 ARG B N 1
ATOM 2917 C CA . ARG B 1 142 ? -5.89907 -34.11208 -7.84090 1.000 43.65158 142 ARG B CA 1
ATOM 2918 C C . ARG B 1 142 ? -5.02364 -32.98361 -7.31027 1.000 38.61512 142 ARG B C 1
ATOM 2919 O O . ARG B 1 142 ? -5.08403 -32.64949 -6.12091 1.000 41.34461 142 ARG B O 1
ATOM 2927 N N . ASP B 1 143 ? -4.20633 -32.38323 -8.17861 1.000 41.05002 143 ASP B N 1
ATOM 2928 C CA . ASP B 1 143 ? -3.38738 -31.24768 -7.76629 1.000 41.84519 143 ASP B CA 1
ATOM 2929 C C . ASP B 1 143 ? -4.25630 -30.08213 -7.31805 1.000 41.82324 143 ASP B C 1
ATOM 2930 O O . ASP B 1 143 ? -4.02755 -29.49281 -6.25515 1.000 40.49267 143 ASP B O 1
ATOM 2935 N N . VAL B 1 144 ? -5.26686 -29.74094 -8.11953 1.000 44.40396 144 VAL B N 1
ATOM 2936 C CA . VAL B 1 144 ? -6.17493 -28.65711 -7.75890 1.000 41.18383 144 VAL B CA 1
ATOM 2937 C C . VAL B 1 144 ? -6.85494 -28.94974 -6.42594 1.000 45.27406 144 VAL B C 1
ATOM 2938 O O . VAL B 1 144 ? -6.98101 -28.06400 -5.57097 1.000 48.50130 144 VAL B O 1
ATOM 2942 N N . ILE B 1 145 ? -7.29475 -30.19589 -6.22416 1.000 47.01911 145 ILE B N 1
ATOM 2943 C CA . ILE B 1 145 ? -7.94198 -30.57043 -4.96778 1.000 38.28123 145 ILE B CA 1
ATOM 2944 C C . ILE B 1 145 ? -7.00699 -30.32280 -3.78986 1.000 42.84329 145 ILE B C 1
ATOM 2945 O O . ILE B 1 145 ? -7.39551 -29.71940 -2.78215 1.000 43.63221 145 ILE B O 1
ATOM 2950 N N . ALA B 1 146 ? -5.76153 -30.79471 -3.89482 1.000 47.25363 146 ALA B N 1
ATOM 2951 C CA . ALA B 1 146 ? -4.78996 -30.55745 -2.83053 1.000 46.42966 146 ALA B CA 1
ATOM 2952 C C . ALA B 1 146 ? -4.54879 -29.06747 -2.62444 1.000 50.62635 146 ALA B C 1
ATOM 2953 O O . ALA B 1 146 ? -4.35566 -28.61269 -1.49027 1.000 49.72841 146 ALA B O 1
ATOM 2955 N N . ASN B 1 147 ? -4.54504 -28.29413 -3.71266 1.000 52.19122 147 ASN B N 1
ATOM 2956 C CA . ASN B 1 147 ? -4.41169 -26.84594 -3.59834 1.000 48.71749 147 ASN B CA 1
ATOM 2957 C C . ASN B 1 147 ? -5.59436 -26.24748 -2.85015 1.000 46.41797 147 ASN B C 1
ATOM 2958 O O . ASN B 1 147 ? -5.42108 -25.41610 -1.95099 1.000 46.68257 147 ASN B O 1
ATOM 2963 N N . ILE B 1 148 ? -6.81070 -26.65723 -3.21981 1.000 44.73800 148 ILE B N 1
ATOM 2964 C CA . ILE B 1 148 ? -8.00941 -26.14281 -2.56499 1.000 43.51636 148 ILE B CA 1
ATOM 2965 C C . ILE B 1 148 ? -7.99907 -26.50290 -1.08563 1.000 48.93547 148 ILE B C 1
ATOM 2966 O O . ILE B 1 148 ? -8.44553 -25.72156 -0.23603 1.000 49.76964 148 ILE B O 1
ATOM 2971 N N . ALA B 1 149 ? -7.47248 -27.68352 -0.75203 1.000 53.67969 149 ALA B N 1
ATOM 2972 C CA . ALA B 1 149 ? -7.40843 -28.09500 0.64597 1.000 51.99365 149 ALA B CA 1
ATOM 2973 C C . ALA B 1 149 ? -6.49051 -27.18420 1.45264 1.000 45.64696 149 ALA B C 1
ATOM 2974 O O . ALA B 1 149 ? -6.79135 -26.85280 2.60523 1.000 51.59797 149 ALA B O 1
ATOM 2976 N N . SER B 1 150 ? -5.37842 -26.74923 0.85865 1.000 39.03478 150 SER B N 1
ATOM 2977 C CA . SER B 1 150 ? -4.41587 -25.92272 1.57728 1.000 52.90390 150 SER B CA 1
ATOM 2978 C C . SER B 1 150 ? -4.86938 -24.47856 1.74225 1.000 45.24844 150 SER B C 1
ATOM 2979 O O . SER B 1 150 ? -4.27412 -23.75111 2.54271 1.000 42.84498 150 SER B O 1
ATOM 2982 N N . LEU B 1 151 ? -5.89717 -24.04589 1.01929 1.000 44.97991 151 LEU B N 1
ATOM 2983 C CA . LEU B 1 151 ? -6.38414 -22.67672 1.11586 1.000 48.33121 151 LEU B CA 1
ATOM 2984 C C . LEU B 1 151 ? -7.50968 -22.51402 2.12938 1.000 48.52089 151 LEU B C 1
ATOM 2985 O O . LEU B 1 151 ? -7.98936 -21.39218 2.32578 1.000 46.79244 151 LEU B O 1
ATOM 2990 N N . LEU B 1 152 ? -7.92941 -23.58957 2.78713 1.000 42.04989 152 LEU B N 1
ATOM 2991 C CA . LEU B 1 152 ? -9.07961 -23.55530 3.67775 1.000 52.68454 152 LEU B CA 1
ATOM 2992 C C . LEU B 1 152 ? -8.65251 -23.37948 5.12785 1.000 51.98814 152 LEU B C 1
ATOM 2993 O O . LEU B 1 152 ? -7.63890 -23.93350 5.56288 1.000 45.37275 152 LEU B O 1
ATOM 2998 N N . ASN B 1 153 ? -9.44393 -22.60491 5.87271 1.000 56.47374 153 ASN B N 1
ATOM 2999 C CA . ASN B 1 153 ? -9.34097 -22.59106 7.31977 1.000 54.98132 153 ASN B CA 1
ATOM 3000 C C . ASN B 1 153 ? -9.68704 -23.97517 7.86776 1.000 57.15192 153 ASN B C 1
ATOM 3001 O O . ASN B 1 153 ? -10.28479 -24.79615 7.16680 1.000 60.32826 153 ASN B O 1
ATOM 3006 N N . PRO B 1 154 ? -9.30578 -24.26629 9.11217 1.000 63.44704 154 PRO B N 1
ATOM 3007 C CA . PRO B 1 154 ? -9.72729 -25.53143 9.72597 1.000 67.30589 154 PRO B CA 1
ATOM 3008 C C . PRO B 1 154 ? -11.24356 -25.67448 9.71786 1.000 72.69014 154 PRO B C 1
ATOM 3009 O O . PRO B 1 154 ? -11.97847 -24.73443 10.02998 1.000 61.68474 154 PRO B O 1
ATOM 3013 N N . GLY B 1 155 ? -11.70784 -26.86776 9.35206 1.000 65.67597 155 GLY B N 1
ATOM 3014 C CA . GLY B 1 155 ? -13.13317 -27.09566 9.23040 1.000 56.54506 155 GLY B CA 1
ATOM 3015 C C . GLY B 1 155 ? -13.79833 -26.37480 8.08141 1.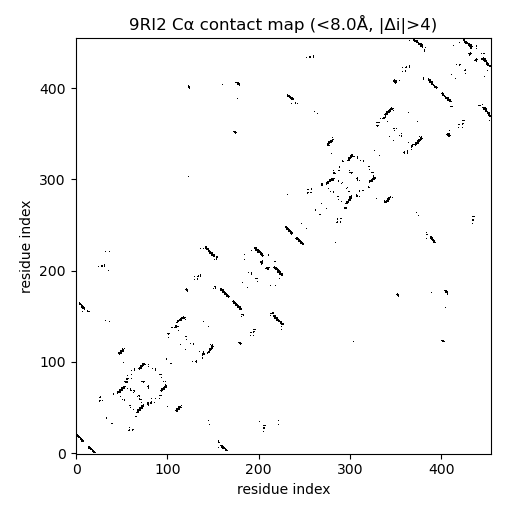000 67.81694 155 GLY B C 1
ATOM 3016 O O . GLY B 1 155 ? -15.02466 -26.24287 8.07530 1.000 71.05896 155 GLY B O 1
ATOM 3017 N N . GLY B 1 156 ? -13.02448 -25.89640 7.10817 1.000 66.26748 156 GLY B N 1
ATOM 3018 C CA . GLY B 1 156 ? -13.60069 -25.17499 5.99323 1.000 54.50720 156 GLY B CA 1
ATOM 3019 C C . GLY B 1 156 ? -14.35611 -26.08050 5.03882 1.000 54.10563 156 GLY B C 1
ATOM 3020 O O . GLY B 1 156 ? -14.20005 -27.30190 5.02848 1.000 56.57483 156 GLY B O 1
ATOM 3021 N N . TRP B 1 157 ? -15.18836 -25.45689 4.20951 1.000 46.65767 157 TRP B N 1
ATOM 3022 C CA . TRP B 1 157 ? -16.06929 -26.16543 3.29283 1.000 44.51909 157 TRP B CA 1
ATOM 3023 C C . TRP B 1 157 ? -15.58133 -26.01991 1.85738 1.000 47.58856 157 TRP B C 1
ATOM 3024 O O . TRP B 1 157 ? -15.05842 -24.97024 1.46848 1.000 44.89572 157 TRP B O 1
ATOM 3035 N N . TYR B 1 158 ? -15.75401 -27.08698 1.07920 1.000 45.68010 158 TYR B N 1
ATOM 3036 C CA . TYR B 1 158 ? -15.50091 -27.08590 -0.35668 1.000 45.19094 158 TYR B CA 1
ATOM 3037 C C . TYR B 1 158 ? -16.74050 -27.62373 -1.05479 1.000 45.73581 158 TYR B C 1
ATOM 3038 O O . TYR B 1 158 ? -17.15683 -28.75787 -0.79426 1.000 43.23663 158 TYR B O 1
ATOM 3047 N N . VAL B 1 159 ? -17.33382 -26.81385 -1.92797 1.000 33.13920 159 VAL B N 1
ATOM 3048 C CA . VAL B 1 159 ? -18.54038 -27.18990 -2.65726 1.000 39.95377 159 VAL B CA 1
ATOM 3049 C C . VAL B 1 159 ? -18.16461 -27.38643 -4.11878 1.000 39.43175 159 VAL B C 1
ATOM 3050 O O . VAL B 1 159 ? -17.65237 -26.46565 -4.76652 1.000 36.66181 159 VAL B O 1
ATOM 3054 N N . LEU B 1 160 ? -18.43488 -28.57923 -4.64209 1.000 43.67477 160 LEU B N 1
ATOM 3055 C CA . LEU B 1 160 ? -18.07536 -28.94745 -6.00524 1.000 39.65843 160 LEU B CA 1
ATOM 3056 C C . LEU B 1 160 ? -19.34630 -29.29986 -6.76189 1.000 38.69759 160 LEU B C 1
ATOM 3057 O O . LEU B 1 160 ? -20.03136 -30.26516 -6.41043 1.000 44.59099 160 LEU B O 1
ATOM 3062 N N . ASP B 1 161 ? -19.65136 -28.52681 -7.80129 1.000 41.71427 161 ASP B N 1
ATOM 3063 C CA . ASP B 1 161 ? -20.88591 -28.66683 -8.57161 1.000 35.00307 161 ASP B CA 1
ATOM 3064 C C . ASP B 1 161 ? -20.54302 -29.31261 -9.90968 1.000 39.49200 161 ASP B C 1
ATOM 3065 O O . ASP B 1 161 ? -20.10119 -28.63534 -10.84223 1.000 42.96854 161 ASP B O 1
ATOM 3070 N N . LEU B 1 162 ? -20.77331 -30.61775 -10.00736 1.000 41.83813 162 LEU B N 1
ATOM 3071 C CA . LEU B 1 162 ? -20.47729 -31.38366 -11.20659 1.000 42.98544 162 LEU B CA 1
ATOM 3072 C C . LEU B 1 162 ? -21.76620 -31.83022 -11.88060 1.000 45.69591 162 LEU B C 1
ATOM 3073 O O . LEU B 1 162 ? -22.80342 -31.99047 -11.23186 1.000 53.56305 162 LEU B O 1
ATOM 3078 N N . ILE B 1 163 ? -21.68894 -32.03268 -13.19627 1.000 45.26037 163 ILE B N 1
ATOM 3079 C CA . ILE B 1 163 ? -22.81822 -32.59294 -13.92263 1.000 48.95964 163 ILE B CA 1
ATOM 3080 C C . ILE B 1 163 ? -22.98603 -34.05622 -13.53385 1.000 48.75668 163 ILE B C 1
ATOM 3081 O O . ILE B 1 163 ? -22.01374 -34.76397 -13.23653 1.000 51.18730 163 ILE B O 1
ATOM 3086 N N . ASN B 1 164 ? -24.23004 -34.50986 -13.51066 1.000 51.14415 164 ASN B N 1
ATOM 3087 C CA . ASN B 1 164 ? -24.50176 -35.91863 -13.27389 1.000 57.85845 164 ASN B CA 1
ATOM 3088 C C . ASN B 1 164 ? -24.29210 -36.67926 -14.57814 1.000 49.50218 164 ASN B C 1
ATOM 3089 O O . ASN B 1 164 ? -24.99702 -36.41187 -15.55753 1.000 55.96176 164 ASN B O 1
ATOM 3094 N N . PRO B 1 165 ? -23.33356 -37.60988 -14.64133 1.000 43.78739 165 PRO B N 1
ATOM 3095 C CA . PRO B 1 165 ? -22.97082 -38.21007 -15.93686 1.000 56.24028 165 PRO B CA 1
ATOM 3096 C C . PRO B 1 165 ? -24.13989 -38.82764 -16.67510 1.000 60.48824 165 PRO B C 1
ATOM 3097 O O . PRO B 1 165 ? -24.09909 -38.91902 -17.90858 1.000 64.55045 165 PRO B O 1
ATOM 3101 N N . VAL B 1 166 ? -25.17533 -39.26576 -15.95494 1.000 59.51535 166 VAL B N 1
ATOM 3102 C CA . VAL B 1 166 ? -26.36538 -39.81480 -16.59742 1.000 65.25340 166 VAL B CA 1
ATOM 3103 C C . VAL B 1 166 ? -26.93639 -38.83529 -17.61247 1.000 61.98164 166 VAL B C 1
ATOM 3104 O O . VAL B 1 166 ? -27.43737 -39.24193 -18.66823 1.000 59.73619 166 VAL B O 1
ATOM 3108 N N . GLN B 1 167 ? -26.83052 -37.53395 -17.34145 1.000 63.62920 167 GLN B N 1
ATOM 3109 C CA . GLN B 1 167 ? -27.40657 -36.55008 -18.24865 1.000 68.15937 167 GLN B CA 1
ATOM 3110 C C . GLN B 1 167 ? -26.62334 -36.40305 -19.54961 1.000 65.57548 167 GLN B C 1
ATOM 3111 O O . GLN B 1 167 ? -27.06480 -35.65911 -20.43264 1.000 69.49143 167 GLN B O 1
ATOM 3117 N N . LEU B 1 168 ? -25.49174 -37.09037 -19.69784 1.000 61.93371 168 LEU B N 1
ATOM 3118 C CA . LEU B 1 168 ? -24.71172 -37.07225 -20.92792 1.000 61.16559 168 LEU B CA 1
ATOM 3119 C C . LEU B 1 168 ? -24.74798 -38.39820 -21.67699 1.000 63.56125 168 LEU B C 1
ATOM 3120 O O . LEU B 1 168 ? -24.08936 -38.52655 -22.71378 1.000 69.49569 168 LEU B O 1
ATOM 3125 N N . LYS B 1 169 ? -25.49150 -39.38360 -21.18517 1.000 73.05112 169 LYS B N 1
ATOM 3126 C CA . LYS B 1 169 ? -25.50427 -40.71193 -21.78793 1.000 61.56214 169 LYS B CA 1
ATOM 3127 C C . LYS B 1 169 ? -26.79052 -40.96945 -22.56537 1.000 58.83915 169 LYS B C 1
ATOM 3128 O O . LYS B 1 169 ? -26.80691 -40.90094 -23.79456 1.000 65.06837 169 LYS B O 1
ATOM 3134 N N . ARG B 1 194 ? -14.00209 -40.63196 -21.45283 1.000 63.48982 194 ARG B N 1
ATOM 3135 C CA . ARG B 1 194 ? -14.05664 -40.09539 -20.09832 1.000 58.88984 194 ARG B CA 1
ATOM 3136 C C . ARG B 1 194 ? -14.12488 -38.57511 -20.15201 1.000 59.16176 194 ARG B C 1
ATOM 3137 O O . ARG B 1 194 ? -14.20573 -37.90823 -19.11826 1.000 54.79060 194 ARG B O 1
ATOM 3145 N N . HIS B 1 195 ? -14.09363 -38.03630 -21.37113 1.000 56.28752 195 HIS B N 1
ATOM 3146 C CA . HIS B 1 195 ? -13.99091 -36.60122 -21.59970 1.000 45.46773 195 HIS B CA 1
ATOM 3147 C C . HIS B 1 195 ? -15.08023 -36.12690 -22.55055 1.000 50.63457 195 HIS B C 1
ATOM 3148 O O . HIS B 1 195 ? -15.25803 -36.69632 -23.63294 1.000 53.55663 195 HIS B O 1
ATOM 3155 N N . VAL B 1 196 ? -15.80840 -35.09235 -22.13990 1.000 57.54675 196 VAL B N 1
ATOM 3156 C CA . VAL B 1 196 ? -16.78693 -34.42278 -22.98716 1.000 53.11742 196 VAL B CA 1
ATOM 3157 C C . VAL B 1 196 ? -16.30062 -32.99813 -23.22526 1.000 50.49196 196 VAL B C 1
ATOM 3158 O O . VAL B 1 196 ? -15.53918 -32.44462 -22.42549 1.000 57.44711 196 VAL B O 1
ATOM 3162 N N . THR B 1 197 ? -16.72580 -32.40689 -24.33872 1.000 48.26770 197 THR B N 1
ATOM 3163 C CA . THR B 1 197 ? -16.34553 -31.04472 -24.69025 1.000 47.27333 197 THR B CA 1
ATOM 3164 C C . THR B 1 197 ? -17.47486 -30.08604 -24.33565 1.000 42.72642 197 THR B C 1
ATOM 3165 O O . THR B 1 197 ? -18.63217 -30.32343 -24.69571 1.000 41.56122 197 THR B O 1
ATOM 3169 N N . LYS B 1 198 ? -17.13331 -29.00549 -23.63501 1.000 41.34874 198 LYS B N 1
ATOM 3170 C CA . LYS B 1 198 ? -18.09250 -27.99605 -23.20558 1.000 42.12139 198 LYS B CA 1
ATOM 3171 C C . LYS B 1 198 ? -17.76627 -26.67529 -23.88670 1.000 41.06337 198 LYS B C 1
ATOM 3172 O O . LYS B 1 198 ? -16.62794 -26.20337 -23.81526 1.000 37.16676 198 LYS B O 1
ATOM 3178 N N . LYS B 1 199 ? -18.75795 -26.09562 -24.56103 1.000 45.24303 199 LYS B N 1
ATOM 3179 C CA . LYS B 1 199 ? -18.59028 -24.87768 -25.34551 1.000 45.25701 199 LYS B CA 1
ATOM 3180 C C . LYS B 1 199 ? -19.52985 -23.79457 -24.83146 1.000 51.22273 199 LYS B C 1
ATOM 3181 O O . LYS B 1 199 ? -20.73401 -24.03112 -24.68684 1.000 44.36096 199 LYS B O 1
ATOM 3187 N N . ILE B 1 200 ? -18.97699 -22.61576 -24.54352 1.000 52.35649 200 ILE B N 1
ATOM 3188 C CA . ILE B 1 200 ? -19.75780 -21.43363 -24.19573 1.000 46.86846 200 ILE B CA 1
ATOM 3189 C C . ILE B 1 200 ? -19.29184 -20.26938 -25.05818 1.000 46.68122 200 ILE B C 1
ATOM 3190 O O . ILE B 1 200 ? -18.09689 -20.13634 -25.34323 1.000 45.30042 200 ILE B O 1
ATOM 3195 N N . THR B 1 201 ? -20.23438 -19.42793 -25.47938 1.000 48.19320 201 THR B N 1
ATOM 3196 C CA . THR B 1 201 ? -19.91246 -18.25312 -26.28252 1.000 59.86058 201 THR B CA 1
ATOM 3197 C C . THR B 1 201 ? -20.71181 -17.06448 -25.76958 1.000 68.31966 201 THR B C 1
ATOM 3198 O O . THR B 1 201 ? -21.94384 -17.12094 -25.71160 1.000 69.69183 201 THR B O 1
ATOM 3202 N N . LEU B 1 202 ? -20.00997 -15.99993 -25.38778 1.000 66.73628 202 LEU B N 1
ATOM 3203 C CA . LEU B 1 202 ? -20.61883 -14.77327 -24.89788 1.000 64.70017 202 LEU B CA 1
ATOM 3204 C C . LEU B 1 202 ? -20.34283 -13.62115 -25.85620 1.000 74.39745 202 LEU B C 1
ATOM 3205 O O . LEU B 1 202 ? -19.36345 -13.62511 -26.60862 1.000 62.14656 202 LEU B O 1
ATOM 3210 N N . HIS B 1 203 ? -21.22976 -12.62744 -25.81857 1.000 79.98790 203 HIS B N 1
ATOM 3211 C CA . HIS B 1 203 ? -21.12214 -11.43810 -26.65392 1.000 81.18928 203 HIS B CA 1
ATOM 3212 C C . HIS B 1 203 ? -21.36671 -10.19539 -25.81156 1.000 80.56725 203 HIS B C 1
ATOM 3213 O O . HIS B 1 203 ? -22.34478 -10.13258 -25.06011 1.000 79.22492 203 HIS B O 1
ATOM 3220 N N . GLU B 1 204 ? -20.47357 -9.21615 -25.93082 1.000 85.81543 204 GLU B N 1
ATOM 3221 C CA . GLU B 1 204 ? -20.69716 -7.92080 -25.31247 1.000 88.28741 204 GLU B CA 1
ATOM 3222 C C . GLU B 1 204 ? -21.76814 -7.14928 -26.08174 1.000 96.77724 204 GLU B C 1
ATOM 3223 O O . GLU B 1 204 ? -22.24670 -7.57369 -27.13842 1.000 87.76410 204 GLU B O 1
ATOM 3229 N N . ALA B 1 205 ? -22.13431 -5.98634 -25.53960 1.000 99.16409 205 ALA B N 1
ATOM 3230 C CA . ALA B 1 205 ? -23.09798 -5.12484 -26.21599 1.000 92.02904 205 ALA B CA 1
ATOM 3231 C C . ALA B 1 205 ? -22.59954 -4.73116 -27.60127 1.000 92.63603 205 ALA B C 1
ATOM 3232 O O . ALA B 1 205 ? -23.34162 -4.80681 -28.58753 1.000 88.69961 205 ALA B O 1
ATOM 3234 N N . ASN B 1 206 ? -21.33016 -4.32682 -27.69588 1.000 97.54088 206 ASN B N 1
ATOM 3235 C CA . ASN B 1 206 ? -20.76577 -3.89958 -28.97113 1.000 102.71788 206 ASN B CA 1
ATOM 3236 C C . ASN B 1 206 ? -20.64372 -5.03631 -29.98052 1.000 100.43677 206 ASN B C 1
ATOM 3237 O O . ASN B 1 206 ? -20.55316 -4.76783 -31.18340 1.000 96.32485 206 ASN B O 1
ATOM 3242 N N . GLY B 1 207 ? -20.62954 -6.28734 -29.53104 1.000 98.82307 207 GLY B N 1
ATOM 3243 C CA . GLY B 1 207 ? -20.55181 -7.42916 -30.42581 1.000 83.69171 207 GLY B CA 1
ATOM 3244 C C . GLY B 1 207 ? -19.30664 -8.27953 -30.28743 1.000 91.61719 207 GLY B C 1
ATOM 3245 O O . GLY B 1 207 ? -19.21619 -9.31985 -30.95702 1.000 94.08234 207 GLY B O 1
ATOM 3246 N N . ARG B 1 208 ? -18.33812 -7.88785 -29.45999 1.000 92.58374 208 ARG B N 1
ATOM 3247 C CA . ARG B 1 208 ? -17.12331 -8.67673 -29.29646 1.000 89.17807 208 ARG B CA 1
ATOM 3248 C C . ARG B 1 208 ? -17.45756 -10.08570 -28.82512 1.000 87.53550 208 ARG B C 1
ATOM 3249 O O . ARG B 1 208 ? -18.32096 -10.28305 -27.96637 1.000 91.68447 208 ARG B O 1
ATOM 3257 N N . LYS B 1 209 ? -16.77738 -11.07005 -29.40360 1.000 85.45660 209 LYS B N 1
ATOM 3258 C CA . LYS B 1 209 ? -17.04033 -12.47232 -29.11741 1.000 71.54625 209 LYS B CA 1
ATOM 3259 C C . LYS B 1 209 ? -16.07096 -12.97591 -28.05535 1.000 61.62774 209 LYS B C 1
ATOM 3260 O O . LYS B 1 209 ? -14.89190 -12.60879 -28.04853 1.000 57.02740 209 LYS B O 1
ATOM 3266 N N . HIS B 1 210 ? -16.57824 -13.80927 -27.14976 1.000 62.83739 210 HIS B N 1
ATOM 3267 C CA . HIS B 1 210 ? -15.75839 -14.45728 -26.13371 1.000 52.18950 210 HIS B CA 1
ATOM 3268 C C . HIS B 1 210 ? -16.09072 -15.93968 -26.13270 1.000 49.69135 210 HIS B C 1
ATOM 3269 O O . HIS B 1 210 ? -17.23246 -16.31946 -25.85408 1.000 52.84027 210 HIS B O 1
ATOM 3276 N N . SER B 1 211 ? -15.09905 -16.77100 -26.43692 1.000 44.10387 211 SER B N 1
ATOM 3277 C CA . SER B 1 211 ? -15.28352 -18.21064 -26.55939 1.000 50.45385 211 SER B CA 1
ATOM 3278 C C . SER B 1 211 ? -14.59945 -18.91815 -25.39767 1.000 42.01298 211 SER B C 1
ATOM 3279 O O . SER B 1 211 ? -13.43373 -18.64132 -25.09372 1.000 43.69468 211 SER B O 1
ATOM 3282 N N . PHE B 1 212 ? -15.33000 -19.82424 -24.74839 1.000 41.23561 212 PHE B N 1
ATOM 3283 C CA . PHE B 1 212 ? -14.82001 -20.62040 -23.63120 1.000 36.90596 212 PHE B CA 1
ATOM 3284 C C . PHE B 1 212 ? -15.15916 -22.07755 -23.92221 1.000 41.30495 212 PHE B C 1
ATOM 3285 O O . PHE B 1 212 ? -16.24008 -22.55451 -23.56464 1.000 49.77004 212 PHE B O 1
ATOM 3293 N N . THR B 1 213 ? -14.24354 -22.77940 -24.58342 1.000 34.81241 213 THR B N 1
ATOM 3294 C CA . THR B 1 213 ? -14.41948 -24.18932 -24.89872 1.000 38.82071 213 THR B CA 1
ATOM 3295 C C . THR B 1 213 ? -13.33723 -24.99038 -24.19049 1.000 33.74027 213 THR B C 1
ATOM 3296 O O . THR B 1 213 ? -12.15399 -24.64455 -24.26206 1.000 31.21132 213 THR B O 1
ATOM 3300 N N . GLU B 1 214 ? -13.74286 -26.05910 -23.51335 1.000 32.90625 214 GLU B N 1
ATOM 3301 C CA . GLU B 1 214 ? -12.82940 -26.85464 -22.71109 1.000 36.71257 214 GLU B CA 1
ATOM 3302 C C . GLU B 1 214 ? -13.12105 -28.33292 -22.91583 1.000 37.14951 214 GLU B C 1
ATOM 3303 O O . GLU B 1 214 ? -14.18749 -28.71999 -23.40102 1.000 41.64774 214 GLU B O 1
ATOM 3309 N N . SER B 1 215 ? -12.13595 -29.15474 -22.56956 1.000 36.08240 215 SER B N 1
ATOM 3310 C CA . SER B 1 215 ? -12.36083 -30.57217 -22.33514 1.000 36.82982 215 SER B CA 1
ATOM 3311 C C . SER B 1 215 ? -12.77072 -30.76046 -20.88125 1.000 33.27923 215 SER B C 1
ATOM 3312 O O . SER B 1 215 ? -12.28640 -30.05208 -19.99499 1.000 35.62670 215 SER B O 1
ATOM 3315 N N . VAL B 1 216 ? -13.69524 -31.68617 -20.63989 1.000 34.37769 216 VAL B N 1
ATOM 3316 C CA . VAL B 1 216 ? -14.24052 -31.90342 -19.30320 1.000 38.88457 216 VAL B CA 1
ATOM 3317 C C . VAL B 1 216 ? -14.09168 -33.37663 -18.95563 1.000 37.55601 216 VAL B C 1
ATOM 3318 O O . VAL B 1 216 ? -14.72116 -34.23352 -19.58747 1.000 36.95861 216 VAL B O 1
ATOM 3322 N N . ARG B 1 217 ? -13.26989 -33.67065 -17.94931 1.000 33.24978 217 ARG B N 1
ATOM 3323 C CA . ARG B 1 217 ? -13.16940 -35.02139 -17.41244 1.000 36.85700 217 ARG B CA 1
ATOM 3324 C C . ARG B 1 217 ? -14.43158 -35.33750 -16.61487 1.000 42.53161 217 ARG B C 1
ATOM 3325 O O . ARG B 1 217 ? -14.75601 -34.63695 -15.65021 1.000 48.03860 217 ARG B O 1
ATOM 3333 N N . ILE B 1 218 ? -15.14234 -36.38798 -17.01127 1.000 38.81972 218 ILE B N 1
ATOM 3334 C CA . ILE B 1 218 ? -16.43505 -36.72867 -16.42742 1.000 37.69747 218 ILE B CA 1
ATOM 3335 C C . ILE B 1 218 ? -16.22552 -37.80955 -15.37663 1.000 41.75429 218 ILE B C 1
ATOM 3336 O O . ILE B 1 218 ? -15.71968 -38.89647 -15.68118 1.000 48.73438 218 ILE B O 1
ATOM 3341 N N . TYR B 1 219 ? -16.61645 -37.51534 -14.14122 1.000 40.10391 219 TYR B N 1
ATOM 3342 C CA . TYR B 1 219 ? -16.39600 -38.40468 -13.00993 1.000 46.66790 219 TYR B CA 1
ATOM 3343 C C . TYR B 1 219 ? -17.71199 -39.03559 -12.58045 1.000 46.07421 219 TYR B C 1
ATOM 3344 O O . TYR B 1 219 ? -18.71449 -38.33454 -12.40529 1.000 43.81170 219 TYR B O 1
ATOM 3353 N N . SER B 1 220 ? -17.70178 -40.35446 -12.40544 1.000 48.38477 220 SER B N 1
ATOM 3354 C CA . SER B 1 220 ? -18.82441 -41.03598 -11.78807 1.000 49.68750 220 SER B CA 1
ATOM 3355 C C . SER B 1 220 ? -18.93625 -40.61936 -10.32119 1.000 51.93583 220 SER B C 1
ATOM 3356 O O . SER B 1 220 ? -18.00233 -40.04067 -9.75980 1.000 53.27952 220 SER B O 1
ATOM 3359 N N . PRO B 1 221 ? -20.08189 -40.88192 -9.68130 1.000 49.59344 221 PRO B N 1
ATOM 3360 C CA . PRO B 1 221 ? -20.19281 -40.55670 -8.24844 1.000 47.33155 221 PRO B CA 1
ATOM 3361 C C . PRO B 1 221 ? -19.11887 -41.21003 -7.39744 1.000 55.77653 221 PRO B C 1
ATOM 3362 O O . PRO B 1 221 ? -18.56505 -40.56094 -6.50072 1.000 55.67267 221 PRO B O 1
ATOM 3366 N N . ALA B 1 222 ? -18.81068 -42.48294 -7.65413 1.000 52.79701 222 ALA B N 1
ATOM 3367 C CA . ALA B 1 222 ? -17.72500 -43.14590 -6.93991 1.000 45.87830 222 ALA B CA 1
ATOM 3368 C C . ALA B 1 222 ? -16.40856 -42.40182 -7.12638 1.000 45.25204 222 ALA B C 1
ATOM 3369 O O . ALA B 1 222 ? -15.68742 -42.14182 -6.15674 1.000 49.84652 222 ALA B O 1
ATOM 3371 N N . GLU B 1 223 ? -16.08102 -42.04681 -8.37301 1.000 48.72807 223 GLU B N 1
ATOM 3372 C CA . GLU B 1 223 ? -14.82600 -41.34986 -8.64305 1.000 48.70175 223 GLU B CA 1
ATOM 3373 C C . GLU B 1 223 ? -14.78059 -39.99660 -7.94713 1.000 50.54190 223 GLU B C 1
ATOM 3374 O O . GLU B 1 223 ? -13.74437 -39.60984 -7.39313 1.000 51.91707 223 GLU B O 1
ATOM 3380 N N . ALA B 1 224 ? -15.89520 -39.26078 -7.96938 1.000 49.78370 224 ALA B N 1
ATOM 3381 C CA . ALA B 1 224 ? -15.93243 -37.95007 -7.32849 1.000 51.79557 224 ALA B CA 1
ATOM 3382 C C . ALA B 1 224 ? -15.71502 -38.06409 -5.82523 1.000 59.79778 224 ALA B C 1
ATOM 3383 O O . ALA B 1 224 ? -15.06027 -37.20776 -5.21861 1.000 54.57563 224 ALA B O 1
ATOM 3385 N N . PHE B 1 225 ? -16.26040 -39.11294 -5.20527 1.000 55.88530 225 PHE B N 1
ATOM 3386 C CA . PHE B 1 225 ? -15.99933 -39.34918 -3.79017 1.000 52.23717 225 PHE B CA 1
ATOM 3387 C C . PHE B 1 225 ? -14.53015 -39.66983 -3.55368 1.000 61.65486 225 PHE B C 1
ATOM 3388 O O . PHE B 1 225 ? -13.88179 -39.06070 -2.69599 1.000 63.34623 225 PHE B O 1
ATOM 3396 N N . SER B 1 226 ? -13.98526 -40.61809 -4.31829 1.000 57.68609 226 SER B N 1
ATOM 3397 C CA . SER B 1 226 ? -12.58184 -40.98298 -4.16613 1.000 57.30462 226 SER B CA 1
ATOM 3398 C C . SER B 1 226 ? -11.66093 -39.79515 -4.40763 1.000 64.93296 226 SER B C 1
ATOM 3399 O O . SER B 1 226 ? -10.61207 -39.68416 -3.76308 1.000 66.66519 226 SER B O 1
ATOM 3402 N N . LEU B 1 227 ? -12.03402 -38.90016 -5.32523 1.000 58.76781 227 LEU B N 1
ATOM 3403 C CA . LEU B 1 227 ? -11.19785 -37.74074 -5.61853 1.000 52.46518 227 LEU B CA 1
ATOM 3404 C C . LEU B 1 227 ? -11.08218 -36.82426 -4.40487 1.000 53.18811 227 LEU B C 1
ATOM 3405 O O . LEU B 1 227 ? -9.98187 -36.40089 -4.03438 1.000 50.22401 227 LEU B O 1
ATOM 3410 N N . LEU B 1 228 ? -12.21109 -36.51511 -3.76422 1.000 55.75484 228 LEU B N 1
ATOM 3411 C CA . LEU B 1 228 ? -12.18657 -35.64081 -2.59679 1.000 47.53351 228 LEU B CA 1
ATOM 3412 C C . LEU B 1 228 ? -11.67643 -36.37096 -1.36044 1.000 59.06691 228 LEU B C 1
ATOM 3413 O O . LEU B 1 228 ? -10.91684 -35.79944 -0.56993 1.000 59.55300 228 LEU B O 1
ATOM 3418 N N . GLU B 1 229 ? -12.09276 -37.62700 -1.17342 1.000 65.38160 229 GLU B N 1
ATOM 3419 C CA . GLU B 1 229 ? -11.68961 -38.38204 0.00990 1.000 72.41681 229 GLU B CA 1
ATOM 3420 C C . GLU B 1 229 ? -10.17681 -38.52892 0.10424 1.000 73.61119 229 GLU B C 1
ATOM 3421 O O . GLU B 1 229 ? -9.62814 -38.58042 1.21144 1.000 79.44920 229 GLU B O 1
ATOM 3427 N N . SER B 1 230 ? -9.48761 -38.60125 -1.03204 1.000 68.19094 230 SER B N 1
ATOM 3428 C CA . SER B 1 230 ? -8.03493 -38.68480 -1.04337 1.000 62.50338 230 SER B CA 1
ATOM 3429 C C . SER B 1 230 ? -7.37631 -37.31911 -1.17440 1.000 52.21385 230 SER B C 1
ATOM 3430 O O . SER B 1 230 ? -6.16024 -37.24442 -1.37029 1.000 66.10911 230 SER B O 1
ATOM 3433 N N . GLY B 1 231 ? -8.14814 -36.24407 -1.07061 1.000 57.98138 231 GLY B N 1
ATOM 3434 C CA . GLY B 1 231 ? -7.61721 -34.90418 -0.98394 1.000 55.69488 231 GLY B CA 1
ATOM 3435 C C . GLY B 1 231 ? -7.65870 -34.31600 0.40591 1.000 67.37972 231 GLY B C 1
ATOM 3436 O O . GLY B 1 231 ? -7.28917 -33.15120 0.58432 1.000 62.78436 231 GLY B O 1
ATOM 3437 N N . GLY B 1 232 ? -8.09945 -35.08453 1.39817 1.000 78.22632 232 GLY B N 1
ATOM 3438 C CA . GLY B 1 232 ? -8.23299 -34.59762 2.75221 1.000 72.08627 232 GLY B CA 1
ATOM 3439 C C . GLY B 1 232 ? -9.64099 -34.24363 3.16878 1.000 74.30524 232 GLY B C 1
ATOM 3440 O O . GLY B 1 232 ? -9.81971 -33.65844 4.24288 1.000 80.56381 232 GLY B O 1
ATOM 3441 N N . PHE B 1 233 ? -10.64384 -34.59481 2.37096 1.000 63.82351 233 PHE B N 1
ATOM 3442 C CA . PHE B 1 233 ? -12.01144 -34.15490 2.58848 1.000 62.72085 233 PHE B CA 1
ATOM 3443 C C . PHE B 1 233 ? -12.89859 -35.32900 2.97739 1.000 64.77540 233 PHE B C 1
ATOM 3444 O O . PHE B 1 233 ? -12.60703 -36.48642 2.66108 1.000 64.97849 233 PHE B O 1
ATOM 3452 N N . ALA B 1 234 ? -13.98327 -35.01254 3.67994 1.000 61.86886 234 ALA B N 1
ATOM 3453 C CA . ALA B 1 234 ? -15.07332 -35.94582 3.93284 1.000 61.03073 234 ALA B CA 1
ATOM 3454 C C . ALA B 1 234 ? -16.34841 -35.35631 3.34783 1.000 69.23460 234 ALA B C 1
ATOM 3455 O O . ALA B 1 234 ? -16.71774 -34.22270 3.67529 1.000 64.55189 234 ALA B O 1
ATOM 3457 N N . VAL B 1 235 ? -17.00955 -36.11266 2.47215 1.000 64.14680 235 VAL B N 1
ATOM 3458 C CA . VAL B 1 235 ? -18.24940 -35.63594 1.87299 1.000 52.63316 235 VAL B CA 1
ATOM 3459 C C . VAL B 1 235 ? -19.36701 -35.73402 2.90276 1.000 56.51314 235 VAL B C 1
ATOM 3460 O O . VAL B 1 235 ? -19.54350 -36.77266 3.55426 1.000 65.47821 235 VAL B O 1
ATOM 3464 N N . GLU B 1 236 ? -20.13343 -34.65236 3.05082 1.000 61.89169 236 GLU B N 1
ATOM 3465 C CA . GLU B 1 236 ? -21.19365 -34.57219 4.04949 1.000 65.90199 236 GLU B CA 1
ATOM 3466 C C . GLU B 1 236 ? -22.57926 -34.77256 3.45588 1.000 65.25379 236 GLU B C 1
ATOM 3467 O O . GLU B 1 236 ? -23.37282 -35.54915 3.99368 1.000 59.38327 236 GLU B O 1
ATOM 3473 N N . ARG B 1 237 ? -22.88958 -34.09150 2.35785 1.000 61.45673 237 ARG B N 1
ATOM 3474 C CA . ARG B 1 237 ? -24.09316 -34.36702 1.59188 1.000 60.19756 237 ARG B CA 1
ATOM 3475 C C . ARG B 1 237 ? -23.79236 -34.21362 0.11215 1.000 52.03123 237 ARG B C 1
ATOM 3476 O O . ARG B 1 237 ? -22.81186 -33.57795 -0.28501 1.000 52.52228 237 ARG B O 1
ATOM 3484 N N . VAL B 1 238 ? -24.66727 -34.80597 -0.69737 1.000 55.29117 238 VAL B N 1
ATOM 3485 C CA . VAL B 1 238 ? -24.74384 -34.55450 -2.12842 1.000 49.32429 238 VAL B CA 1
ATOM 3486 C C . VAL B 1 238 ? -26.18007 -34.18567 -2.45594 1.000 52.96021 238 VAL B C 1
ATOM 3487 O O . VAL B 1 238 ? -27.11932 -34.77243 -1.90714 1.000 63.99681 238 VAL B O 1
ATOM 3491 N N . VAL B 1 239 ? -26.35256 -33.22229 -3.35482 1.000 51.02846 239 VAL B N 1
ATOM 3492 C CA . VAL B 1 239 ? -27.67488 -32.77267 -3.76528 1.000 52.12467 239 VAL B CA 1
ATOM 3493 C C . VAL B 1 239 ? -27.73550 -32.76897 -5.28552 1.000 55.36010 239 VAL B C 1
ATOM 3494 O O . VAL B 1 239 ? -26.71600 -32.61240 -5.96465 1.000 55.37715 239 VAL B O 1
ATOM 3498 N N . GLY B 1 240 ? -28.94363 -32.94408 -5.82062 1.000 55.97368 240 GLY B N 1
ATOM 3499 C CA . GLY B 1 240 ? -29.11094 -33.13126 -7.24933 1.000 49.53409 240 GLY B CA 1
ATOM 3500 C C . GLY B 1 240 ? -29.45831 -31.88862 -8.04257 1.000 51.52231 240 GLY B C 1
ATOM 3501 O O . GLY B 1 240 ? -29.45027 -31.92275 -9.27656 1.000 56.38928 240 GLY B O 1
ATOM 3502 N N . ASP B 1 241 ? -29.75507 -30.78484 -7.36177 1.000 53.23132 241 ASP B N 1
ATOM 3503 C CA . ASP B 1 241 ? -30.09620 -29.54851 -8.05349 1.000 50.59813 241 ASP B CA 1
ATOM 3504 C C . ASP B 1 241 ? -29.84155 -28.37521 -7.11904 1.000 53.14174 241 ASP B C 1
ATOM 3505 O O . ASP B 1 241 ? -29.54263 -28.54930 -5.93490 1.000 50.07621 241 ASP B O 1
ATOM 3510 N N . TYR B 1 242 ? -29.99520 -27.17038 -7.66639 1.000 52.99975 242 TYR B N 1
ATOM 3511 C CA . TYR B 1 242 ? -29.70311 -25.94417 -6.93520 1.000 48.13546 242 TYR B CA 1
ATOM 3512 C C . TYR B 1 242 ? -30.76610 -25.60344 -5.90020 1.000 52.46353 242 TYR B C 1
ATOM 3513 O O . TYR B 1 242 ? -30.61972 -24.60391 -5.18898 1.000 63.44069 242 TYR B O 1
ATOM 3522 N N . GLU B 1 243 ? -31.82685 -26.39721 -5.80191 1.000 48.30074 243 GLU B N 1
ATOM 3523 C CA . GLU B 1 243 ? -32.81567 -26.23048 -4.74939 1.000 54.39115 243 GLU B CA 1
ATOM 3524 C C . GLU B 1 243 ? -32.54523 -27.11947 -3.54285 1.000 62.69234 243 GLU B C 1
ATOM 3525 O O . GLU B 1 243 ? -33.23761 -26.98818 -2.52765 1.000 61.16162 243 GLU B O 1
ATOM 3531 N N . GLY B 1 244 ? -31.56263 -28.01114 -3.62748 1.000 58.94100 244 GLY B N 1
ATOM 3532 C CA . GLY B 1 244 ? -31.18331 -28.85205 -2.51385 1.000 50.43530 244 GLY B CA 1
ATOM 3533 C C . GLY B 1 244 ? -31.77883 -30.24089 -2.50742 1.000 58.80630 244 GLY B C 1
ATOM 3534 O O . GLY B 1 244 ? -31.57811 -30.97155 -1.53096 1.000 60.62935 244 GLY B O 1
ATOM 3535 N N . SER B 1 245 ? -32.51135 -30.62160 -3.55299 1.000 66.59679 245 SER B N 1
ATOM 3536 C CA . SER B 1 245 ? -33.08314 -31.95611 -3.63480 1.000 59.53124 245 SER B CA 1
ATOM 3537 C C . SER B 1 245 ? -31.98757 -33.01288 -3.50055 1.000 59.07671 245 SER B C 1
ATOM 3538 O O . SER B 1 245 ? -30.85723 -32.80898 -3.95448 1.000 52.25980 245 SER B O 1
ATOM 3541 N N . PRO B 1 246 ? -32.29467 -34.14746 -2.87252 1.000 64.84295 246 PRO B N 1
ATOM 3542 C CA . PRO B 1 246 ? -31.29393 -35.21258 -2.75497 1.000 60.28378 246 PRO B CA 1
ATOM 3543 C C . PRO B 1 246 ? -30.86590 -35.70545 -4.12781 1.000 64.20880 246 PRO B C 1
ATOM 3544 O O . PRO B 1 246 ? -31.65002 -35.72668 -5.07997 1.000 60.75387 246 PRO B O 1
ATOM 3548 N N . PHE B 1 247 ? -29.60392 -36.11133 -4.22171 1.000 63.70941 247 PHE B N 1
ATOM 3549 C CA . PHE B 1 247 ? -29.05174 -36.55864 -5.49226 1.000 59.18075 247 PHE B CA 1
ATOM 3550 C C . PHE B 1 247 ? -29.55872 -37.95675 -5.82023 1.000 69.91061 247 PHE B C 1
ATOM 3551 O O . PHE B 1 247 ? -29.35272 -38.90059 -5.04976 1.000 69.31320 247 PHE B O 1
ATOM 3559 N N . ASP B 1 248 ? -30.22287 -38.08426 -6.96433 1.000 69.32410 248 ASP B N 1
ATOM 3560 C CA . ASP B 1 248 ? -30.61354 -39.37241 -7.51894 1.000 63.69508 248 ASP B CA 1
ATOM 3561 C C . ASP B 1 248 ? -29.87552 -39.54920 -8.83591 1.000 69.50535 248 ASP B C 1
ATOM 3562 O O . ASP B 1 248 ? -30.11350 -38.79689 -9.78719 1.000 72.62736 248 ASP B O 1
ATOM 3567 N N . GLU B 1 249 ? -28.99238 -40.55096 -8.88707 1.000 72.59103 249 GLU B N 1
ATOM 3568 C CA . GLU B 1 249 ? -28.12980 -40.73996 -10.05003 1.000 70.90581 249 GLU B CA 1
ATOM 3569 C C . GLU B 1 249 ? -28.93393 -40.85947 -11.33555 1.000 61.45197 249 GLU B C 1
ATOM 3570 O O . GLU B 1 249 ? -28.52410 -40.34675 -12.38294 1.000 68.54728 249 GLU B O 1
ATOM 3576 N N . ALA B 1 250 ? -30.08688 -41.51494 -11.27738 1.000 62.37220 250 ALA B N 1
ATOM 3577 C CA . ALA B 1 250 ? -30.82469 -41.77185 -12.50254 1.000 71.41290 250 ALA B CA 1
ATOM 3578 C C . ALA B 1 250 ? -31.66960 -40.58912 -12.94992 1.000 67.54519 250 ALA B C 1
ATOM 3579 O O . ALA B 1 250 ? -32.13773 -40.58932 -14.09222 1.000 66.84438 250 ALA B O 1
ATOM 3581 N N . THR B 1 251 ? -31.86952 -39.58126 -12.09861 1.000 71.60891 251 THR B N 1
ATOM 3582 C CA . THR B 1 251 ? -32.77279 -38.48082 -12.42103 1.000 72.36028 251 THR B CA 1
ATOM 3583 C C . THR B 1 251 ? -32.19987 -37.09127 -12.17562 1.000 64.14765 251 THR B C 1
ATOM 3584 O O . THR B 1 251 ? -32.67413 -36.14000 -12.80878 1.000 65.97250 251 THR B O 1
ATOM 3588 N N . SER B 1 252 ? -31.21342 -36.93270 -11.29633 1.000 67.19062 252 SER B N 1
ATOM 3589 C CA . SER B 1 252 ? -30.76241 -35.59650 -10.93143 1.000 65.69263 252 SER B CA 1
ATOM 3590 C C . SER B 1 252 ? -30.00175 -34.95621 -12.09038 1.000 62.86644 252 SER B C 1
ATOM 3591 O O . SER B 1 252 ? -29.23151 -35.63236 -12.77999 1.000 59.18476 252 SER B O 1
ATOM 3594 N N . PRO B 1 253 ? -30.18501 -33.65561 -12.32176 1.000 62.65110 253 PRO B N 1
ATOM 3595 C CA . PRO B 1 253 ? -29.38899 -32.97259 -13.34891 1.000 58.72110 253 PRO B CA 1
ATOM 3596 C C . PRO B 1 253 ? -27.97265 -32.67965 -12.88754 1.000 58.69648 253 PRO B C 1
ATOM 3597 O O . PRO B 1 253 ? -27.02805 -32.76519 -13.67837 1.000 62.61534 253 PRO B O 1
ATOM 3601 N N . ARG B 1 254 ? -27.81111 -32.33174 -11.61316 1.000 54.81573 254 ARG B N 1
ATOM 3602 C CA . ARG B 1 254 ? -26.51563 -31.94577 -11.08224 1.000 50.47968 254 ARG B CA 1
ATOM 3603 C C . ARG B 1 254 ? -26.06140 -32.94267 -10.02196 1.000 51.39823 254 ARG B C 1
ATOM 3604 O O . ARG B 1 254 ? -26.86165 -33.69795 -9.46457 1.000 59.15392 254 ARG B O 1
ATOM 3612 N N . MET B 1 255 ? -24.75519 -32.93710 -9.74887 1.000 50.87487 255 MET B N 1
ATOM 3613 C CA . MET B 1 255 ? -24.15467 -33.70685 -8.65540 1.000 48.71917 255 MET B CA 1
ATOM 3614 C C . MET B 1 255 ? -23.23677 -32.76800 -7.87718 1.000 48.61178 255 MET B C 1
ATOM 3615 O O . MET B 1 255 ? -22.03077 -32.70736 -8.13421 1.000 46.99206 255 MET B O 1
ATOM 3620 N N . MET B 1 256 ? -23.80782 -32.04774 -6.91418 1.000 52.22147 256 MET B N 1
ATOM 3621 C CA . MET B 1 256 ? -23.07134 -31.06951 -6.12149 1.000 51.52506 256 MET B CA 1
ATOM 3622 C C . MET B 1 256 ? -22.68001 -31.70880 -4.79285 1.000 54.08694 256 MET B C 1
ATOM 3623 O O . MET B 1 256 ? -23.54384 -32.04510 -3.97575 1.000 57.12801 256 MET B O 1
ATOM 3628 N N . LEU B 1 257 ? -21.37880 -31.89172 -4.59265 1.000 44.16622 257 LEU B N 1
ATOM 3629 C CA . LEU B 1 257 ? -20.83538 -32.46911 -3.37273 1.000 39.30320 257 LEU B CA 1
ATOM 3630 C C . LEU B 1 257 ? -20.42100 -31.34824 -2.43031 1.000 49.51654 257 LEU B C 1
ATOM 3631 O O . LEU B 1 257 ? -19.77342 -30.38374 -2.85253 1.000 46.56585 257 LEU B O 1
ATOM 3636 N N . LEU B 1 258 ? -20.81641 -31.46440 -1.16591 1.000 48.29224 258 LEU B N 1
ATOM 3637 C CA . LEU B 1 258 ? -20.43904 -30.51473 -0.12420 1.000 49.55283 258 LEU B CA 1
ATOM 3638 C C . LEU B 1 258 ? -19.55340 -31.24525 0.87899 1.000 52.89847 258 LEU B C 1
ATOM 3639 O O . LEU B 1 258 ? -20.02273 -32.13578 1.59626 1.000 55.31877 258 LEU B O 1
ATOM 3644 N N . ALA B 1 259 ? -18.27750 -30.87026 0.92847 1.000 51.21312 259 ALA B N 1
ATOM 3645 C CA . ALA B 1 259 ? -17.28241 -31.58227 1.71444 1.000 57.09648 259 ALA B CA 1
ATOM 3646 C C . ALA B 1 259 ? -16.60498 -30.64466 2.70713 1.000 57.24155 259 ALA B C 1
ATOM 3647 O O . ALA B 1 259 ? -16.56721 -29.42500 2.52214 1.000 50.42978 259 ALA B O 1
ATOM 3649 N N . ARG B 1 260 ? -16.06590 -31.23972 3.77112 1.000 61.19172 260 ARG B N 1
ATOM 3650 C CA . ARG B 1 260 ? -15.40440 -30.51591 4.84723 1.000 53.56614 260 ARG B CA 1
ATOM 3651 C C . ARG B 1 260 ? -14.02243 -31.11091 5.06983 1.000 58.03445 260 ARG B C 1
ATOM 3652 O O . ARG B 1 260 ? -13.85681 -32.33485 5.06509 1.000 61.19922 260 ARG B O 1
ATOM 3660 N N . LEU B 1 261 ? -13.03261 -30.24119 5.26149 1.000 61.39498 261 LEU B N 1
ATOM 3661 C CA . LEU B 1 261 ? -11.65668 -30.69180 5.43260 1.000 67.00232 261 LEU B CA 1
ATOM 3662 C C . LEU B 1 261 ? -11.47472 -31.34139 6.79892 1.000 65.57673 261 LEU B C 1
ATOM 3663 O O . LEU B 1 261 ? -11.73900 -30.71381 7.82961 1.000 67.74061 261 LEU B O 1
ATOM 3668 N N . LEU B 1 262 ? -11.03498 -32.59714 6.81237 1.000 80.03807 262 LEU B N 1
ATOM 3669 C CA . LEU B 1 262 ? -10.64681 -33.22966 8.06533 1.000 96.59066 262 LEU B CA 1
ATOM 3670 C C . LEU B 1 262 ? -9.29512 -32.69600 8.53334 1.000 96.92478 262 LEU B C 1
ATOM 3671 O O . LEU B 1 262 ? -8.46432 -32.25635 7.73316 1.000 94.25200 262 LEU B O 1
ATOM 3676 N N . VAL B 1 263 ? -9.07375 -32.74391 9.84293 1.000 83.71286 263 VAL B N 1
ATOM 3677 C CA . VAL B 1 263 ? -7.82524 -32.24675 10.40797 1.000 89.30135 263 VAL B CA 1
ATOM 3678 C C . VAL B 1 263 ? -6.75518 -33.33114 10.33003 1.000 98.53637 263 VAL B C 1
ATOM 3679 O O . VAL B 1 263 ? -5.57529 -33.04279 10.12968 1.000 98.38172 263 VAL B O 1
#

Foldseek 3Di:
DFKWWKWKDDPPFIDIDIGGNVVLQLLLLLVLLCVQLVQQCVDPPAFEEEAQDCFLPRNQVSCQVSNHAYEYEHQDPVSQVNNVVVCVVVVTDYHYYNDDLLDDDDPAAGQEYEHEDQPAAQDDDPVSRLSSLLSNLVRHDAFHKYKHKHFLCLSGVQWIKMWTWDADPVGDIDIDIGIHGHDHPVRVCVSNVVSQKDWDAWAQGSNRHHDDSNDGGITMTMITGDDDD/DKWWKWWDDPVDIDIDTDDPVVPLLLLLLVLLCVVLVQQQVDPPGFEEEAQDCDQDCNQVNCQVSNHAYEYEHQDPVRQVVNVVVCVVVVTDHHYYNDDLLDDDDPAAGQEYEHEDQNAAQDDDPVSSLSSLLSNLVRHDAFHKYKHKHFLCLVGPQKIKMWIWDADPVGDIDIDIGIHGHAHPVRVQVSNVVSQKDWDAWAQGSNRHHDDSNDGGITMTMITGDD

B-factor: mean 52.68, std 17.72, range [25.05, 141.49]

Organism: Chlorobaculum tepidum (strain ATCC 49652 / DSM 12025 / NBRC 103806 / TLS) (NCBI:txid194439)

Sequence (455 aa):
AREWFEEWFDHPLYLKVYHHRDAEEAERCVRTILDLTGIDPAWQPPHSVLDIACGAGRHALSFARTGLRVTANDLSPYLLDQARKQAKAEGINMEFSRQDMRTIRFERRFDLIAQLFSSFGYFETDQEDRDVIANIASLLNPGGWYVLDLINPVQLKRHVTKKITLHEANGRKHSFTESVRIYSPAEAFSLLESGGFAVERVVGDYEGSPFDEATSPRMMLLARLLVSRREWFEEWFDHPLYLKVYHHRDAEEAERCVRTILDLTGIDPAWQPPHSVLDIACGAGRHALSFARTGLRVTANDLSPYLLDQARKQAKAEGINMEFSRQDMRTIRFERRFDLIAQLFSSFGYFETDQEDRDVIANIASLLNPGGWYVLDLINPVQLKRHVTKKITLHEANGRKHSFTESVRIYSPAEAFSLLESGGFAVERVVGDYEGSPFDEATSPRMMLLARLLV

Solvent-accessible surface area: 21204 Å² total; per-residue (Å²): 117,117,92,55,76,6,19,2,23,66,111,119,80,94,46,107,41,113,13,48,136,93,39,80,31,6,49,61,0,5,132,12,0,18,102,45,12,59,19,71,32,78,143,135,103,56,52,14,0,0,0,3,19,0,11,32,1,70,0,0,4,4,0,8,107,58,41,6,108,2,2,0,2,18,91,9,77,48,17,8,86,64,1,117,132,73,3,166,66,84,68,45,140,28,67,47,12,122,51,35,21,78,90,1,149,40,148,54,133,0,34,0,0,0,0,1,13,4,12,2,0,58,23,22,17,50,75,27,1,117,65,0,1,58,19,0,18,64,12,2,43,122,22,3,31,0,0,0,0,14,12,0,25,57,66,26,206,140,16,12,5,9,26,21,48,42,107,43,119,116,44,119,51,4,8,36,17,54,6,7,31,12,13,26,20,71,51,0,62,66,19,0,101,100,20,30,2,35,32,86,135,31,3,1,32,16,105,22,48,116,44,72,104,70,92,7,72,31,0,0,0,1,0,107,35,89,149,111,283,188,102,32,76,9,5,1,23,52,108,128,48,103,56,74,45,133,18,97,135,137,48,75,40,14,57,104,0,4,116,11,0,21,107,53,10,60,22,64,33,73,147,145,110,58,50,16,0,0,0,3,18,2,21,40,21,72,4,2,5,10,0,6,126,52,40,7,117,2,3,0,2,17,106,8,70,46,11,5,81,72,8,109,122,37,3,169,71,78,69,38,139,25,67,49,10,125,52,34,22,75,89,0,142,31,147,49,107,1,34,0,0,0,0,2,27,4,10,4,1,51,32,28,21,43,80,26,1,100,61,0,0,58,16,0,15,63,2,12,45,130,35,3,22,0,0,1,0,14,16,0,7,51,71,16,185,186,21,14,7,12,16,17,28,26,112,40,119,122,44,111,69,4,7,40,16,55,6,7,33,25,12,39,28,73,64,0,68,65,14,0,102,90,18,34,4,28,30,91,154,31,4,1,33,20,96,24,49,114,46,71,89,76,97,8,69,24,1,1,0,1,0,98,38,118,195

Radius of gyration: 24.1 Å; Cα contacts (8 Å, |Δi|>4): 945; chains: 2; bounding box: 64×51×67 Å

InterPro domains:
  IPR029063 S-adenosyl-L-methionine-dependent methyltransferase superfamily [G3DSA:3.40.50.150] (26-242)
  IPR029063 S-adenosyl-L-methionine-dependent methyltransferase superfamily [SSF53335] (8-260)
  IPR041698 Methyltransferase domain 25 [PF13649] (61-156)

Secondary structure (DSSP, 8-state):
--EEEEEEE-SS-EEEEEEEGGG-HHHHHHHHHHHHH---TTSSSPPEEEETT-TTTHHHHHHHHTT-EEEEE-S-HHHHHHHHHHHHHTT---EEE---TTT---SS-EEEEEE-SS----SSSHHHHHHHHHHHHHTEEEEEEEEEEEE-GGGG--EEEEEEEEE-SS--EEEEEEEEE---HHHHHHHHHTTTEEEEEEESSTT-PBP-TTT-SEEEEEEEEPP--/--EEEEEE-SS--EEEEE-GGG-HHHHHHHHHHHHH---TTSSSPPEEEETT-TTSTHHHHHHHTT-EEEEE-S-HHHHHHHHHHHHHTT---EEE---TTT---SS-EEEEEE-SS----SSSHHHHHHHHHHHHHTEEEEEEEEEEEE-GGGG--EEEEEEEEE-SS--EEEEEEEEE---HHHHHHHHHTTTEEEEEEESSTT-PBP-TTT-SEEEEEEEE--